Protein AF-A0A359EZJ2-F1 (afdb_monomer_lite)

Secondary structure (DSSP, 8-state):
----TT--TT-GGGS-TT--HHHHHHHHHHHHIIIIIS---SPEEEETTEEEEEETTBPPTTS-TTTTS-TT-HHHHHHHHH--SS-S---HHHHHHBTT-HHHHHIIIIIHHTT-HHHHHHHHHHTT---SEEEEEEEEE---GGGTTS----EEEEEEEE-TTSTT-EEEEEEEE-SS--GGGPPPPPHHHHHHHHHHHHHSTTB-TTHHHHH-SHHHHHHHHHHHHHHHHHHHT-EEEETTEEEEEEEEEEEEE--TT-HHHHHHHHHHHHTBSSHHHHEEE--HHHHHHHHTT-GGGHHHHHHHIIIII--GGGGGGS-TT-GGG-S-HHHHHHHHHHHHHHHHHHHHHHHHHHHTT--SSS--HHHHHHSS------

Foldseek 3Di:
DPPPFQDDLLDPVQDDPPADQQLRLQLSLLLCCCCPVVVQRGFPAPFPVHGPHGHSQWGHPPRDQCSLADPPLVVVLVVLVPDPQFAFDDDSRCCRTGNQDLQSVLSLQQSVCQVVFVLVVLLCVVLVDQFDTWQGKDARGAADLVLALVDRATARMKIWTDHPLFDQAIAIEREHEDERDDQQPADFDDPSSLVSLLVLLCPDPFWDPCLSVQQRHSNQRNVSVSLRRQVSQQVVQPWDAHVVGTGTHNAYEYEYEYALLPVSSVVSQVSNLVGTPCSSRRYYYAYPLSSLLSSCVPPVCVVSSVVSCSRGLQSVVVLVVRDPPRSSVDHDSPPCSVVVVVVVVVVVVVVVVVVVCVVVPPDDDDDDPVVVVVPPPDDDDD

pLDDT: mean 84.65, std 18.09, range [31.52, 98.75]

Sequence (382 aa):
MTTEQGLPWEDDRLIEPLDNEWTVGCRALQTWWRQIVLGLDDYGPHRAKVPDRLVGSMLPLNAPRGSNFYPGVIDEVDFRLDQKGWGGIASRDRLFRNLLSSQPMAFNIFGYLKWQPQALLTWVRSLGIGADEIVDVRIEWAPPKKAHFDGGSAFDAAIFYRSDRCDEGVGLIGVECKYQEDLAQQSLPASGQLNKYLEWTRKSDYWRPGAGDRLCNKSLVQLCLNTLLAQSCVAKGEEADFEGGALRICEATVVMMPLAADRKALEATAAVRSQLVEPEQWLRWSPYEAVIDAVADHREVAEWAAWIRTRYTDFRPVADGLRPDDPRHSRDPVGDAMVRARSEFAGALYDARAMAGRVLGLSDGSGSVLQQIAEGETVGCS

Radius of gyration: 23.93 Å; chains: 1; bounding box: 54×63×90 Å

Structure (mmCIF, N/CA/C/O backbone):
data_AF-A0A359EZJ2-F1
#
_entry.id   AF-A0A359EZJ2-F1
#
loop_
_atom_site.group_PDB
_atom_site.id
_atom_site.type_symbol
_atom_site.label_atom_id
_atom_site.label_alt_id
_atom_site.label_comp_id
_atom_site.label_asym_id
_atom_site.label_entity_id
_atom_site.label_seq_id
_atom_site.pdbx_PDB_ins_code
_atom_site.Cartn_x
_atom_site.Cartn_y
_atom_site.Cartn_z
_atom_site.occupancy
_atom_site.B_iso_or_equiv
_atom_site.auth_seq_id
_atom_site.auth_comp_id
_atom_site.auth_asym_id
_atom_site.auth_atom_id
_atom_site.pdbx_PDB_model_num
ATOM 1 N N . MET A 1 1 ? -22.630 22.690 22.790 1.00 41.16 1 MET A N 1
ATOM 2 C CA . MET A 1 1 ? -21.538 21.773 22.416 1.00 41.16 1 MET A CA 1
ATOM 3 C C . MET A 1 1 ? -21.571 20.623 23.402 1.00 41.16 1 MET A C 1
ATOM 5 O O . MET A 1 1 ? -20.969 20.710 24.461 1.00 41.16 1 MET A O 1
ATOM 9 N N . THR A 1 2 ? -22.397 19.616 23.132 1.00 43.94 2 THR A N 1
ATOM 10 C CA . THR A 1 2 ? -22.339 18.342 23.856 1.00 43.94 2 THR A CA 1
ATOM 11 C C . THR A 1 2 ? -21.010 17.699 23.494 1.00 43.94 2 THR A C 1
ATOM 13 O O . THR A 1 2 ? -20.764 17.432 22.324 1.00 43.94 2 THR A O 1
ATOM 16 N N . THR A 1 3 ? -20.134 17.571 24.480 1.00 53.41 3 THR A N 1
ATOM 17 C CA . THR A 1 3 ? -18.785 17.024 24.355 1.00 53.41 3 THR A CA 1
ATOM 18 C C . THR A 1 3 ? -18.855 15.616 23.774 1.00 53.41 3 THR A C 1
ATOM 20 O O . THR A 1 3 ? -19.332 14.706 24.441 1.00 53.41 3 THR A O 1
ATOM 23 N N . GLU A 1 4 ? -18.373 15.435 22.545 1.00 61.69 4 GLU A N 1
ATOM 24 C CA . GLU A 1 4 ? -18.207 14.143 21.853 1.00 61.69 4 GLU A CA 1
ATOM 25 C C . GLU A 1 4 ? -17.189 13.211 22.553 1.00 61.69 4 GLU A C 1
ATOM 27 O O . GLU A 1 4 ? -16.778 12.206 21.995 1.00 61.69 4 GLU A O 1
ATOM 32 N N . GLN A 1 5 ? -16.753 13.524 23.777 1.00 66.69 5 GLN A N 1
ATOM 33 C CA . GLN A 1 5 ? -15.837 12.699 24.562 1.00 66.69 5 GLN A CA 1
ATOM 34 C C . GLN A 1 5 ? -16.568 11.492 25.154 1.00 66.69 5 GLN A C 1
ATOM 36 O O . GLN A 1 5 ? -17.660 11.632 25.704 1.00 66.69 5 GLN A O 1
ATOM 41 N N . GLY A 1 6 ? -15.951 10.313 25.051 1.00 73.81 6 GLY A N 1
ATOM 42 C CA . GLY A 1 6 ? -16.460 9.085 25.663 1.00 73.81 6 GLY A CA 1
ATOM 43 C C . GLY A 1 6 ? -17.728 8.509 25.028 1.00 73.81 6 GLY A C 1
ATOM 44 O O . GLY A 1 6 ? -18.417 7.724 25.676 1.00 73.81 6 GLY A O 1
ATOM 45 N N . LEU A 1 7 ? -18.066 8.882 23.786 1.00 82.31 7 LEU A N 1
ATOM 46 C CA . LEU A 1 7 ? -19.113 8.174 23.045 1.00 82.31 7 LEU A CA 1
ATOM 47 C C . LEU A 1 7 ? -18.722 6.693 22.857 1.00 82.31 7 LEU A C 1
ATOM 49 O O . LEU A 1 7 ? -17.529 6.402 22.753 1.00 82.31 7 LEU A O 1
ATOM 53 N N . PRO A 1 8 ? -19.679 5.757 22.823 1.00 88.44 8 PRO A N 1
ATOM 54 C CA . PRO A 1 8 ? -19.435 4.405 22.325 1.00 88.44 8 PRO A CA 1
ATOM 55 C C . PRO A 1 8 ? -19.033 4.429 20.844 1.00 88.44 8 PRO A C 1
ATOM 57 O O . PRO A 1 8 ? -19.440 5.328 20.107 1.00 88.44 8 PRO A O 1
ATOM 60 N N . TRP A 1 9 ? -18.243 3.455 20.394 1.00 89.00 9 TRP A N 1
ATOM 61 C CA . TRP A 1 9 ? -17.751 3.380 19.014 1.00 89.00 9 TRP A CA 1
ATOM 62 C C . TRP A 1 9 ? -18.879 3.240 17.982 1.00 89.00 9 TRP A C 1
ATOM 64 O O . TRP A 1 9 ? -18.690 3.616 16.827 1.00 89.00 9 TRP A O 1
ATOM 74 N N . GLU A 1 10 ? -20.029 2.714 18.400 1.00 88.69 10 GLU A N 1
ATOM 75 C CA . GLU A 1 10 ? -21.242 2.523 17.608 1.00 88.69 10 GLU A CA 1
ATOM 76 C C . GLU A 1 10 ? -22.151 3.765 17.538 1.00 88.69 10 GLU A C 1
ATOM 78 O O . GLU A 1 10 ? -23.223 3.706 16.944 1.00 88.69 10 GLU A O 1
ATOM 83 N N . ASP A 1 11 ? -21.770 4.886 18.159 1.00 87.44 11 ASP A N 1
ATOM 84 C CA . ASP A 1 11 ? -22.603 6.090 18.180 1.00 87.44 11 ASP A CA 1
ATOM 85 C C . ASP A 1 11 ? -22.677 6.759 16.795 1.00 87.44 11 ASP A C 1
ATOM 87 O O . ASP A 1 11 ? -21.660 7.173 16.232 1.00 87.44 11 ASP A O 1
ATOM 91 N N . ASP A 1 12 ? -23.896 6.940 16.275 1.00 84.38 12 ASP A N 1
ATOM 92 C CA . ASP A 1 12 ? -24.164 7.529 14.953 1.00 84.38 12 ASP A CA 1
ATOM 93 C C . ASP A 1 12 ? -23.548 8.924 14.755 1.00 84.38 12 ASP A C 1
ATOM 95 O O . ASP A 1 12 ? -23.310 9.352 13.624 1.00 84.38 12 ASP A O 1
ATOM 99 N N . ARG A 1 13 ? -23.253 9.660 15.836 1.00 82.81 13 ARG A N 1
ATOM 100 C CA . ARG A 1 13 ? -22.576 10.967 15.748 1.00 82.81 13 ARG A CA 1
ATOM 101 C C . ARG A 1 13 ? -21.138 10.868 15.239 1.00 82.81 13 ARG A C 1
ATOM 103 O O . ARG A 1 13 ? -20.575 11.887 14.856 1.00 82.81 13 ARG A O 1
ATOM 110 N N . LEU A 1 14 ? -20.549 9.672 15.232 1.00 80.88 14 LEU A N 1
ATOM 111 C CA . LEU A 1 14 ? -19.203 9.408 14.719 1.00 80.88 14 LEU A CA 1
ATOM 112 C C . LEU A 1 14 ? -19.174 9.173 13.200 1.00 80.88 14 LEU A C 1
ATOM 114 O O . LEU A 1 14 ? -18.092 9.017 12.625 1.00 80.88 14 LEU A O 1
ATOM 118 N N . ILE A 1 15 ? -20.343 9.146 12.551 1.00 82.19 15 ILE A N 1
ATOM 119 C CA . ILE A 1 15 ? -20.472 9.038 11.098 1.00 82.19 15 ILE A CA 1
ATOM 120 C C . ILE A 1 15 ? -20.098 10.378 10.460 1.00 82.19 15 ILE A C 1
ATOM 122 O O . ILE A 1 15 ? -20.665 11.429 10.767 1.00 82.19 15 ILE A O 1
ATOM 126 N N . GLU A 1 16 ? -19.155 10.348 9.521 1.00 86.06 16 GLU A N 1
ATOM 127 C CA . GLU A 1 16 ? -18.701 11.559 8.845 1.00 86.06 16 GLU A CA 1
ATOM 128 C C . GLU A 1 16 ? -19.604 11.898 7.643 1.00 86.06 16 GLU A C 1
ATOM 130 O O . GLU A 1 16 ? -19.875 11.027 6.818 1.00 86.06 16 GLU A O 1
ATOM 135 N N . PRO A 1 17 ? -20.014 13.170 7.446 1.00 81.94 17 PRO A N 1
ATOM 136 C CA . PRO A 1 17 ? -20.982 13.542 6.403 1.00 81.94 17 PRO A CA 1
ATOM 137 C C . PRO A 1 17 ? -20.587 13.227 4.953 1.00 81.94 17 PRO A C 1
ATOM 139 O O . PRO A 1 17 ? -21.439 13.260 4.070 1.00 81.94 17 PRO A O 1
ATOM 142 N N . LEU A 1 18 ? -19.294 13.016 4.684 1.00 81.94 18 LEU A N 1
ATOM 143 C CA . LEU A 1 18 ? -18.772 12.707 3.348 1.00 81.94 18 LEU A CA 1
ATOM 144 C C . LEU A 1 18 ? -18.467 11.220 3.159 1.00 81.94 18 LEU A C 1
ATOM 146 O O . LEU A 1 18 ? -18.032 10.836 2.071 1.00 81.94 18 LEU A O 1
ATOM 150 N N . ASP A 1 19 ? -18.664 10.401 4.191 1.00 86.69 19 ASP A N 1
ATOM 151 C CA . ASP A 1 19 ? -18.461 8.970 4.069 1.00 86.69 19 ASP A CA 1
ATOM 152 C C . ASP A 1 19 ? -19.526 8.382 3.149 1.00 86.69 19 ASP A C 1
ATOM 154 O O . ASP A 1 19 ? -20.728 8.606 3.307 1.00 86.69 19 ASP A O 1
ATOM 158 N N . ASN A 1 20 ? -19.072 7.589 2.185 1.00 88.62 20 ASN A N 1
ATOM 159 C CA . ASN A 1 20 ? -19.951 6.632 1.539 1.00 88.62 20 ASN A CA 1
ATOM 160 C C . ASN A 1 20 ? -20.051 5.372 2.418 1.00 88.62 20 ASN A C 1
ATOM 162 O O . ASN A 1 20 ? -19.314 5.197 3.386 1.00 88.62 20 ASN A O 1
ATOM 166 N N . GLU A 1 21 ? -20.946 4.462 2.059 1.00 87.44 21 GLU A N 1
ATOM 167 C CA . 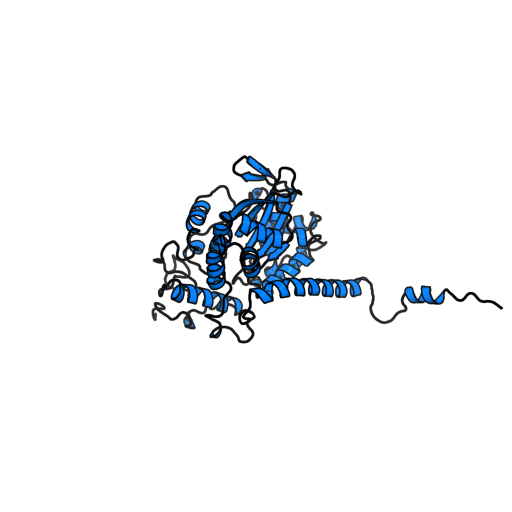GLU A 1 21 ? -21.226 3.243 2.831 1.00 87.44 21 GLU A CA 1
ATOM 168 C C . GLU A 1 21 ? -19.983 2.366 3.050 1.00 87.44 21 GLU A C 1
ATOM 170 O O . GLU A 1 21 ? -19.790 1.784 4.120 1.00 87.44 21 GLU A O 1
ATOM 175 N N . TRP A 1 22 ? -19.089 2.322 2.058 1.00 91.00 22 TRP A N 1
ATOM 176 C CA . TRP A 1 22 ? -17.816 1.625 2.180 1.00 91.00 22 TRP A CA 1
ATOM 177 C C . TRP A 1 22 ? -16.953 2.253 3.281 1.00 91.00 22 TRP A C 1
ATOM 179 O O . TRP A 1 22 ? -16.500 1.554 4.196 1.00 91.00 22 TRP A O 1
ATOM 189 N N . THR A 1 23 ? -16.793 3.578 3.237 1.00 91.94 23 THR A N 1
ATOM 190 C CA . THR A 1 23 ? -16.028 4.351 4.218 1.00 91.94 23 THR A CA 1
ATOM 191 C C . THR A 1 23 ? -16.620 4.244 5.624 1.00 91.94 23 THR A C 1
ATOM 193 O O . THR A 1 23 ? -15.846 4.059 6.563 1.00 91.94 23 THR A O 1
ATOM 196 N N . VAL A 1 24 ? -17.952 4.269 5.775 1.00 91.31 24 VAL A N 1
ATOM 197 C CA . VAL A 1 24 ? -18.629 4.116 7.079 1.00 91.31 24 VAL A CA 1
ATOM 198 C C . VAL A 1 24 ? -18.202 2.818 7.764 1.00 91.31 24 VAL A C 1
ATOM 200 O O . VAL A 1 24 ? -17.744 2.853 8.904 1.00 91.31 24 VAL A O 1
ATOM 203 N N . GLY A 1 25 ? -18.262 1.680 7.064 1.00 92.88 25 GLY A N 1
ATOM 204 C CA . GLY A 1 25 ? -17.863 0.393 7.647 1.00 92.88 25 GLY A CA 1
ATOM 205 C C . GLY A 1 25 ? -16.376 0.325 8.011 1.00 92.88 25 GLY A C 1
ATOM 206 O O . GLY A 1 25 ? -16.019 -0.156 9.088 1.00 92.88 25 GLY A O 1
ATOM 207 N N . CYS A 1 26 ? -15.493 0.866 7.160 1.00 94.88 26 CYS A N 1
ATOM 208 C CA . CYS A 1 26 ? -14.058 0.939 7.461 1.00 94.88 26 CYS A CA 1
ATOM 209 C C . CYS A 1 26 ? -13.797 1.823 8.687 1.00 94.88 26 CYS A C 1
ATOM 211 O O . CYS A 1 26 ? -12.980 1.472 9.541 1.00 94.88 26 CYS A O 1
ATOM 213 N N . ARG A 1 27 ? -14.495 2.961 8.796 1.00 94.38 27 ARG A N 1
ATOM 214 C CA . ARG A 1 27 ? -14.396 3.866 9.943 1.00 94.38 27 ARG A CA 1
ATOM 215 C C . ARG A 1 27 ? -14.873 3.189 11.214 1.00 94.38 27 ARG A C 1
ATOM 217 O O . ARG A 1 27 ? -14.128 3.225 12.187 1.00 94.38 27 ARG A O 1
ATOM 224 N N . ALA A 1 28 ? -16.031 2.533 11.180 1.00 94.25 28 ALA A N 1
ATOM 225 C CA . ALA A 1 28 ? -16.574 1.803 12.318 1.00 94.25 28 ALA A CA 1
ATOM 226 C C . ALA A 1 28 ? -15.554 0.794 12.864 1.00 94.25 28 ALA A C 1
ATOM 228 O O . ALA A 1 28 ? -15.270 0.811 14.060 1.00 94.25 28 ALA A O 1
ATOM 229 N N . LEU A 1 29 ? -14.913 -0.004 11.996 1.00 96.06 29 LEU A N 1
ATOM 230 C CA . LEU A 1 29 ? -13.889 -0.961 12.431 1.00 96.06 29 LEU A CA 1
ATOM 231 C C . LEU A 1 29 ? -12.685 -0.272 13.093 1.00 96.06 29 LEU A C 1
ATOM 233 O O . LEU A 1 29 ? -12.216 -0.717 14.139 1.00 96.06 29 LEU A O 1
ATOM 237 N N . GLN A 1 30 ? -12.197 0.843 12.538 1.00 96.25 30 GLN A N 1
ATOM 238 C CA . GLN A 1 30 ? -11.083 1.579 13.150 1.00 96.25 30 GLN A CA 1
ATOM 239 C C . GLN A 1 30 ? -11.482 2.301 14.450 1.00 96.25 30 GLN A C 1
ATOM 241 O O . GLN A 1 30 ? -10.659 2.443 15.356 1.00 96.25 30 GLN A O 1
ATOM 246 N N . THR A 1 31 ? -12.733 2.743 14.579 1.00 95.00 31 THR A N 1
ATOM 247 C CA . THR A 1 31 ? -13.269 3.332 15.814 1.00 95.00 31 THR A CA 1
ATOM 248 C C . THR A 1 31 ? -13.433 2.279 16.906 1.00 95.00 31 THR A C 1
ATOM 250 O O . THR A 1 31 ? -13.007 2.523 18.037 1.00 95.00 31 THR A O 1
ATOM 253 N N . TRP A 1 32 ? -13.948 1.097 16.554 1.00 95.44 32 TRP A N 1
ATOM 254 C CA . TRP A 1 32 ? -13.981 -0.076 17.425 1.00 95.44 32 TRP A CA 1
ATOM 255 C C . TRP A 1 32 ? -12.571 -0.469 17.871 1.00 95.44 32 TRP A C 1
ATOM 257 O O . TRP A 1 32 ? -12.326 -0.628 19.064 1.00 95.44 32 TRP A O 1
ATOM 267 N N . TRP A 1 33 ? -11.612 -0.541 16.943 1.00 96.62 33 TRP A N 1
ATOM 268 C CA . TRP A 1 33 ? -10.219 -0.869 17.251 1.00 96.62 33 TRP A CA 1
ATOM 269 C C . TRP A 1 33 ? -9.623 0.088 18.290 1.00 96.62 33 TRP A C 1
ATOM 271 O O . TRP A 1 33 ? -9.040 -0.345 19.285 1.00 96.62 33 TRP A O 1
ATOM 281 N N . ARG A 1 34 ? -9.804 1.399 18.096 1.00 95.56 34 ARG A N 1
ATOM 282 C CA . ARG A 1 34 ? -9.349 2.425 19.045 1.00 95.56 34 ARG A CA 1
ATOM 283 C C . ARG A 1 34 ? -9.912 2.195 20.446 1.00 95.56 34 ARG A C 1
ATOM 285 O O . ARG A 1 34 ? -9.152 2.205 21.410 1.00 95.56 34 ARG A O 1
ATOM 292 N N . GLN A 1 35 ? -11.223 2.018 20.564 1.00 93.94 35 GLN A N 1
ATOM 293 C CA . GLN A 1 35 ? -11.853 1.957 21.877 1.00 93.94 35 GLN A CA 1
ATOM 294 C C . GLN A 1 35 ? -11.654 0.596 22.546 1.00 93.94 35 GLN A C 1
ATOM 296 O O . GLN A 1 35 ? -11.231 0.529 23.693 1.00 93.94 35 GLN A O 1
ATOM 301 N N . ILE A 1 36 ? -11.921 -0.490 21.823 1.00 95.12 36 ILE A N 1
ATOM 302 C CA . ILE A 1 36 ? -11.990 -1.838 22.389 1.00 95.12 36 ILE A CA 1
ATOM 303 C C . ILE A 1 36 ? -10.620 -2.510 22.430 1.00 95.12 36 ILE A C 1
ATOM 305 O O . ILE A 1 36 ? -10.275 -3.125 23.436 1.00 95.12 36 ILE A O 1
ATOM 309 N N . VAL A 1 37 ? -9.824 -2.395 21.362 1.00 95.19 37 VAL A N 1
ATOM 310 C CA . VAL A 1 37 ? -8.520 -3.074 21.290 1.00 95.19 37 VAL A CA 1
ATOM 311 C C . VAL A 1 37 ? -7.420 -2.245 21.945 1.00 95.19 37 VAL A C 1
ATOM 313 O O . VAL A 1 37 ? -6.592 -2.795 22.667 1.00 95.19 37 VAL A O 1
ATOM 316 N N . LEU A 1 38 ? -7.406 -0.926 21.725 1.00 94.50 38 LEU A N 1
ATOM 317 C CA . LEU A 1 38 ? -6.393 -0.045 22.321 1.00 94.50 38 LEU A CA 1
ATOM 318 C C . LEU A 1 38 ? -6.794 0.516 23.694 1.00 94.50 38 LEU A C 1
ATOM 320 O O . LEU A 1 38 ? -5.933 1.065 24.380 1.00 94.50 38 LEU A O 1
ATOM 324 N N . GLY A 1 39 ? -8.064 0.402 24.101 1.00 93.62 39 GLY A N 1
ATOM 325 C CA . GLY A 1 39 ? -8.548 0.958 25.370 1.00 93.62 39 GLY A CA 1
ATOM 326 C C . GLY A 1 39 ? -8.556 2.490 25.402 1.00 93.62 39 GLY A C 1
ATOM 327 O O . GLY A 1 39 ? -8.349 3.083 26.460 1.00 93.62 39 GLY A O 1
ATOM 328 N N . LEU A 1 40 ? -8.709 3.143 24.244 1.00 92.06 40 LEU A N 1
ATOM 329 C CA . LEU A 1 40 ? -8.678 4.601 24.113 1.00 92.06 40 LEU A CA 1
ATOM 330 C C . LEU A 1 40 ? -10.095 5.150 23.904 1.00 92.06 40 LEU A C 1
ATOM 332 O O . LEU A 1 40 ? -10.577 5.233 22.773 1.00 92.06 40 LEU A O 1
ATOM 336 N N . ASP A 1 41 ? -10.746 5.564 24.991 1.00 88.38 41 ASP A N 1
ATOM 337 C CA . ASP A 1 41 ? -12.108 6.119 24.948 1.00 88.38 41 ASP A CA 1
ATOM 338 C C . ASP A 1 41 ? -12.174 7.488 24.244 1.00 88.38 41 ASP A C 1
ATOM 340 O O . ASP A 1 41 ? -13.136 7.795 23.534 1.00 88.38 41 ASP A O 1
ATOM 344 N N . ASP A 1 42 ? -11.119 8.300 24.368 1.00 87.69 42 ASP A N 1
ATOM 345 C CA . ASP A 1 42 ? -11.054 9.656 23.812 1.00 87.69 42 ASP A CA 1
ATOM 346 C C . ASP A 1 42 ? -10.727 9.698 22.319 1.00 87.69 42 ASP A C 1
ATOM 348 O O . ASP A 1 42 ? -9.894 8.944 21.805 1.00 87.69 42 ASP A O 1
ATOM 352 N N . TYR A 1 43 ? -11.374 10.621 21.609 1.00 85.81 43 TYR A N 1
ATOM 353 C CA . TYR A 1 43 ? -11.227 10.812 20.168 1.00 85.81 43 TYR A CA 1
ATOM 354 C C . TYR A 1 43 ? -10.137 11.818 19.825 1.00 85.81 43 TYR A C 1
ATOM 356 O O . TYR A 1 43 ? -9.876 12.784 20.545 1.00 85.81 43 TYR A O 1
ATOM 364 N N . GLY A 1 44 ? -9.540 11.631 18.656 1.00 86.56 44 GLY A N 1
ATOM 365 C CA . GLY A 1 44 ? -8.657 12.609 18.050 1.00 86.56 44 GLY A CA 1
ATOM 366 C C . GLY A 1 44 ? -9.409 13.673 17.262 1.00 86.56 44 GLY A C 1
ATOM 367 O O . GLY A 1 44 ? -10.420 13.377 16.625 1.00 86.56 44 GLY A O 1
ATOM 368 N N . PRO A 1 45 ? -8.879 14.903 17.202 1.00 87.06 45 PRO A N 1
ATOM 369 C CA . PRO A 1 45 ? -9.413 15.900 16.295 1.00 87.06 45 PRO A CA 1
ATOM 370 C C . PRO A 1 45 ? -9.087 15.554 14.839 1.00 87.06 45 PRO A C 1
ATOM 372 O O . PRO A 1 45 ? -8.002 15.032 14.544 1.00 87.06 45 PRO A O 1
ATOM 375 N N . HIS A 1 46 ? -9.970 15.926 13.907 1.00 80.69 46 HIS A N 1
ATOM 376 C CA . HIS A 1 46 ? -9.768 15.749 12.463 1.00 80.69 46 HIS A CA 1
ATOM 377 C C . HIS A 1 46 ? -8.409 16.310 12.010 1.00 80.69 46 HIS A C 1
ATOM 379 O O . HIS A 1 46 ? -7.703 15.714 11.198 1.00 80.69 46 HIS A O 1
ATOM 385 N N . ARG A 1 47 ? -7.989 17.447 12.580 1.00 76.75 47 ARG A N 1
ATOM 386 C CA . ARG A 1 47 ? -6.638 18.005 12.424 1.00 76.75 47 ARG A CA 1
ATOM 387 C C . ARG A 1 47 ? -6.100 18.402 13.786 1.00 76.75 47 ARG A C 1
ATOM 389 O O . ARG A 1 47 ? -6.807 19.052 14.542 1.00 76.75 47 ARG A O 1
ATOM 396 N N . ALA A 1 48 ? -4.819 18.149 14.046 1.00 73.44 48 ALA A N 1
ATOM 397 C CA . ALA A 1 48 ? -4.185 18.549 15.305 1.00 73.44 48 ALA A CA 1
ATOM 398 C C . ALA A 1 48 ? -4.329 20.056 15.601 1.00 73.44 48 ALA A C 1
ATOM 400 O O . ALA A 1 48 ? -4.410 20.459 16.753 1.00 73.44 48 ALA A O 1
ATOM 401 N N . LYS A 1 49 ? -4.392 20.889 14.551 1.00 67.38 49 LYS A N 1
ATOM 402 C CA . LYS A 1 49 ? -4.554 22.349 14.649 1.00 67.38 49 LYS A CA 1
ATOM 403 C C . LYS A 1 49 ? -6.011 22.830 14.724 1.00 67.38 49 LYS A C 1
ATOM 405 O O . LYS A 1 49 ? -6.223 24.029 14.852 1.00 67.38 49 LYS A O 1
ATOM 410 N N . VAL A 1 50 ? -6.995 21.940 14.578 1.00 65.19 50 VAL A N 1
ATOM 411 C CA . VAL A 1 50 ? -8.433 22.265 14.609 1.00 65.19 50 VAL A CA 1
ATOM 412 C C . VAL A 1 50 ? -9.109 21.283 15.574 1.00 65.19 50 VAL A C 1
ATOM 414 O O . VAL A 1 50 ? -9.638 20.265 15.124 1.00 65.19 50 VAL A O 1
ATOM 417 N N . PRO A 1 51 ? -9.014 21.531 16.894 1.00 63.25 51 PRO A N 1
ATOM 418 C CA . PRO A 1 51 ? -9.378 20.553 17.917 1.00 63.25 51 PRO A CA 1
ATOM 419 C C . PRO A 1 51 ? -10.890 20.321 18.052 1.00 63.25 51 PRO A C 1
ATOM 421 O O . PRO A 1 51 ? -11.294 19.303 18.599 1.00 63.25 51 PRO A O 1
ATOM 424 N N . ASP A 1 52 ? -11.715 21.231 17.529 1.00 70.00 52 ASP A N 1
ATOM 425 C CA . ASP A 1 52 ? -13.153 21.287 17.832 1.00 70.00 52 ASP A CA 1
ATOM 426 C C . ASP A 1 52 ? -14.010 20.246 17.095 1.00 70.00 52 ASP A C 1
ATOM 428 O O . ASP A 1 52 ? -15.198 20.127 17.380 1.00 70.00 52 ASP A O 1
ATOM 432 N N . ARG A 1 53 ? -13.435 19.511 16.135 1.00 77.88 53 ARG A N 1
ATOM 433 C CA . ARG A 1 53 ? -14.118 18.419 15.425 1.00 77.88 53 ARG A CA 1
ATOM 434 C C . ARG A 1 53 ? -13.391 17.116 15.689 1.00 77.88 53 ARG A C 1
ATOM 436 O O . ARG A 1 53 ? -12.293 16.923 15.153 1.00 77.88 53 ARG A O 1
ATOM 443 N N . LEU A 1 54 ? -13.996 16.243 16.484 1.00 84.31 54 LEU A N 1
ATOM 444 C CA . LEU A 1 54 ? -13.475 14.912 16.755 1.00 84.31 54 LEU A CA 1
ATOM 445 C C . LEU A 1 54 ? -13.922 13.939 15.663 1.00 84.31 54 LEU A C 1
ATOM 447 O O . LEU A 1 54 ? -14.912 14.175 14.981 1.00 84.31 54 LEU A O 1
ATOM 451 N N . VAL A 1 55 ? -13.138 12.885 15.441 1.00 88.12 55 VAL A N 1
ATOM 452 C CA . VAL A 1 55 ? -13.413 11.882 14.403 1.00 88.12 55 VAL A CA 1
ATOM 453 C C . VAL A 1 55 ? -13.096 10.502 14.956 1.00 88.12 55 VAL A C 1
ATOM 455 O O . VAL A 1 55 ? -11.999 10.279 15.472 1.00 88.12 55 VAL A O 1
ATOM 458 N N . GLY A 1 56 ? -14.019 9.552 14.787 1.00 88.12 56 GLY A N 1
ATOM 459 C CA . GLY A 1 56 ? -13.918 8.193 15.334 1.00 88.12 56 GLY A CA 1
ATOM 460 C C . GLY A 1 56 ? -12.632 7.438 14.971 1.00 88.12 56 GLY A C 1
ATOM 461 O O . GLY A 1 56 ? -12.137 6.625 15.750 1.00 88.12 56 GLY A O 1
ATOM 462 N N . SER A 1 57 ? -12.073 7.694 13.787 1.00 91.44 57 SER A N 1
ATOM 463 C CA . SER A 1 57 ? -10.848 7.049 13.292 1.00 91.44 57 SER A CA 1
ATOM 464 C C . SER A 1 57 ? -9.562 7.805 13.629 1.00 91.44 57 SER A C 1
ATOM 466 O O . SER A 1 57 ? -8.499 7.463 13.105 1.00 91.44 57 SER A O 1
ATOM 468 N N . MET A 1 58 ? -9.645 8.881 14.409 1.00 93.94 58 MET A N 1
ATOM 469 C CA . MET A 1 58 ? -8.482 9.654 14.820 1.00 93.94 58 MET A CA 1
ATOM 470 C C . MET A 1 58 ? -8.117 9.296 16.258 1.00 93.94 58 MET A C 1
ATOM 472 O O . MET A 1 58 ? -8.963 9.323 17.149 1.00 93.94 58 MET A O 1
ATOM 476 N N . LEU A 1 59 ? -6.844 8.991 16.496 1.00 94.88 59 LEU A N 1
ATOM 477 C CA . LEU A 1 59 ? -6.312 8.796 17.839 1.00 94.88 59 LEU A CA 1
ATOM 478 C C . LEU A 1 59 ? -6.243 10.135 18.590 1.00 94.88 59 LEU A C 1
ATOM 480 O O . LEU A 1 59 ? -5.906 11.165 17.981 1.00 94.88 59 LEU A O 1
ATOM 484 N N . PRO A 1 60 ? -6.521 10.131 19.905 1.00 92.25 60 PRO A N 1
ATOM 485 C CA . PRO A 1 60 ? -6.439 11.327 20.727 1.00 92.25 60 PRO A CA 1
ATOM 486 C C . PRO A 1 60 ? -4.998 11.850 20.776 1.00 92.25 60 PRO A C 1
ATOM 488 O O . PRO A 1 60 ? -4.034 11.107 20.593 1.00 92.25 60 PRO A O 1
ATOM 491 N N . LEU A 1 61 ? -4.826 13.158 20.994 1.00 90.62 61 LEU A N 1
ATOM 492 C CA . LEU A 1 61 ? -3.501 13.800 20.927 1.00 90.62 61 LEU A CA 1
ATOM 493 C C . LEU A 1 61 ? -2.514 13.279 21.986 1.00 90.62 61 LEU A C 1
ATOM 495 O O . LEU A 1 61 ? -1.307 13.411 21.809 1.00 90.62 61 LEU A O 1
ATOM 499 N N . ASN A 1 62 ? -3.029 12.704 23.072 1.00 91.06 62 ASN A N 1
ATOM 500 C CA . ASN A 1 62 ? -2.274 12.081 24.157 1.00 91.06 62 ASN A CA 1
ATOM 501 C C . ASN A 1 62 ? -2.126 10.554 24.000 1.00 91.06 62 ASN A C 1
ATOM 503 O O . ASN A 1 62 ? -1.619 9.915 24.921 1.00 91.06 62 ASN A O 1
ATOM 507 N N . ALA A 1 63 ? -2.560 9.961 22.880 1.00 94.31 63 ALA A N 1
ATOM 508 C CA . ALA A 1 63 ? -2.376 8.533 22.638 1.00 94.31 63 ALA A CA 1
ATOM 509 C C . ALA A 1 63 ? -0.882 8.160 22.698 1.00 94.31 63 ALA A C 1
ATOM 511 O O . ALA A 1 63 ? -0.040 8.906 22.180 1.00 94.31 63 ALA A O 1
ATOM 512 N N . PRO A 1 64 ? -0.522 6.997 23.273 1.00 95.19 64 PRO A N 1
ATOM 513 C CA . PRO A 1 64 ? 0.850 6.503 23.230 1.00 95.19 64 PRO A CA 1
ATOM 514 C C . PRO A 1 64 ? 1.396 6.469 21.795 1.00 95.19 64 PRO A C 1
ATOM 516 O O . PRO A 1 64 ? 0.694 6.068 20.865 1.00 95.19 64 PRO A O 1
ATOM 519 N N . ARG A 1 65 ? 2.667 6.846 21.607 1.00 90.81 65 ARG A N 1
ATOM 520 C CA . ARG A 1 65 ? 3.310 7.043 20.288 1.00 90.81 65 ARG A CA 1
ATOM 521 C C . ARG A 1 65 ? 3.215 5.831 19.342 1.00 90.81 65 ARG A C 1
ATOM 523 O O . ARG A 1 65 ? 3.213 6.012 18.131 1.00 90.81 65 ARG A O 1
ATOM 530 N N . GLY A 1 66 ? 3.104 4.617 19.879 1.00 95.06 66 GLY A N 1
ATOM 531 C CA . GLY A 1 66 ? 2.979 3.372 19.112 1.00 95.06 66 GLY A CA 1
ATOM 532 C C . GLY A 1 66 ? 1.545 2.913 18.825 1.00 95.06 66 GLY A C 1
ATOM 533 O O . GLY A 1 66 ? 1.374 1.886 18.187 1.00 95.06 66 GLY A O 1
ATOM 534 N N . SER A 1 67 ? 0.512 3.638 19.267 1.00 96.62 67 SER A N 1
ATOM 535 C CA . SER A 1 67 ? -0.883 3.150 19.241 1.00 96.62 67 SER A CA 1
ATOM 536 C C . SER A 1 67 ? -1.408 2.833 17.836 1.00 96.62 67 SER A C 1
ATOM 538 O O . SER A 1 67 ? -2.296 2.002 17.673 1.00 96.62 67 SER A O 1
ATOM 540 N N . ASN A 1 68 ? -0.861 3.488 16.806 1.00 97.50 68 ASN A N 1
ATOM 541 C CA . ASN A 1 68 ? -1.237 3.246 15.414 1.00 97.50 68 ASN A CA 1
ATOM 542 C C . ASN A 1 68 ? -0.452 2.089 14.767 1.00 97.50 68 ASN A C 1
ATOM 544 O O . ASN A 1 68 ? -0.687 1.785 13.595 1.00 97.50 68 ASN A O 1
ATOM 548 N N . PHE A 1 69 ? 0.461 1.436 15.490 1.00 98.25 69 PHE A N 1
ATOM 549 C CA . PHE A 1 69 ? 1.433 0.521 14.903 1.00 98.25 69 PHE A CA 1
ATOM 550 C C . PHE A 1 69 ? 1.453 -0.863 15.552 1.00 98.25 69 PHE A C 1
ATOM 552 O O . PHE A 1 69 ? 1.198 -1.005 16.746 1.00 98.25 69 PHE A O 1
ATOM 559 N N . TYR A 1 70 ? 1.777 -1.884 14.758 1.00 97.75 70 TYR A N 1
ATOM 560 C CA . TYR A 1 70 ? 2.135 -3.196 15.289 1.00 97.75 70 TYR A CA 1
ATOM 561 C C . TYR A 1 70 ? 3.429 -3.076 16.122 1.00 97.75 70 TYR A C 1
ATOM 563 O O . TYR A 1 70 ? 4.321 -2.304 15.741 1.00 97.75 70 TYR A O 1
ATOM 571 N N . PRO A 1 71 ? 3.569 -3.797 17.252 1.00 94.44 71 PRO A N 1
ATOM 572 C CA . PRO A 1 71 ? 4.791 -3.758 18.051 1.00 94.44 71 PRO A CA 1
ATOM 573 C C . PRO A 1 71 ? 6.057 -4.010 17.214 1.00 94.44 71 PRO A C 1
ATOM 575 O O . PRO A 1 71 ? 6.126 -4.957 16.438 1.00 94.44 71 PRO A O 1
ATOM 578 N N . GLY A 1 72 ? 7.062 -3.142 17.364 1.00 89.94 72 GLY A N 1
ATOM 579 C CA . GLY A 1 72 ? 8.331 -3.215 16.624 1.00 89.94 72 GLY A CA 1
ATOM 580 C C . GLY A 1 72 ? 8.374 -2.450 15.293 1.00 89.94 72 GLY A C 1
ATOM 581 O O . GLY A 1 72 ? 9.453 -2.260 14.751 1.00 89.94 72 GLY A O 1
ATOM 582 N N . VAL A 1 73 ? 7.248 -1.934 14.784 1.00 96.81 73 VAL A N 1
ATOM 583 C CA . VAL A 1 73 ? 7.222 -1.153 13.524 1.00 96.81 73 VAL A CA 1
ATOM 584 C C . VAL A 1 73 ? 7.687 0.299 13.708 1.00 96.81 73 VAL A C 1
ATOM 586 O O . VAL A 1 73 ? 8.063 0.963 12.743 1.00 96.81 73 VAL A O 1
ATOM 589 N N . ILE A 1 74 ? 7.680 0.814 14.941 1.00 96.19 74 ILE A N 1
ATOM 590 C CA . ILE A 1 74 ? 7.943 2.233 15.222 1.00 96.19 74 ILE A CA 1
ATOM 591 C C . ILE A 1 74 ? 9.341 2.691 14.781 1.00 96.19 74 ILE A C 1
ATOM 593 O O . ILE A 1 74 ? 9.490 3.825 14.330 1.00 96.19 74 ILE A O 1
ATOM 597 N N . ASP A 1 75 ? 10.333 1.803 14.839 1.00 95.62 75 ASP A N 1
ATOM 598 C CA . ASP A 1 75 ? 11.706 2.118 14.443 1.00 95.62 75 ASP A CA 1
ATOM 599 C C . ASP A 1 75 ? 11.802 2.357 12.929 1.00 95.62 75 ASP A C 1
ATOM 601 O O . ASP A 1 75 ? 12.484 3.281 12.488 1.00 95.62 75 ASP A O 1
ATOM 605 N N . GLU A 1 76 ? 11.036 1.609 12.125 1.00 96.81 76 GLU A N 1
ATOM 606 C CA . GLU A 1 76 ? 10.940 1.832 10.676 1.00 96.81 76 GLU A CA 1
ATOM 607 C C . GLU A 1 76 ? 10.227 3.158 10.364 1.00 96.81 76 GLU A C 1
ATOM 609 O O . GLU A 1 76 ? 10.601 3.875 9.433 1.00 96.81 76 GLU A O 1
ATOM 614 N N . VAL A 1 77 ? 9.222 3.531 11.167 1.00 97.50 77 VAL A N 1
ATOM 615 C CA . VAL A 1 77 ? 8.535 4.830 11.048 1.00 97.50 77 VAL A CA 1
ATOM 616 C C . VAL A 1 77 ? 9.507 5.979 11.302 1.00 97.50 77 VAL A C 1
ATOM 618 O O . VAL A 1 77 ? 9.550 6.934 10.521 1.00 97.50 77 VAL A O 1
ATOM 621 N N . ASP A 1 78 ? 10.291 5.896 12.376 1.00 96.19 78 ASP A N 1
ATOM 622 C CA . ASP A 1 78 ? 11.264 6.927 12.731 1.00 96.19 78 ASP A CA 1
ATOM 623 C C . ASP A 1 78 ? 12.394 7.003 11.696 1.00 96.19 78 ASP A C 1
ATOM 625 O O . ASP A 1 78 ? 12.680 8.094 11.191 1.00 96.19 78 ASP A O 1
ATOM 629 N N . PHE A 1 79 ? 12.925 5.855 11.262 1.00 95.75 79 PHE A N 1
ATOM 630 C CA . PHE A 1 79 ? 13.882 5.782 10.160 1.00 95.75 79 PHE A CA 1
ATOM 631 C C . PHE A 1 79 ? 13.351 6.479 8.900 1.00 95.75 79 PHE A C 1
ATOM 633 O O . PHE A 1 79 ? 14.023 7.346 8.328 1.00 95.75 79 PHE A O 1
ATOM 640 N N . ARG A 1 80 ? 12.117 6.173 8.476 1.00 95.25 80 ARG A N 1
ATOM 641 C CA . ARG A 1 80 ? 11.549 6.780 7.268 1.00 95.25 80 ARG A CA 1
ATOM 642 C C . ARG A 1 80 ? 11.306 8.283 7.416 1.00 95.25 80 ARG A C 1
ATOM 644 O O . ARG A 1 80 ? 11.472 9.013 6.436 1.00 95.25 80 ARG A O 1
ATOM 651 N N . LEU A 1 81 ? 10.913 8.769 8.594 1.00 95.62 81 LEU A N 1
ATOM 652 C CA . LEU A 1 81 ? 10.720 10.205 8.848 1.00 95.62 81 LEU A CA 1
ATOM 653 C C . LEU A 1 81 ? 12.034 10.997 8.757 1.00 95.62 81 LEU A C 1
ATOM 655 O O . LEU A 1 81 ? 12.033 12.161 8.323 1.00 95.62 81 LEU A O 1
ATOM 659 N N . ASP A 1 82 ? 13.145 10.364 9.120 1.00 94.62 82 ASP A N 1
ATOM 660 C CA . ASP A 1 82 ? 14.477 10.959 9.058 1.00 94.62 82 ASP A CA 1
ATOM 661 C C . ASP A 1 82 ? 15.119 10.814 7.673 1.00 94.62 82 ASP A C 1
ATOM 663 O O . ASP A 1 82 ? 15.863 11.704 7.253 1.00 94.62 82 ASP A O 1
ATOM 667 N N . GLN A 1 83 ? 14.737 9.794 6.902 1.00 91.31 83 GLN A N 1
ATOM 668 C CA . GLN A 1 83 ? 15.216 9.571 5.541 1.00 91.31 83 GLN A CA 1
ATOM 669 C C . GLN A 1 83 ? 14.823 10.710 4.578 1.00 91.31 83 GLN A C 1
ATOM 671 O O . GLN A 1 83 ? 13.642 10.978 4.329 1.00 91.31 83 GLN A O 1
ATOM 676 N N . LYS A 1 84 ? 15.832 11.379 4.002 1.00 83.62 84 LYS A N 1
ATOM 677 C CA . LYS A 1 84 ? 15.679 12.497 3.044 1.00 83.62 84 LYS A CA 1
ATOM 678 C C . LYS A 1 84 ? 16.025 12.132 1.602 1.00 83.62 84 LYS A C 1
ATOM 680 O O . LYS A 1 84 ? 15.685 12.899 0.706 1.00 83.62 84 LYS A O 1
ATOM 685 N N . GLY A 1 85 ? 16.689 10.996 1.379 1.00 79.94 85 GLY A N 1
ATOM 686 C CA . GLY A 1 85 ? 17.109 10.553 0.045 1.00 79.94 85 GLY A CA 1
ATOM 687 C C . GLY A 1 85 ? 15.995 9.915 -0.786 1.00 79.94 85 GLY A C 1
ATOM 688 O O . GLY A 1 85 ? 16.140 9.764 -1.994 1.00 79.94 85 GLY A O 1
ATOM 689 N N . TRP A 1 86 ? 14.876 9.543 -0.163 1.00 86.19 86 TRP A N 1
ATOM 690 C CA . TRP A 1 86 ? 13.754 8.904 -0.849 1.00 86.19 86 TRP A CA 1
ATOM 691 C C . TRP A 1 86 ? 12.683 9.927 -1.222 1.00 86.19 86 TRP A C 1
ATOM 693 O O . TRP A 1 86 ? 12.360 10.817 -0.430 1.00 86.19 86 TRP A O 1
ATOM 703 N N . GLY A 1 87 ? 12.092 9.770 -2.410 1.00 85.50 87 GLY A N 1
ATOM 704 C CA . GLY A 1 87 ? 10.827 10.427 -2.734 1.00 85.50 87 GLY A CA 1
ATOM 705 C C . GLY A 1 87 ? 9.676 9.911 -1.857 1.00 85.50 87 GLY A C 1
ATOM 706 O O . GLY A 1 87 ? 9.885 9.066 -0.994 1.00 85.50 87 GLY A O 1
ATOM 707 N N . GLY A 1 88 ? 8.457 10.415 -2.065 1.00 85.25 88 GLY A N 1
ATOM 708 C CA . GLY A 1 88 ? 7.302 10.114 -1.201 1.00 85.25 88 GLY A CA 1
ATOM 709 C C . GLY A 1 88 ? 7.253 10.971 0.072 1.00 85.25 88 GLY A C 1
ATOM 710 O O . GLY A 1 88 ? 8.255 11.563 0.481 1.00 85.25 88 GLY A O 1
ATOM 711 N N . ILE A 1 89 ? 6.066 11.104 0.676 1.00 89.06 89 ILE A N 1
ATOM 712 C CA . ILE A 1 89 ? 5.836 12.016 1.810 1.00 89.06 89 ILE A CA 1
ATOM 713 C C . ILE A 1 89 ? 5.193 11.260 2.972 1.00 89.06 89 ILE A C 1
ATOM 715 O O . ILE A 1 89 ? 3.977 11.089 3.035 1.00 89.06 89 ILE A O 1
ATOM 719 N N . ALA A 1 90 ? 6.007 10.953 3.979 1.00 91.94 90 ALA A N 1
ATOM 720 C CA . ALA A 1 90 ? 5.541 10.501 5.282 1.00 91.94 90 ALA A CA 1
ATOM 721 C C . ALA A 1 90 ? 4.986 11.684 6.103 1.00 91.94 90 ALA A C 1
ATOM 723 O O . ALA A 1 90 ? 5.715 12.589 6.518 1.00 91.94 90 ALA A O 1
ATOM 724 N N . SER A 1 91 ? 3.677 11.695 6.351 1.00 93.56 91 SER A N 1
ATOM 725 C CA . SER A 1 91 ? 3.005 12.706 7.168 1.00 93.56 91 SER A CA 1
ATOM 726 C C . SER A 1 91 ? 2.896 12.227 8.609 1.00 93.56 91 SER A C 1
ATOM 728 O O . SER A 1 91 ? 2.128 11.314 8.906 1.00 93.56 91 SER A O 1
ATOM 730 N N . ARG A 1 92 ? 3.600 12.898 9.531 1.00 94.25 92 ARG A N 1
ATOM 731 C CA . ARG A 1 92 ? 3.522 12.604 10.976 1.00 94.25 92 ARG A CA 1
ATOM 732 C C . ARG A 1 92 ? 2.081 12.569 11.485 1.00 94.25 92 ARG A C 1
ATOM 734 O O . ARG A 1 92 ? 1.716 11.686 12.248 1.00 94.25 92 ARG A O 1
ATOM 741 N N . ASP A 1 93 ? 1.253 13.504 11.037 1.00 92.44 93 ASP A N 1
ATOM 742 C CA . ASP A 1 93 ? -0.137 13.578 11.483 1.00 92.44 93 ASP A CA 1
ATOM 743 C C . ASP A 1 93 ? -0.945 12.342 11.061 1.00 92.44 93 ASP A C 1
ATOM 745 O O . ASP A 1 93 ? -1.666 11.761 11.871 1.00 92.44 93 ASP A O 1
ATOM 749 N N . ARG A 1 94 ? -0.766 11.894 9.810 1.00 94.12 94 ARG A N 1
ATOM 750 C CA . ARG A 1 94 ? -1.409 10.677 9.297 1.00 94.12 94 ARG A CA 1
ATOM 751 C C . ARG A 1 94 ? -0.882 9.437 10.012 1.00 94.12 94 ARG A C 1
ATOM 753 O O . ARG A 1 94 ? -1.676 8.625 10.469 1.00 94.12 94 ARG A O 1
ATOM 760 N N . LEU A 1 95 ? 0.440 9.330 10.136 1.00 96.56 95 LEU A N 1
ATOM 761 C CA . LEU A 1 95 ? 1.132 8.195 10.742 1.00 96.56 95 LEU A CA 1
ATOM 762 C C . LEU A 1 95 ? 0.728 7.967 12.193 1.00 96.56 95 LEU A C 1
ATOM 764 O O . LEU A 1 95 ? 0.395 6.850 12.560 1.00 96.56 95 LEU A O 1
ATOM 768 N N . PHE A 1 96 ? 0.720 9.009 13.018 1.00 96.44 96 PHE A N 1
ATOM 769 C CA . PHE A 1 96 ? 0.510 8.837 14.455 1.00 96.44 96 PHE A CA 1
ATOM 770 C C . PHE A 1 96 ? -0.947 8.954 14.885 1.00 96.44 96 PHE A C 1
ATOM 772 O O . PHE A 1 96 ? -1.259 8.555 16.003 1.00 96.44 96 PHE A O 1
ATOM 779 N N . ARG A 1 97 ? -1.838 9.503 14.045 1.00 95.25 97 ARG A N 1
ATOM 780 C CA . ARG A 1 97 ? -3.216 9.779 14.472 1.00 95.25 97 ARG A CA 1
ATOM 781 C C . ARG A 1 97 ? -4.308 9.203 13.594 1.00 95.25 97 ARG A C 1
ATOM 783 O O . ARG A 1 97 ? -5.376 8.948 14.124 1.00 95.25 97 ARG A O 1
ATOM 790 N N . ASN A 1 98 ? -4.102 9.015 12.294 1.00 95.56 98 ASN A N 1
ATOM 791 C CA . ASN A 1 98 ? -5.188 8.593 11.410 1.00 95.56 98 ASN A CA 1
ATOM 792 C C . ASN A 1 98 ? -5.183 7.072 11.212 1.00 95.56 98 ASN A C 1
ATOM 794 O O . ASN A 1 98 ? -4.367 6.549 10.455 1.00 95.56 98 ASN A O 1
ATOM 798 N N . LEU A 1 99 ? -6.117 6.371 11.856 1.00 96.56 99 LEU A N 1
ATOM 799 C CA . LEU A 1 99 ? -6.245 4.910 11.782 1.00 96.56 99 LEU A CA 1
ATOM 800 C C . LEU A 1 99 ? -6.695 4.410 10.400 1.00 96.56 99 LEU A C 1
ATOM 802 O O . LEU A 1 99 ? -6.422 3.268 10.047 1.00 96.56 99 LEU A O 1
ATOM 806 N N . LEU A 1 100 ? -7.350 5.267 9.609 1.00 95.12 100 LEU A N 1
ATOM 807 C CA . LEU A 1 100 ? -7.824 4.962 8.254 1.00 95.12 100 LEU A CA 1
ATOM 8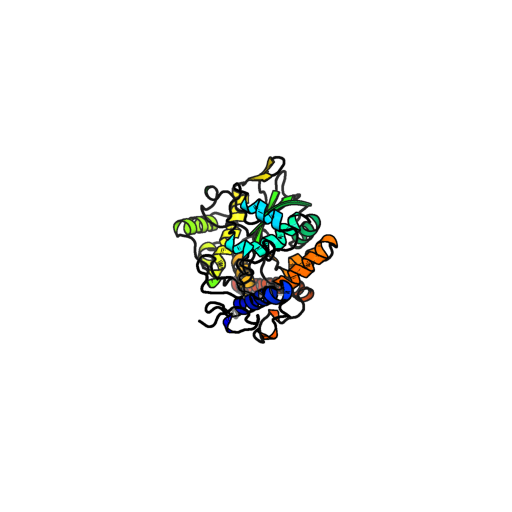08 C C . LEU A 1 100 ? -6.799 5.267 7.157 1.00 95.12 100 LEU A C 1
ATOM 810 O O . LEU A 1 100 ? -7.066 5.049 5.978 1.00 95.12 100 LEU A O 1
ATOM 814 N N . SER A 1 101 ? -5.651 5.839 7.509 1.00 94.88 101 SER A N 1
ATOM 815 C CA . SER A 1 101 ? -4.667 6.265 6.522 1.00 94.88 101 SER A CA 1
ATOM 816 C C . SER A 1 101 ? -3.884 5.080 5.945 1.00 94.88 101 SER A C 1
ATOM 818 O O . SER A 1 101 ? -3.377 4.254 6.701 1.00 94.88 101 SER A O 1
ATOM 820 N N . SER A 1 102 ? -3.651 5.087 4.626 1.00 93.31 102 SER A N 1
ATOM 821 C CA . SER A 1 102 ? -2.755 4.127 3.957 1.00 93.31 102 SER A CA 1
ATOM 822 C C . SER A 1 102 ? -1.342 4.085 4.559 1.00 93.31 102 SER A C 1
ATOM 824 O O . SER A 1 102 ? -0.795 3.002 4.709 1.00 93.31 102 SER A O 1
ATOM 826 N N . GLN A 1 103 ? -0.767 5.225 4.981 1.00 95.62 103 GLN A N 1
ATOM 827 C CA . GLN A 1 103 ? 0.614 5.252 5.508 1.00 95.62 103 GLN A CA 1
ATOM 828 C C . GLN A 1 103 ? 0.829 4.307 6.701 1.00 95.62 103 GLN A C 1
ATOM 830 O O . GLN A 1 103 ? 1.609 3.371 6.561 1.00 95.62 103 GLN A O 1
ATOM 835 N N . PRO A 1 104 ? 0.154 4.469 7.863 1.00 97.12 104 PRO A N 1
ATOM 836 C CA . PRO A 1 104 ? 0.354 3.553 8.983 1.00 97.12 104 PRO A CA 1
ATOM 837 C C . PRO A 1 104 ? 0.023 2.102 8.623 1.00 97.12 104 PRO A C 1
ATOM 839 O O . PRO A 1 104 ? 0.664 1.199 9.144 1.00 97.12 104 PRO A O 1
ATOM 842 N N . MET A 1 105 ? -0.911 1.862 7.700 1.00 97.31 105 MET A N 1
ATOM 843 C CA . MET A 1 105 ? -1.194 0.518 7.195 1.00 97.31 105 MET A CA 1
ATOM 844 C C . MET A 1 105 ? -0.012 -0.081 6.424 1.00 97.31 105 MET A C 1
ATOM 846 O O . MET A 1 105 ? 0.389 -1.207 6.705 1.00 97.31 105 MET A O 1
ATOM 850 N N . ALA A 1 106 ? 0.592 0.685 5.514 1.00 98.00 106 ALA A N 1
ATOM 851 C CA . ALA A 1 106 ? 1.783 0.280 4.776 1.00 98.00 106 ALA A CA 1
ATOM 852 C C . ALA A 1 106 ? 2.961 0.003 5.721 1.00 98.00 106 ALA A C 1
ATOM 854 O O . ALA A 1 106 ? 3.640 -1.005 5.558 1.00 98.00 106 ALA A O 1
ATOM 855 N N . PHE A 1 107 ? 3.147 0.823 6.762 1.00 98.31 107 PHE A N 1
ATOM 856 C CA . PHE A 1 107 ? 4.118 0.551 7.829 1.00 98.31 107 PHE A CA 1
ATOM 857 C C . PHE A 1 107 ? 3.804 -0.730 8.599 1.00 98.31 107 PHE A C 1
ATOM 859 O O . PHE A 1 107 ? 4.694 -1.549 8.810 1.00 98.31 107 PHE A O 1
ATOM 866 N N . ASN A 1 108 ? 2.548 -0.944 8.983 1.00 98.44 108 ASN A N 1
ATOM 867 C CA . ASN A 1 108 ? 2.156 -2.139 9.724 1.00 98.44 108 ASN A CA 1
ATOM 868 C C . ASN A 1 108 ? 2.345 -3.424 8.927 1.00 98.44 108 ASN A C 1
ATOM 870 O O . ASN A 1 108 ? 2.661 -4.451 9.521 1.00 98.44 108 ASN A O 1
ATOM 874 N N . ILE A 1 109 ? 2.178 -3.372 7.606 1.00 98.19 109 ILE A N 1
ATOM 875 C CA . ILE A 1 109 ? 2.391 -4.530 6.742 1.00 98.19 109 ILE A CA 1
ATOM 876 C C . ILE A 1 109 ? 3.871 -4.657 6.385 1.00 98.19 109 ILE A C 1
ATOM 878 O O . ILE A 1 109 ? 4.552 -5.584 6.816 1.00 98.19 109 ILE A O 1
ATOM 882 N N . PHE A 1 110 ? 4.393 -3.701 5.626 1.00 98.56 110 PHE A N 1
ATOM 883 C CA . PHE A 1 110 ? 5.708 -3.807 5.006 1.00 98.56 110 PHE A CA 1
ATOM 884 C C . PHE A 1 110 ? 6.852 -3.421 5.936 1.00 98.56 110 PHE A C 1
ATOM 886 O O . PHE A 1 110 ? 7.955 -3.923 5.757 1.00 98.56 110 PHE A O 1
ATOM 893 N N . GLY A 1 111 ? 6.604 -2.601 6.960 1.00 97.69 111 GLY A N 1
ATOM 894 C CA . GLY A 1 111 ? 7.621 -2.269 7.963 1.00 97.69 111 GLY A CA 1
ATOM 895 C C . GLY A 1 111 ? 7.931 -3.447 8.872 1.00 97.69 111 GLY A C 1
ATOM 896 O O . GLY A 1 111 ? 9.081 -3.648 9.244 1.00 97.69 111 GLY A O 1
ATOM 897 N N . TYR A 1 112 ? 6.928 -4.280 9.155 1.00 97.62 112 TYR A N 1
ATOM 898 C CA . TYR A 1 112 ? 7.147 -5.553 9.831 1.00 97.62 112 TYR A CA 1
ATOM 899 C C . TYR A 1 112 ? 7.752 -6.601 8.886 1.00 97.62 112 TYR A C 1
ATOM 901 O O . TYR A 1 112 ? 8.783 -7.193 9.204 1.00 97.62 112 TYR A O 1
ATOM 909 N N . LEU A 1 113 ? 7.161 -6.800 7.698 1.00 97.75 113 LEU A N 1
ATOM 910 C CA . LEU A 1 113 ? 7.617 -7.820 6.744 1.00 97.75 113 LEU A CA 1
ATOM 911 C C . LEU A 1 113 ? 9.022 -7.562 6.180 1.00 97.75 113 LEU A C 1
ATOM 913 O O . LEU A 1 113 ? 9.681 -8.515 5.768 1.00 97.75 113 LEU A O 1
ATOM 917 N N . LYS A 1 114 ? 9.523 -6.320 6.217 1.00 97.38 114 LYS A N 1
ATOM 918 C CA . LYS A 1 114 ? 10.930 -5.993 5.930 1.00 97.38 114 LYS A CA 1
ATOM 919 C C . LYS A 1 114 ? 11.901 -6.859 6.740 1.00 97.38 114 LYS A C 1
ATOM 921 O O . LYS A 1 114 ? 12.916 -7.299 6.213 1.00 97.38 114 LYS A O 1
ATOM 926 N N . TRP A 1 115 ? 11.565 -7.140 7.997 1.00 96.88 115 TRP A N 1
ATOM 927 C CA . TRP A 1 115 ? 12.370 -7.963 8.904 1.00 96.88 115 TRP A CA 1
ATOM 928 C C . TRP A 1 115 ? 12.043 -9.458 8.818 1.00 96.88 115 TRP A C 1
ATOM 930 O O . TRP A 1 115 ? 12.635 -10.257 9.537 1.00 96.88 115 TRP A O 1
ATOM 940 N N . GLN A 1 116 ? 11.122 -9.839 7.928 1.00 97.69 116 GLN A N 1
ATOM 941 C CA . GLN A 1 116 ? 10.688 -11.213 7.674 1.00 97.69 116 GLN A CA 1
ATOM 942 C C . GLN A 1 116 ? 10.833 -11.545 6.176 1.00 97.69 116 GLN A C 1
ATOM 944 O O . GLN A 1 116 ? 9.852 -11.909 5.519 1.00 97.69 116 GLN A O 1
ATOM 949 N N . PRO A 1 117 ? 12.040 -11.412 5.586 1.00 97.50 117 PRO A N 1
ATOM 950 C CA . PRO A 1 117 ? 12.222 -11.448 4.134 1.00 97.50 117 PRO A CA 1
ATOM 951 C C . PRO A 1 117 ? 11.800 -12.776 3.499 1.00 97.50 117 PRO A C 1
ATOM 953 O O . PRO A 1 117 ? 11.344 -12.777 2.363 1.00 97.50 117 PRO A O 1
ATOM 956 N N . GLN A 1 118 ? 11.891 -13.899 4.221 1.00 98.00 118 GLN A N 1
ATOM 957 C CA . GLN A 1 118 ? 11.437 -15.202 3.718 1.00 98.00 118 GLN A CA 1
ATOM 958 C C . GLN A 1 118 ? 9.910 -15.283 3.622 1.00 98.00 118 GLN A C 1
ATOM 960 O O . GLN A 1 118 ? 9.386 -15.752 2.616 1.00 98.00 118 GLN A O 1
ATOM 965 N N . ALA A 1 119 ? 9.196 -14.764 4.624 1.00 98.00 119 ALA A N 1
ATOM 966 C CA . ALA A 1 119 ? 7.743 -14.648 4.579 1.00 98.00 119 ALA A CA 1
ATOM 967 C C . ALA A 1 119 ? 7.311 -13.710 3.442 1.00 98.00 119 ALA A C 1
ATOM 969 O O . ALA A 1 119 ? 6.473 -14.066 2.614 1.00 98.00 119 ALA A O 1
ATOM 970 N N . LEU A 1 120 ? 7.949 -12.539 3.331 1.00 98.50 120 LEU A N 1
ATOM 971 C CA . LEU A 1 120 ? 7.665 -11.596 2.252 1.00 98.50 120 LEU A CA 1
ATOM 972 C C . LEU A 1 120 ? 7.936 -12.202 0.866 1.00 98.50 120 LEU A C 1
ATOM 974 O O . LEU A 1 120 ? 7.136 -12.013 -0.050 1.00 98.50 120 LEU A O 1
ATOM 978 N N . LEU A 1 121 ? 9.020 -12.969 0.718 1.00 98.38 121 LEU A N 1
ATOM 979 C CA . LEU A 1 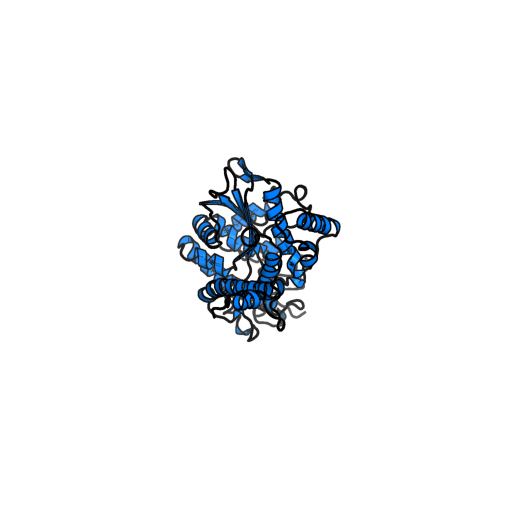121 ? 9.355 -13.684 -0.512 1.00 98.38 121 LEU A CA 1
ATOM 980 C C . LEU A 1 121 ? 8.269 -14.694 -0.909 1.00 98.38 121 LEU A C 1
ATOM 982 O O . LEU A 1 121 ? 7.954 -14.801 -2.095 1.00 98.38 121 LEU A O 1
ATOM 986 N N . THR A 1 122 ? 7.661 -15.397 0.053 1.00 98.12 122 THR A N 1
ATOM 987 C CA . THR A 1 122 ? 6.527 -16.304 -0.200 1.00 98.12 122 THR A CA 1
ATOM 988 C C . THR A 1 122 ? 5.343 -15.554 -0.807 1.00 98.12 122 THR A C 1
ATOM 990 O O . THR A 1 122 ? 4.801 -15.986 -1.828 1.00 98.12 122 THR A O 1
ATOM 993 N N . TRP A 1 123 ? 4.985 -14.387 -0.260 1.00 98.00 123 TRP A N 1
ATOM 994 C CA . TRP A 1 123 ? 3.948 -13.548 -0.865 1.00 98.00 123 TRP A CA 1
ATOM 995 C C . TRP A 1 123 ? 4.346 -13.047 -2.256 1.00 98.00 123 TRP A C 1
ATOM 997 O O . TRP A 1 123 ? 3.560 -13.187 -3.192 1.00 98.00 123 TRP A O 1
ATOM 1007 N N . VAL A 1 124 ? 5.571 -12.546 -2.442 1.00 98.25 124 VAL A N 1
ATOM 1008 C CA . VAL A 1 124 ? 6.050 -12.101 -3.761 1.00 98.25 124 VAL A CA 1
ATOM 1009 C C . VAL A 1 124 ? 5.942 -13.221 -4.801 1.00 98.25 124 VAL A C 1
ATOM 1011 O O . VAL A 1 124 ? 5.422 -13.004 -5.895 1.00 98.25 124 VAL A O 1
ATOM 1014 N N . ARG A 1 125 ? 6.342 -14.448 -4.454 1.00 96.88 125 ARG A N 1
ATOM 1015 C CA . ARG A 1 125 ? 6.216 -15.618 -5.337 1.00 96.88 125 ARG A CA 1
ATOM 1016 C C . ARG A 1 125 ? 4.764 -16.005 -5.600 1.00 96.88 125 ARG A C 1
ATOM 1018 O O . ARG A 1 125 ? 4.445 -16.406 -6.718 1.00 96.88 125 ARG A O 1
ATOM 1025 N N . SER A 1 126 ? 3.867 -15.825 -4.626 1.00 96.25 126 SER A N 1
ATOM 1026 C CA . SER A 1 126 ? 2.425 -16.053 -4.817 1.00 96.25 126 SER A CA 1
ATOM 1027 C C . SER A 1 126 ? 1.814 -15.152 -5.900 1.00 96.25 126 SER A C 1
ATOM 1029 O O . SER A 1 126 ? 0.837 -15.535 -6.542 1.00 96.25 126 SER A O 1
ATOM 1031 N N . LEU A 1 127 ? 2.438 -13.999 -6.180 1.00 95.19 127 LEU A N 1
ATOM 1032 C CA . LEU A 1 127 ? 2.056 -13.102 -7.272 1.00 95.19 127 LEU A CA 1
ATOM 1033 C C . LEU A 1 127 ? 2.497 -13.605 -8.655 1.00 95.19 127 LEU A C 1
ATOM 1035 O O . LEU A 1 127 ? 2.237 -12.922 -9.640 1.00 95.19 127 LEU A O 1
ATOM 1039 N N . GLY A 1 128 ? 3.177 -14.753 -8.756 1.00 94.50 128 GLY A N 1
ATOM 1040 C CA . GLY A 1 128 ? 3.768 -15.257 -10.001 1.00 94.50 128 GLY A CA 1
ATOM 1041 C C . GLY A 1 128 ? 5.090 -14.575 -10.373 1.00 94.50 128 GLY A C 1
ATOM 1042 O O . GLY A 1 128 ? 5.497 -14.600 -11.536 1.00 94.50 128 GLY A O 1
ATOM 1043 N N . ILE A 1 129 ? 5.750 -13.935 -9.406 1.00 94.56 129 ILE A N 1
ATOM 1044 C CA . ILE A 1 129 ? 7.036 -13.262 -9.593 1.00 94.56 129 ILE A CA 1
ATOM 1045 C C . ILE A 1 129 ? 8.156 -14.242 -9.235 1.00 94.56 129 ILE A C 1
ATOM 1047 O O . ILE A 1 129 ? 8.192 -14.778 -8.128 1.00 94.56 129 ILE A O 1
ATOM 1051 N N . GLY A 1 130 ? 9.078 -14.466 -10.174 1.00 94.00 130 GLY A N 1
ATOM 1052 C CA . GLY A 1 130 ? 10.254 -15.323 -9.997 1.00 94.00 130 GLY A CA 1
ATOM 1053 C C . GLY A 1 130 ? 11.344 -14.645 -9.170 1.00 94.00 130 GLY A C 1
ATOM 1054 O O . GLY A 1 130 ? 12.441 -14.440 -9.664 1.00 94.00 130 GLY A O 1
ATOM 1055 N N . ALA A 1 131 ? 11.018 -14.223 -7.949 1.00 96.62 131 ALA A N 1
ATOM 1056 C CA . ALA A 1 131 ? 11.983 -13.624 -7.039 1.00 96.62 131 ALA A CA 1
ATOM 1057 C C . ALA A 1 131 ? 12.785 -14.709 -6.306 1.00 96.62 131 ALA A C 1
ATOM 1059 O O . ALA A 1 131 ? 12.216 -15.686 -5.802 1.00 96.62 131 ALA A O 1
ATOM 1060 N N . ASP A 1 132 ? 14.090 -14.502 -6.187 1.00 96.19 132 ASP A N 1
ATOM 1061 C CA . ASP A 1 132 ? 15.017 -15.377 -5.468 1.00 96.19 132 ASP A CA 1
ATOM 1062 C C . ASP A 1 132 ? 15.282 -14.882 -4.047 1.00 96.19 132 ASP A C 1
ATOM 1064 O O . ASP A 1 132 ? 15.387 -15.681 -3.117 1.00 96.19 132 ASP A O 1
ATOM 1068 N N . GLU A 1 133 ? 15.334 -13.562 -3.876 1.00 96.75 133 GLU A N 1
ATOM 1069 C CA . GLU A 1 133 ? 15.696 -12.898 -2.627 1.00 96.75 133 GLU A CA 1
ATOM 1070 C C . GLU A 1 133 ? 15.051 -11.511 -2.550 1.00 96.75 133 GLU A C 1
ATOM 1072 O O . GLU A 1 133 ? 14.980 -10.798 -3.551 1.00 96.75 133 GLU A O 1
ATOM 1077 N N . ILE A 1 134 ? 14.623 -11.107 -1.351 1.00 98.06 134 ILE A N 1
ATOM 1078 C CA . ILE A 1 134 ? 14.255 -9.718 -1.060 1.00 98.06 134 ILE A CA 1
ATOM 1079 C C . ILE A 1 134 ? 15.520 -8.939 -0.696 1.00 98.06 134 ILE A C 1
ATOM 1081 O O . ILE A 1 134 ? 16.199 -9.285 0.265 1.00 98.06 134 ILE A O 1
ATOM 1085 N N . VAL A 1 135 ? 15.797 -7.869 -1.437 1.00 97.31 135 VAL A N 1
ATOM 1086 C CA . VAL A 1 135 ? 16.956 -6.990 -1.230 1.00 97.31 135 VAL A CA 1
ATOM 1087 C C . VAL A 1 135 ? 16.646 -5.901 -0.209 1.00 97.31 135 VAL A C 1
ATOM 1089 O O . VAL A 1 135 ? 17.441 -5.644 0.688 1.00 97.31 135 VAL A O 1
ATOM 1092 N N . ASP A 1 136 ? 15.501 -5.232 -0.352 1.00 97.38 136 ASP A N 1
ATOM 1093 C CA . ASP A 1 136 ? 15.100 -4.135 0.531 1.00 97.38 136 ASP A CA 1
ATOM 1094 C C . ASP A 1 136 ? 13.594 -3.881 0.422 1.00 97.38 136 ASP A C 1
ATOM 1096 O O . ASP A 1 136 ? 12.944 -4.218 -0.571 1.00 97.38 136 ASP A O 1
ATOM 1100 N N . VAL A 1 137 ? 13.053 -3.216 1.435 1.00 98.19 137 VAL A N 1
ATOM 1101 C CA . VAL A 1 137 ? 11.679 -2.717 1.470 1.00 98.19 137 VAL A CA 1
ATOM 1102 C C . VAL A 1 137 ? 11.714 -1.260 1.905 1.00 98.19 137 VAL A C 1
ATOM 1104 O O . VAL A 1 137 ? 12.263 -0.936 2.958 1.00 98.19 137 VAL A O 1
ATOM 1107 N N . ARG A 1 138 ? 11.122 -0.371 1.110 1.00 97.81 138 ARG A N 1
ATOM 1108 C CA . ARG A 1 138 ? 11.088 1.075 1.360 1.00 97.81 138 ARG A CA 1
ATOM 1109 C C . ARG A 1 138 ? 9.657 1.557 1.403 1.00 97.81 138 ARG A C 1
ATOM 1111 O O . ARG A 1 138 ? 8.920 1.384 0.442 1.00 97.81 138 ARG A O 1
ATOM 1118 N N . ILE A 1 139 ? 9.265 2.182 2.498 1.00 97.56 139 ILE A N 1
ATOM 1119 C CA . ILE A 1 139 ? 7.887 2.634 2.711 1.00 97.56 139 ILE A CA 1
ATOM 1120 C C . ILE A 1 139 ? 7.807 4.112 2.363 1.00 97.56 139 ILE A C 1
ATOM 1122 O O . ILE A 1 139 ? 8.732 4.864 2.677 1.00 97.56 139 ILE A O 1
ATOM 1126 N N . GLU A 1 140 ? 6.728 4.531 1.701 1.00 96.38 140 GLU A N 1
ATOM 1127 C CA . GLU A 1 140 ? 6.593 5.881 1.144 1.00 96.38 140 GLU A CA 1
ATOM 1128 C C . GLU A 1 140 ? 7.788 6.214 0.237 1.00 96.38 140 GLU A C 1
ATOM 1130 O O . GLU A 1 140 ? 8.561 7.122 0.546 1.00 96.38 140 GLU A O 1
ATOM 1135 N N . TRP A 1 141 ? 7.992 5.451 -0.841 1.00 96.44 141 TRP A N 1
ATOM 1136 C CA . TRP A 1 141 ? 9.146 5.607 -1.737 1.00 96.44 141 TRP A CA 1
ATOM 1137 C C . TRP A 1 141 ? 8.728 6.048 -3.140 1.00 96.44 141 TRP A C 1
ATOM 1139 O O . TRP A 1 141 ? 7.746 5.571 -3.706 1.00 96.44 141 TRP A O 1
ATOM 1149 N N . ALA A 1 142 ? 9.519 6.939 -3.731 1.00 95.25 142 ALA A N 1
ATOM 1150 C CA . ALA A 1 142 ? 9.453 7.273 -5.147 1.00 95.25 142 ALA A CA 1
ATOM 1151 C C . ALA A 1 142 ? 10.869 7.531 -5.682 1.00 95.25 142 ALA A C 1
ATOM 1153 O O . ALA A 1 142 ? 11.713 8.026 -4.922 1.00 95.25 142 ALA A O 1
ATOM 1154 N N . PRO A 1 143 ? 11.121 7.275 -6.976 1.00 94.19 143 PRO A N 1
ATOM 1155 C CA . PRO A 1 143 ? 12.364 7.680 -7.618 1.00 94.19 143 PRO A CA 1
ATOM 1156 C C . PRO A 1 143 ? 12.422 9.218 -7.790 1.00 94.19 143 PRO A C 1
ATOM 1158 O O . PRO A 1 143 ? 11.419 9.916 -7.568 1.00 94.19 143 PRO A O 1
ATOM 1161 N N . PRO A 1 144 ? 13.568 9.800 -8.189 1.00 91.62 144 PRO A N 1
ATOM 1162 C CA . PRO A 1 144 ? 13.751 11.243 -8.307 1.00 91.62 144 PRO A CA 1
ATOM 1163 C C . PRO A 1 144 ? 12.728 11.908 -9.238 1.00 91.62 144 PRO A C 1
ATOM 1165 O O . PRO A 1 144 ? 12.775 11.808 -10.463 1.00 91.62 144 PRO A O 1
ATOM 1168 N N . LYS A 1 145 ? 11.821 12.697 -8.657 1.00 89.62 145 LYS A N 1
ATOM 1169 C CA . LYS A 1 145 ? 10.680 13.328 -9.346 1.00 89.62 145 LYS A CA 1
ATOM 1170 C C . LYS A 1 145 ? 11.016 13.972 -10.704 1.00 89.62 145 LYS A C 1
ATOM 1172 O O . LYS A 1 145 ? 10.288 13.767 -11.678 1.00 89.62 145 LYS A O 1
ATOM 1177 N N . LYS A 1 146 ? 12.109 14.743 -10.777 1.00 88.12 146 LYS A N 1
ATOM 1178 C CA . LYS A 1 146 ? 12.531 15.468 -11.993 1.00 88.12 146 LYS A CA 1
ATOM 1179 C C . LYS A 1 146 ? 13.035 14.550 -13.108 1.00 88.12 146 LYS A C 1
ATOM 1181 O O . LYS A 1 146 ? 12.912 14.922 -14.270 1.00 88.12 146 LYS A O 1
ATOM 1186 N N . ALA A 1 147 ? 13.580 13.383 -12.764 1.00 88.06 147 ALA A N 1
ATOM 1187 C CA . ALA A 1 147 ? 14.024 12.389 -13.735 1.00 88.06 147 ALA A CA 1
ATOM 1188 C C . ALA A 1 147 ? 12.837 11.664 -14.386 1.00 88.06 147 ALA A C 1
ATOM 1190 O O . ALA A 1 147 ? 12.968 11.154 -15.495 1.00 88.06 147 ALA A O 1
ATOM 1191 N N . HIS A 1 148 ? 11.659 11.678 -13.752 1.00 90.25 148 HIS A N 1
ATOM 1192 C CA . HIS A 1 148 ? 10.437 11.044 -14.247 1.00 90.25 148 HIS A CA 1
ATOM 1193 C C . HIS A 1 148 ? 9.436 12.066 -14.800 1.00 90.25 148 HIS A C 1
ATOM 1195 O O . HIS A 1 148 ? 9.742 12.804 -15.735 1.00 90.25 148 HIS A O 1
ATOM 1201 N N . PHE A 1 149 ? 8.213 12.087 -14.277 1.00 88.19 149 PHE A N 1
ATOM 1202 C CA . PHE A 1 149 ? 7.116 12.891 -14.818 1.00 88.19 149 PHE A CA 1
ATOM 1203 C C . PHE A 1 149 ? 6.951 14.239 -14.118 1.00 88.19 149 PHE A C 1
ATOM 1205 O O . PHE A 1 149 ? 5.999 14.969 -14.392 1.00 88.19 149 PHE A O 1
ATOM 1212 N N . ASP A 1 150 ? 7.870 14.585 -13.211 1.00 85.94 150 ASP A N 1
ATOM 1213 C CA . ASP A 1 150 ? 7.739 15.739 -12.323 1.00 85.94 150 ASP A CA 1
ATOM 1214 C C . ASP A 1 150 ? 6.409 15.716 -11.537 1.00 85.94 150 ASP A C 1
ATOM 1216 O O . ASP A 1 150 ? 5.817 16.752 -11.224 1.00 85.94 150 ASP A O 1
ATOM 1220 N N . GLY A 1 151 ? 5.923 14.506 -11.234 1.00 82.12 151 GLY A N 1
ATOM 1221 C CA . GLY A 1 151 ? 4.694 14.220 -10.494 1.00 82.12 151 GLY A CA 1
ATOM 1222 C C . GLY A 1 151 ? 4.933 13.942 -9.011 1.00 82.12 151 GLY A C 1
ATOM 1223 O O . GLY A 1 151 ? 6.064 13.760 -8.576 1.00 82.12 151 GLY A O 1
ATOM 1224 N N . GLY A 1 152 ? 3.865 13.963 -8.215 1.00 84.00 152 GLY A N 1
ATOM 1225 C CA . GLY A 1 152 ? 3.922 13.672 -6.776 1.00 84.00 152 GLY A CA 1
ATOM 1226 C C . GLY A 1 152 ? 3.689 12.205 -6.408 1.00 84.00 152 GLY A C 1
ATOM 1227 O O . GLY A 1 152 ? 3.598 11.914 -5.221 1.00 84.00 152 GLY A O 1
ATOM 1228 N N . SER A 1 153 ? 3.538 11.314 -7.392 1.00 89.12 153 SER A N 1
ATOM 1229 C CA . SER A 1 153 ? 3.243 9.900 -7.152 1.00 89.12 153 SER A CA 1
ATOM 1230 C C . SER A 1 153 ? 4.402 9.197 -6.455 1.00 89.12 153 SER A C 1
ATOM 1232 O O . SER A 1 153 ? 5.568 9.432 -6.773 1.00 89.12 153 SER A O 1
ATOM 1234 N N . ALA A 1 154 ? 4.048 8.326 -5.522 1.00 93.88 154 ALA A N 1
ATOM 1235 C CA . ALA A 1 154 ? 4.937 7.463 -4.768 1.00 93.88 154 ALA A CA 1
ATOM 1236 C C . ALA A 1 154 ? 4.225 6.128 -4.554 1.00 93.88 154 ALA A C 1
ATOM 1238 O O . ALA A 1 154 ? 3.001 6.068 -4.661 1.00 93.88 154 ALA A O 1
ATOM 1239 N N . PHE A 1 155 ? 4.986 5.084 -4.252 1.00 97.50 155 PHE A N 1
ATOM 1240 C CA . PHE A 1 155 ? 4.427 3.827 -3.780 1.00 97.50 155 PHE A CA 1
ATOM 1241 C C . PHE A 1 155 ? 4.304 3.881 -2.257 1.00 97.50 155 PHE A C 1
ATOM 1243 O O . PHE A 1 155 ? 5.233 4.333 -1.576 1.00 97.50 155 PHE A O 1
ATOM 1250 N N . ASP A 1 156 ? 3.183 3.393 -1.721 1.00 97.44 156 ASP A N 1
ATOM 1251 C CA . ASP A 1 156 ? 3.014 3.226 -0.275 1.00 97.44 156 ASP A CA 1
ATOM 1252 C C . ASP A 1 156 ? 4.106 2.285 0.272 1.00 97.44 156 ASP A C 1
ATOM 1254 O O . ASP A 1 156 ? 4.659 2.538 1.342 1.00 97.44 156 ASP A O 1
ATOM 1258 N N . ALA A 1 157 ? 4.495 1.263 -0.501 1.00 98.38 157 ALA A N 1
ATOM 1259 C CA . ALA A 1 157 ? 5.712 0.482 -0.285 1.00 98.38 157 ALA A CA 1
ATOM 1260 C C . ALA A 1 157 ? 6.396 0.112 -1.609 1.00 98.38 157 ALA A C 1
ATOM 1262 O O . ALA A 1 157 ? 5.738 -0.131 -2.614 1.00 98.38 157 ALA A O 1
ATOM 1263 N N . ALA A 1 158 ? 7.720 0.040 -1.611 1.00 98.56 158 ALA A N 1
ATOM 1264 C CA . ALA A 1 158 ? 8.547 -0.414 -2.718 1.00 98.56 158 ALA A CA 1
ATOM 1265 C C . ALA A 1 158 ? 9.403 -1.589 -2.246 1.00 98.56 158 ALA A C 1
ATOM 1267 O O . ALA A 1 158 ? 10.167 -1.451 -1.292 1.00 98.56 158 ALA A O 1
ATOM 1268 N N . ILE A 1 159 ? 9.267 -2.739 -2.897 1.00 98.75 159 ILE A N 1
ATOM 1269 C CA . ILE A 1 159 ? 10.010 -3.956 -2.565 1.00 98.75 159 ILE A CA 1
ATOM 1270 C C . ILE A 1 159 ? 10.978 -4.234 -3.696 1.00 98.75 159 ILE A C 1
ATOM 1272 O O . ILE A 1 159 ? 10.574 -4.342 -4.854 1.00 98.75 159 ILE A O 1
ATOM 1276 N N . PHE A 1 160 ? 12.248 -4.354 -3.344 1.00 98.38 160 PHE A N 1
ATOM 1277 C CA . PHE A 1 160 ? 13.320 -4.658 -4.271 1.00 98.38 160 PHE A CA 1
ATOM 1278 C C . PHE A 1 160 ? 13.716 -6.114 -4.102 1.00 98.38 160 PHE A C 1
ATOM 1280 O O . PHE A 1 160 ? 13.857 -6.590 -2.975 1.00 98.38 160 PHE A O 1
ATOM 1287 N N . TYR A 1 161 ? 13.879 -6.827 -5.209 1.00 98.00 161 TYR A N 1
ATOM 1288 C CA . TYR A 1 161 ? 14.184 -8.254 -5.194 1.00 98.00 161 TYR A CA 1
ATOM 1289 C C . TYR A 1 161 ? 15.201 -8.623 -6.268 1.00 98.00 161 TYR A C 1
ATOM 1291 O O . TYR A 1 161 ? 15.326 -7.931 -7.278 1.00 98.00 161 TYR A O 1
ATOM 1299 N N . ARG A 1 162 ? 15.922 -9.724 -6.056 1.00 96.62 162 ARG A N 1
ATOM 1300 C CA . ARG A 1 162 ? 16.724 -10.364 -7.104 1.00 96.62 162 ARG A CA 1
ATOM 1301 C C . ARG A 1 162 ? 15.883 -11.396 -7.839 1.00 96.62 162 ARG A C 1
ATOM 1303 O O . ARG A 1 162 ? 15.062 -12.073 -7.218 1.00 96.62 162 ARG A O 1
ATOM 1310 N N . SER A 1 163 ? 16.107 -11.512 -9.138 1.00 94.19 163 SER A N 1
ATOM 1311 C CA . SER A 1 163 ? 15.552 -12.563 -9.986 1.00 94.19 163 SER A CA 1
ATOM 1312 C C . SER A 1 163 ? 16.584 -12.976 -11.027 1.00 94.19 163 SER A C 1
ATOM 1314 O O . SER A 1 163 ? 17.419 -12.171 -11.445 1.00 94.19 163 SER A O 1
ATOM 1316 N N . ASP A 1 164 ? 16.493 -14.216 -11.491 1.00 89.25 164 ASP A N 1
ATOM 1317 C CA . ASP A 1 164 ? 17.277 -14.745 -12.611 1.00 89.25 164 ASP A CA 1
ATOM 1318 C C . ASP A 1 164 ? 17.086 -13.968 -13.930 1.00 89.25 164 ASP A C 1
ATOM 1320 O O . ASP A 1 164 ? 17.948 -13.995 -14.809 1.00 89.25 164 ASP A O 1
ATOM 1324 N N . ARG A 1 165 ? 15.976 -13.234 -14.064 1.00 85.44 165 ARG A N 1
ATOM 1325 C CA . ARG A 1 165 ? 15.678 -12.356 -15.207 1.00 85.44 165 ARG A CA 1
ATOM 1326 C C . ARG A 1 165 ? 16.474 -11.054 -15.203 1.00 85.44 165 ARG A C 1
ATOM 1328 O O . ARG A 1 165 ? 16.462 -10.328 -16.198 1.00 85.44 165 ARG A O 1
ATOM 1335 N N . CYS A 1 166 ? 17.133 -10.748 -14.095 1.00 82.81 166 CYS A N 1
ATOM 1336 C CA . CYS A 1 166 ? 17.798 -9.487 -13.844 1.00 82.81 166 CYS A CA 1
ATOM 1337 C C . CYS A 1 166 ? 19.295 -9.698 -13.644 1.00 82.81 166 CYS A C 1
ATOM 1339 O O . CYS A 1 166 ? 19.768 -9.854 -12.521 1.00 82.81 166 CYS A O 1
ATOM 1341 N N . ASP A 1 167 ? 20.047 -9.665 -14.744 1.00 82.06 167 ASP A N 1
ATOM 1342 C CA . ASP A 1 167 ? 21.507 -9.722 -14.682 1.00 82.06 167 ASP A CA 1
ATOM 1343 C C . ASP A 1 167 ? 22.054 -8.464 -13.988 1.00 82.06 167 ASP A C 1
ATOM 1345 O O . ASP A 1 167 ? 21.816 -7.343 -14.443 1.00 82.06 167 ASP A O 1
ATOM 1349 N N . GLU A 1 168 ? 22.710 -8.656 -12.839 1.00 82.38 168 GLU A N 1
ATOM 1350 C CA . GLU A 1 168 ? 23.302 -7.619 -11.971 1.00 82.38 168 GLU A CA 1
ATOM 1351 C C . GLU A 1 168 ? 22.349 -6.488 -11.498 1.00 82.38 168 GLU A C 1
ATOM 1353 O O . GLU A 1 168 ? 22.787 -5.515 -10.882 1.00 82.38 168 GLU A O 1
ATOM 1358 N N . GLY A 1 169 ? 21.038 -6.615 -11.736 1.00 94.00 169 GLY A N 1
ATOM 1359 C CA . GLY A 1 169 ? 20.007 -5.634 -11.380 1.00 94.00 169 GLY A CA 1
ATOM 1360 C C . GLY A 1 169 ? 19.049 -6.097 -10.278 1.00 94.00 169 GLY A C 1
ATOM 1361 O O . GLY A 1 169 ? 19.226 -7.145 -9.658 1.00 94.00 169 GLY A O 1
ATOM 1362 N N . VAL A 1 170 ? 18.000 -5.304 -10.045 1.00 97.12 170 VAL A N 1
ATOM 1363 C CA . VAL A 1 170 ? 16.901 -5.634 -9.124 1.00 97.12 170 VAL A CA 1
ATOM 1364 C C . VAL A 1 170 ? 15.533 -5.433 -9.766 1.00 97.12 170 VAL A C 1
ATOM 1366 O O . VAL A 1 170 ? 15.299 -4.480 -10.514 1.00 97.12 170 VAL A O 1
ATOM 1369 N N . GLY A 1 171 ? 14.599 -6.316 -9.439 1.00 97.81 171 GLY A N 1
ATOM 1370 C CA . GLY A 1 171 ? 13.185 -6.103 -9.693 1.00 97.81 171 GLY A CA 1
ATOM 1371 C C . GLY A 1 171 ? 12.574 -5.145 -8.670 1.00 97.81 171 GLY A C 1
ATOM 1372 O O . GLY A 1 171 ? 13.021 -5.072 -7.525 1.00 97.81 171 GLY A O 1
ATOM 1373 N N . LEU A 1 172 ? 11.533 -4.419 -9.078 1.00 98.38 172 LEU A N 1
ATOM 1374 C CA . LEU A 1 172 ? 10.758 -3.508 -8.231 1.00 98.38 172 LEU A CA 1
ATOM 1375 C C . LEU A 1 172 ? 9.288 -3.942 -8.158 1.00 98.38 172 LEU A C 1
ATOM 1377 O O . LEU A 1 172 ? 8.625 -4.122 -9.176 1.00 98.38 172 LEU A O 1
ATOM 1381 N N . ILE A 1 173 ? 8.736 -4.021 -6.953 1.00 98.75 173 ILE A N 1
ATOM 1382 C CA . ILE A 1 173 ? 7.290 -4.087 -6.720 1.00 98.75 173 ILE A CA 1
ATOM 1383 C C . ILE A 1 173 ? 6.866 -2.787 -6.052 1.00 98.75 173 ILE A C 1
ATOM 1385 O O . ILE A 1 173 ? 7.225 -2.539 -4.903 1.00 98.75 173 ILE A O 1
ATOM 1389 N N . GLY A 1 174 ? 6.108 -1.958 -6.763 1.00 98.56 174 GLY A N 1
ATOM 1390 C CA . GLY A 1 174 ? 5.456 -0.785 -6.191 1.00 98.56 174 GLY A CA 1
ATOM 1391 C C . GLY A 1 174 ? 4.067 -1.146 -5.675 1.00 98.56 174 GLY A C 1
ATOM 1392 O O . GLY A 1 174 ? 3.209 -1.542 -6.454 1.00 98.56 174 GLY A O 1
ATOM 1393 N N . VAL A 1 175 ? 3.816 -1.013 -4.380 1.00 98.56 175 VAL A N 1
ATOM 1394 C CA . VAL A 1 175 ? 2.521 -1.314 -3.760 1.00 98.56 175 VAL A CA 1
ATOM 1395 C C . VAL A 1 175 ? 1.729 -0.027 -3.554 1.00 98.56 175 VAL A C 1
ATOM 1397 O O . VAL A 1 175 ? 2.258 0.957 -3.039 1.00 98.56 175 VAL A O 1
ATOM 1400 N N . GLU A 1 176 ? 0.456 -0.055 -3.936 1.00 97.38 176 GLU A N 1
ATOM 1401 C CA . GLU A 1 176 ? -0.536 0.975 -3.624 1.00 97.38 176 GLU A CA 1
ATOM 1402 C C . GLU A 1 176 ? -1.606 0.368 -2.713 1.00 97.38 176 GLU A C 1
ATOM 1404 O O . GLU A 1 176 ? -2.372 -0.505 -3.126 1.00 97.38 176 GLU A O 1
ATOM 1409 N N . CYS A 1 177 ? -1.663 0.845 -1.477 1.00 95.75 177 CYS A N 1
ATOM 1410 C CA . CYS A 1 177 ? -2.645 0.451 -0.481 1.00 95.75 177 CYS A CA 1
ATOM 1411 C C . CYS A 1 177 ? -3.934 1.270 -0.655 1.00 95.75 177 CYS A C 1
ATOM 1413 O O . CYS A 1 177 ? -3.900 2.498 -0.790 1.00 95.75 177 CYS A O 1
ATOM 1415 N N . LYS A 1 178 ? -5.093 0.608 -0.581 1.00 93.06 178 LYS A N 1
ATOM 1416 C CA . LYS A 1 178 ? -6.405 1.267 -0.483 1.00 93.06 178 LYS A CA 1
ATOM 1417 C C . LYS A 1 178 ? -7.263 0.630 0.583 1.00 93.06 178 LYS A C 1
ATOM 1419 O O . LYS A 1 178 ? -7.355 -0.583 0.663 1.00 93.06 178 LYS A O 1
ATOM 1424 N N . TYR A 1 179 ? -7.958 1.444 1.361 1.00 93.00 179 TYR A N 1
ATOM 1425 C CA . TYR A 1 179 ? -8.776 0.910 2.441 1.00 93.00 179 TYR A CA 1
ATOM 1426 C C . TYR A 1 179 ? -10.173 1.503 2.481 1.00 93.00 179 TYR A C 1
ATOM 1428 O O . TYR A 1 179 ? -11.160 0.774 2.501 1.00 93.00 179 TYR A O 1
ATOM 1436 N N . GLN A 1 180 ? -10.272 2.827 2.474 1.00 91.00 180 GLN A N 1
ATOM 1437 C CA . GLN A 1 180 ? -11.552 3.528 2.622 1.00 91.00 180 GLN A CA 1
ATOM 1438 C C . GLN A 1 180 ? -11.810 4.546 1.516 1.00 91.00 180 GLN A C 1
ATOM 1440 O O . GLN A 1 180 ? -12.925 5.048 1.396 1.00 91.00 180 GLN A O 1
ATOM 1445 N N . GLU A 1 181 ? -10.771 4.882 0.753 1.00 86.19 181 GLU A N 1
ATOM 1446 C CA . GLU A 1 181 ? -10.774 5.965 -0.213 1.00 86.19 181 GLU A CA 1
ATOM 1447 C C . GLU A 1 181 ? -11.813 5.744 -1.316 1.00 86.19 181 GLU A C 1
ATOM 1449 O O . GLU A 1 181 ? -11.820 4.715 -1.989 1.00 86.19 181 GLU A O 1
ATOM 1454 N N . ASP A 1 182 ? -12.625 6.765 -1.592 1.00 83.94 182 ASP A N 1
ATOM 1455 C CA . ASP A 1 182 ? -13.446 6.784 -2.798 1.00 83.94 182 ASP A CA 1
ATOM 1456 C C . ASP A 1 182 ? -12.582 7.150 -4.010 1.00 83.94 182 ASP A C 1
ATOM 1458 O O . ASP A 1 182 ? -12.164 8.302 -4.181 1.00 83.94 182 ASP A O 1
ATOM 1462 N N . LEU A 1 183 ? -12.326 6.170 -4.878 1.00 81.31 183 LEU A N 1
ATOM 1463 C CA . LEU A 1 183 ? -11.539 6.375 -6.093 1.00 81.31 183 LEU A CA 1
ATOM 1464 C C . LEU A 1 183 ? -12.125 7.494 -6.975 1.00 81.31 183 LEU A C 1
ATOM 1466 O O . LEU A 1 183 ? -11.369 8.240 -7.597 1.00 81.31 183 LEU A O 1
ATOM 1470 N N . ALA A 1 184 ? -13.446 7.705 -6.967 1.00 80.50 184 ALA A N 1
ATOM 1471 C CA . ALA A 1 184 ? -14.084 8.758 -7.760 1.00 80.50 184 ALA A CA 1
ATOM 1472 C C . ALA A 1 184 ? -13.754 10.186 -7.279 1.00 80.50 184 ALA A C 1
ATOM 1474 O O . ALA A 1 184 ? -13.924 11.152 -8.031 1.00 80.50 184 ALA A O 1
ATOM 1475 N N . GLN A 1 185 ? -13.261 10.339 -6.046 1.00 81.00 185 GLN A N 1
ATOM 1476 C CA . GLN A 1 185 ? -12.935 11.634 -5.443 1.00 81.00 185 GLN A CA 1
ATOM 1477 C C . GLN A 1 185 ? -11.467 12.047 -5.616 1.00 81.00 185 GLN A C 1
ATOM 1479 O O . GLN A 1 185 ? -11.049 13.094 -5.116 1.00 81.00 185 GLN A O 1
ATOM 1484 N N . GLN A 1 186 ? -10.675 11.274 -6.360 1.00 81.50 186 GLN A N 1
ATOM 1485 C CA . GLN A 1 186 ? -9.288 11.629 -6.644 1.00 81.50 186 GLN A CA 1
ATOM 1486 C C . GLN A 1 186 ? -9.174 12.916 -7.475 1.00 81.50 186 GLN A C 1
ATOM 1488 O O . GLN A 1 186 ? -10.085 13.334 -8.198 1.00 81.50 186 GLN A O 1
ATOM 1493 N N . SER A 1 187 ? -8.013 13.559 -7.383 1.00 82.94 187 SER A N 1
ATOM 1494 C CA . SER A 1 187 ? -7.687 14.734 -8.190 1.00 82.94 187 SER A CA 1
ATOM 1495 C C . SER A 1 187 ? -6.852 14.335 -9.396 1.00 82.94 187 SER A C 1
ATOM 1497 O O . SER A 1 187 ? -5.911 13.553 -9.282 1.00 82.94 187 SER A O 1
ATOM 1499 N N . LEU A 1 188 ? -7.172 14.912 -10.553 1.00 84.31 188 LEU A N 1
ATOM 1500 C CA . LEU A 1 188 ? -6.302 14.802 -11.717 1.00 84.31 188 LEU A CA 1
ATOM 1501 C C . LEU A 1 188 ? -5.023 15.627 -11.483 1.00 84.31 188 LEU A C 1
ATOM 1503 O O . LEU A 1 188 ? -5.090 16.687 -10.852 1.00 84.31 188 LEU A O 1
ATOM 1507 N N . PRO A 1 189 ? -3.871 15.187 -12.017 1.00 82.81 189 PRO A N 1
ATOM 1508 C CA . PRO A 1 189 ? -2.660 15.997 -12.043 1.00 82.81 189 PRO A CA 1
ATOM 1509 C C . PRO A 1 189 ? -2.885 17.351 -12.716 1.00 82.81 189 PRO A C 1
ATOM 1511 O O . PRO A 1 189 ? -3.770 17.509 -13.561 1.00 82.81 189 PRO A O 1
ATOM 1514 N N . ALA A 1 190 ? -2.016 18.315 -12.406 1.00 84.69 190 ALA A N 1
ATOM 1515 C CA . ALA A 1 190 ? -1.968 19.568 -13.151 1.00 84.69 190 ALA A CA 1
ATOM 1516 C C . ALA A 1 190 ? -1.786 19.288 -14.655 1.00 84.69 190 ALA A C 1
ATOM 1518 O O . ALA A 1 190 ? -1.065 18.363 -15.031 1.00 84.69 190 ALA A O 1
ATOM 1519 N N . SER A 1 191 ? -2.399 20.104 -15.517 1.00 82.19 191 SER A N 1
ATOM 1520 C CA . SER A 1 191 ? -2.465 19.870 -16.971 1.00 82.19 191 SER A CA 1
ATOM 1521 C C . SER A 1 191 ? -1.104 19.573 -17.613 1.00 82.19 191 SER A C 1
ATOM 1523 O O . SER A 1 191 ? -0.984 18.645 -18.408 1.00 82.19 191 SER A O 1
ATOM 1525 N N . GLY A 1 192 ? -0.051 20.293 -17.216 1.00 82.00 192 GLY A N 1
ATOM 1526 C CA . GLY A 1 192 ? 1.310 20.049 -17.703 1.00 82.00 192 GLY A CA 1
ATOM 1527 C C . GLY A 1 192 ? 1.864 18.666 -17.334 1.00 82.00 192 GLY A C 1
ATOM 1528 O O . GLY A 1 192 ? 2.542 18.048 -18.148 1.00 82.00 192 GLY A O 1
ATOM 1529 N N . GLN A 1 193 ? 1.555 18.152 -16.140 1.00 82.62 193 GLN A N 1
ATOM 1530 C CA . GLN A 1 193 ? 1.927 16.791 -15.737 1.00 82.62 193 GLN A CA 1
ATOM 1531 C C . GLN A 1 193 ? 1.074 15.756 -16.470 1.00 82.62 193 GLN A C 1
ATOM 1533 O O . GLN A 1 193 ? 1.615 14.793 -17.003 1.00 82.62 193 GLN A O 1
ATOM 1538 N N . LEU A 1 194 ? -0.240 15.984 -16.557 1.00 84.50 194 LEU A N 1
ATOM 1539 C CA . LEU A 1 194 ? -1.159 15.107 -17.283 1.00 84.50 194 LEU A CA 1
ATOM 1540 C C . LEU A 1 194 ? -0.718 14.900 -18.738 1.00 84.50 194 LEU A C 1
ATOM 1542 O O . LEU A 1 194 ? -0.702 13.772 -19.218 1.00 84.50 194 LEU A O 1
ATOM 1546 N N . ASN A 1 195 ? -0.267 15.965 -19.404 1.00 86.62 195 ASN A N 1
ATOM 1547 C CA . ASN A 1 195 ? 0.257 15.890 -20.765 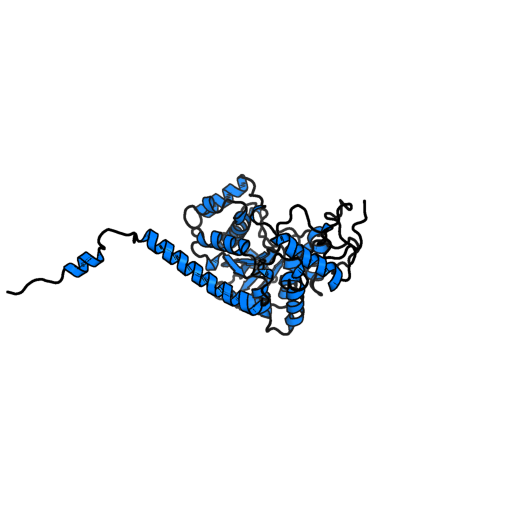1.00 86.62 195 ASN A CA 1
ATOM 1548 C C . ASN A 1 195 ? 1.504 15.002 -20.876 1.00 86.62 195 ASN A C 1
ATOM 1550 O O . ASN A 1 195 ? 1.590 14.226 -21.823 1.00 86.62 195 ASN A O 1
ATOM 1554 N N . LYS A 1 196 ? 2.431 15.057 -19.908 1.00 87.12 196 LYS A N 1
ATOM 1555 C CA . LYS A 1 196 ? 3.615 14.175 -19.887 1.00 87.12 196 LYS A CA 1
ATOM 1556 C C . LYS A 1 196 ? 3.217 12.703 -19.764 1.00 87.12 196 LYS A C 1
ATOM 1558 O O . LYS A 1 196 ? 3.791 11.856 -20.442 1.00 87.12 196 LYS A O 1
ATOM 1563 N N . TYR A 1 197 ? 2.225 12.400 -18.926 1.00 86.44 197 TYR A N 1
ATOM 1564 C CA . TYR A 1 197 ? 1.704 11.039 -18.781 1.00 86.44 197 TYR A CA 1
ATOM 1565 C C . TYR A 1 197 ? 1.011 10.562 -20.059 1.00 86.44 197 TYR A C 1
ATOM 1567 O O . TYR A 1 197 ? 1.311 9.477 -20.551 1.00 86.44 197 TYR A O 1
ATOM 1575 N N . LEU A 1 198 ? 0.142 11.393 -20.641 1.00 88.12 198 LEU A N 1
ATOM 1576 C CA . LEU A 1 198 ? -0.528 11.104 -21.909 1.00 88.12 198 LEU A CA 1
ATOM 1577 C C . LEU A 1 198 ? 0.474 10.858 -23.039 1.00 88.12 198 LEU A C 1
ATOM 1579 O O . LEU A 1 198 ? 0.345 9.893 -23.787 1.00 88.12 198 LEU A O 1
ATOM 1583 N N . GLU A 1 199 ? 1.493 11.704 -23.153 1.00 90.00 199 GLU A N 1
ATOM 1584 C CA . GLU A 1 199 ? 2.557 11.540 -24.136 1.00 90.00 199 GLU A CA 1
ATOM 1585 C C . GLU A 1 199 ? 3.312 10.221 -23.937 1.00 90.00 199 GLU A C 1
ATOM 1587 O O . GLU A 1 199 ? 3.532 9.500 -24.908 1.00 90.00 199 GLU A O 1
ATOM 1592 N N . TRP A 1 200 ? 3.635 9.859 -22.693 1.00 90.25 200 TRP A N 1
ATOM 1593 C CA . TRP A 1 200 ? 4.284 8.584 -22.392 1.00 90.25 200 TRP A CA 1
ATOM 1594 C C . TRP A 1 200 ? 3.414 7.386 -22.769 1.00 90.25 200 TRP A C 1
ATOM 1596 O O . TRP A 1 200 ? 3.902 6.491 -23.449 1.00 90.25 200 TRP A O 1
ATOM 1606 N N . THR A 1 201 ? 2.121 7.390 -22.418 1.00 91.50 201 THR A N 1
ATOM 1607 C CA . THR A 1 201 ? 1.200 6.296 -22.793 1.00 91.50 201 THR A CA 1
ATOM 1608 C C . THR A 1 201 ? 1.084 6.097 -24.305 1.00 91.50 201 THR A C 1
ATOM 1610 O O . THR A 1 201 ? 0.765 5.001 -24.744 1.00 91.50 201 THR A O 1
ATOM 1613 N N . ARG A 1 202 ? 1.329 7.142 -25.111 1.00 90.12 202 ARG A N 1
ATOM 1614 C CA . ARG A 1 202 ? 1.330 7.053 -26.581 1.00 90.12 202 ARG A CA 1
ATOM 1615 C C . ARG A 1 202 ? 2.671 6.594 -27.151 1.00 90.12 202 ARG A C 1
ATOM 1617 O O . ARG A 1 202 ? 2.691 6.063 -28.254 1.00 90.12 202 ARG A O 1
ATOM 1624 N N . LYS A 1 203 ? 3.773 6.878 -26.453 1.00 89.69 203 LYS A N 1
ATOM 1625 C CA . LYS A 1 203 ? 5.141 6.596 -26.909 1.00 89.69 203 LYS A CA 1
ATOM 1626 C C . LYS A 1 203 ? 5.675 5.246 -26.449 1.00 89.69 203 LYS A C 1
ATOM 1628 O O . LYS A 1 203 ? 6.604 4.755 -27.078 1.00 89.69 203 LYS A O 1
ATOM 1633 N N . SER A 1 204 ? 5.173 4.695 -25.345 1.00 87.75 204 SER A N 1
ATOM 1634 C CA . SER A 1 204 ? 5.617 3.388 -24.867 1.00 87.75 204 SER A CA 1
ATOM 1635 C C . SER A 1 204 ? 4.798 2.258 -25.483 1.00 87.75 204 SER A C 1
ATOM 1637 O O . SER A 1 204 ? 3.586 2.371 -25.651 1.00 87.75 204 SER A O 1
ATOM 1639 N N . ASP A 1 205 ? 5.454 1.125 -25.721 1.00 92.44 205 ASP A N 1
ATOM 1640 C CA . ASP A 1 205 ? 4.812 -0.094 -26.229 1.00 92.44 205 ASP A CA 1
ATOM 1641 C C . ASP A 1 205 ? 4.074 -0.883 -25.128 1.00 92.44 205 ASP A C 1
ATOM 1643 O O . ASP A 1 205 ? 3.591 -1.991 -25.345 1.00 92.44 205 ASP A O 1
ATOM 1647 N N . TYR A 1 206 ? 3.967 -0.316 -23.921 1.00 94.88 206 TYR A N 1
ATOM 1648 C CA . TYR A 1 206 ? 3.331 -0.963 -22.770 1.00 94.88 206 TYR A CA 1
ATOM 1649 C C . TYR A 1 206 ? 1.809 -0.782 -22.736 1.00 94.88 206 TYR A C 1
ATOM 1651 O O . TYR A 1 206 ? 1.115 -1.525 -22.035 1.00 94.88 206 TYR A O 1
ATOM 1659 N N . TRP A 1 207 ? 1.280 0.198 -23.472 1.00 95.56 207 TRP A N 1
ATOM 1660 C CA . TRP A 1 207 ? -0.137 0.555 -23.469 1.00 95.56 207 TRP A CA 1
ATOM 1661 C C . TRP A 1 207 ? -0.776 0.344 -24.837 1.00 95.56 207 TRP A C 1
ATOM 1663 O O . TRP A 1 207 ? -0.164 0.532 -25.884 1.00 95.56 207 TRP A O 1
ATOM 1673 N N . ARG A 1 208 ? -2.061 -0.007 -24.834 1.00 95.12 208 ARG A N 1
ATOM 1674 C CA . ARG A 1 208 ? -2.857 -0.121 -26.057 1.00 95.12 208 ARG A CA 1
ATOM 1675 C C . ARG A 1 208 ? -3.114 1.261 -26.671 1.00 95.12 208 ARG A C 1
ATOM 1677 O O . ARG A 1 208 ? -3.283 2.237 -25.932 1.00 95.12 208 ARG A O 1
ATOM 1684 N N . PRO A 1 209 ? -3.272 1.360 -28.003 1.00 92.56 209 PRO A N 1
ATOM 1685 C CA . PRO A 1 209 ? -3.626 2.616 -28.658 1.00 92.56 209 PRO A CA 1
ATOM 1686 C C . PRO A 1 209 ? -4.856 3.292 -28.026 1.00 92.56 209 PRO A C 1
ATOM 1688 O O . PRO A 1 209 ? -5.900 2.664 -27.812 1.00 92.56 209 PRO A O 1
ATOM 1691 N N . GLY A 1 210 ? -4.730 4.579 -27.692 1.00 89.94 210 GLY A N 1
ATOM 1692 C CA . GLY A 1 210 ? -5.783 5.372 -27.042 1.00 89.94 210 GLY A CA 1
ATOM 1693 C C . GLY A 1 210 ? -5.982 5.103 -25.542 1.00 89.94 210 GLY A C 1
ATOM 1694 O O . GLY A 1 210 ? -6.977 5.560 -24.982 1.00 89.94 210 GLY A O 1
ATOM 1695 N N . ALA A 1 211 ? -5.078 4.369 -24.878 1.00 91.69 211 ALA A N 1
ATOM 1696 C CA . ALA A 1 211 ? -5.161 4.111 -23.437 1.00 91.69 211 ALA A CA 1
ATOM 1697 C C . ALA A 1 211 ? -5.238 5.405 -22.616 1.00 91.69 211 ALA A C 1
ATOM 1699 O O . ALA A 1 211 ? -6.112 5.526 -21.762 1.00 91.69 211 ALA A O 1
ATOM 1700 N N . GLY A 1 212 ? -4.384 6.392 -22.913 1.00 86.69 212 GLY A N 1
ATOM 1701 C CA . GLY A 1 212 ? -4.369 7.675 -22.206 1.00 86.69 212 GLY A CA 1
ATOM 1702 C C . GLY A 1 212 ? -5.747 8.343 -22.143 1.00 86.69 212 GLY A C 1
ATOM 1703 O O . GLY A 1 212 ? -6.187 8.735 -21.067 1.00 86.69 212 GLY A O 1
ATOM 1704 N N . ASP A 1 213 ? -6.482 8.373 -23.257 1.00 86.00 213 ASP A N 1
ATOM 1705 C CA . ASP A 1 213 ? -7.797 9.024 -23.322 1.00 86.00 213 ASP A CA 1
ATOM 1706 C C . ASP A 1 213 ? -8.852 8.291 -22.471 1.00 86.00 213 ASP A C 1
ATOM 1708 O O . ASP A 1 213 ? -9.717 8.923 -21.867 1.00 86.00 213 ASP A O 1
ATOM 1712 N N . ARG A 1 214 ? -8.760 6.957 -22.367 1.00 87.69 214 ARG A N 1
ATOM 1713 C CA . ARG A 1 214 ? -9.669 6.133 -21.545 1.00 87.69 214 ARG A CA 1
ATOM 1714 C C . ARG A 1 214 ? -9.326 6.175 -20.053 1.00 87.69 214 ARG A C 1
ATOM 1716 O O . ARG A 1 214 ? -10.210 6.030 -19.210 1.00 87.69 214 ARG A O 1
ATOM 1723 N N . LEU A 1 215 ? -8.053 6.381 -19.724 1.00 83.62 215 LEU A N 1
ATOM 1724 C CA . LEU A 1 215 ? -7.526 6.339 -18.359 1.00 83.62 215 LEU A CA 1
ATOM 1725 C C . LEU A 1 215 ? -7.487 7.705 -17.663 1.00 83.62 215 LEU A C 1
ATOM 1727 O O . LEU A 1 215 ? -7.339 7.762 -16.442 1.00 83.62 215 LEU A O 1
ATOM 1731 N N . CYS A 1 216 ? -7.651 8.805 -18.402 1.00 78.00 216 CYS A N 1
ATOM 1732 C CA . CYS A 1 216 ? -7.699 10.165 -17.863 1.00 78.00 216 CYS A CA 1
ATOM 1733 C C . CYS A 1 216 ? -9.025 10.500 -17.164 1.00 78.00 216 CYS A C 1
ATOM 1735 O O . CYS A 1 216 ? -9.708 11.464 -17.503 1.00 78.00 216 CYS A O 1
ATOM 1737 N N . ASN A 1 217 ? -9.375 9.730 -16.138 1.00 84.94 217 ASN A N 1
ATOM 1738 C CA . ASN A 1 217 ? -10.475 10.044 -15.237 1.00 84.94 217 ASN A CA 1
ATOM 1739 C C . ASN A 1 217 ? -10.052 9.844 -13.777 1.00 84.94 217 ASN A C 1
ATOM 1741 O O . ASN A 1 217 ? -9.095 9.128 -13.485 1.00 84.94 217 ASN A O 1
ATOM 1745 N N . LYS A 1 218 ? -10.773 10.495 -12.860 1.00 83.62 218 LYS A N 1
ATOM 1746 C CA . LYS A 1 218 ? -10.435 10.520 -11.431 1.00 83.62 218 LYS A CA 1
ATOM 1747 C C . LYS A 1 218 ? -10.318 9.116 -10.834 1.00 83.62 218 LYS A C 1
ATOM 1749 O O . LYS A 1 218 ? -9.343 8.852 -10.152 1.00 83.62 218 LYS A O 1
ATOM 1754 N N . SER A 1 219 ? -11.229 8.204 -11.162 1.00 84.38 219 SER A N 1
ATOM 1755 C CA . SER A 1 219 ? -11.269 6.861 -10.571 1.00 84.38 219 SER A CA 1
ATOM 1756 C C . SER A 1 219 ? -10.074 5.978 -10.912 1.00 84.38 219 SER A C 1
ATOM 1758 O O . SER A 1 219 ? -9.769 5.055 -10.164 1.00 84.38 219 SER A O 1
ATOM 1760 N N . LEU A 1 220 ? -9.405 6.241 -12.035 1.00 87.38 220 LEU A N 1
ATOM 1761 C CA . LEU A 1 220 ? -8.313 5.399 -12.527 1.00 87.38 220 LEU A CA 1
ATOM 1762 C C . LEU A 1 220 ? -6.944 6.068 -12.405 1.00 87.38 220 LEU A C 1
ATOM 1764 O O . LEU A 1 220 ? -5.925 5.377 -12.427 1.00 87.38 220 LEU A O 1
ATOM 1768 N N . VAL A 1 221 ? -6.904 7.402 -12.289 1.00 86.25 221 VAL A N 1
ATOM 1769 C CA . VAL A 1 221 ? -5.675 8.162 -12.520 1.00 86.25 221 VAL A CA 1
ATOM 1770 C C . VAL A 1 221 ? -4.548 7.727 -11.594 1.00 86.25 221 VAL A C 1
ATOM 1772 O O . VAL A 1 221 ? -3.479 7.423 -12.105 1.00 86.25 221 VAL A O 1
ATOM 1775 N N . GLN A 1 222 ? -4.756 7.601 -10.278 1.00 88.44 222 GLN A N 1
ATOM 1776 C CA . GLN A 1 222 ? -3.660 7.269 -9.360 1.00 88.44 222 GLN A CA 1
ATOM 1777 C C . GLN A 1 222 ? -2.994 5.931 -9.707 1.00 88.44 222 GLN A C 1
ATOM 1779 O O . GLN A 1 222 ? -1.766 5.841 -9.736 1.00 88.44 222 GLN A O 1
ATOM 1784 N N . LEU A 1 223 ? -3.790 4.914 -10.047 1.00 91.00 223 LEU A N 1
ATOM 1785 C CA . LEU A 1 223 ? -3.263 3.601 -10.402 1.00 91.00 223 LEU A CA 1
ATOM 1786 C C . LEU A 1 223 ? -2.510 3.635 -11.740 1.00 91.00 223 LEU A C 1
ATOM 1788 O O . LEU A 1 223 ? -1.436 3.041 -11.869 1.00 91.00 223 LEU A O 1
ATOM 1792 N N . CYS A 1 224 ? -3.009 4.406 -12.709 1.00 92.12 224 CYS A N 1
ATOM 1793 C CA . CYS A 1 224 ? -2.296 4.677 -13.957 1.00 92.12 224 CYS A CA 1
ATOM 1794 C C . CYS A 1 224 ? -0.960 5.385 -13.708 1.00 92.12 224 CYS A C 1
ATOM 1796 O O . CYS A 1 224 ? 0.047 5.009 -14.303 1.00 92.12 224 CYS A O 1
ATOM 1798 N N . LEU A 1 225 ? -0.930 6.385 -12.822 1.00 92.38 225 LEU A N 1
ATOM 1799 C CA . LEU A 1 225 ? 0.285 7.133 -12.498 1.00 92.38 225 LEU A CA 1
ATOM 1800 C C . LEU A 1 225 ? 1.346 6.241 -11.855 1.00 92.38 225 LEU A C 1
ATOM 1802 O O . LEU A 1 225 ? 2.509 6.314 -12.243 1.00 92.38 225 LEU A O 1
ATOM 1806 N N . ASN A 1 226 ? 0.951 5.377 -10.922 1.00 94.75 226 ASN A N 1
ATOM 1807 C CA . ASN A 1 226 ? 1.864 4.430 -10.285 1.00 94.75 226 ASN A CA 1
ATOM 1808 C C . ASN A 1 226 ? 2.406 3.412 -11.298 1.00 94.75 226 ASN A C 1
ATOM 1810 O O . ASN A 1 226 ? 3.604 3.134 -11.317 1.00 94.75 226 ASN A O 1
ATOM 1814 N N . THR A 1 227 ? 1.548 2.918 -12.196 1.00 96.19 227 THR A N 1
ATOM 1815 C CA . THR A 1 227 ? 1.953 1.999 -13.273 1.00 96.19 227 THR A CA 1
ATOM 1816 C C . THR A 1 227 ? 2.950 2.665 -14.226 1.00 96.19 227 THR A C 1
ATOM 1818 O O . THR A 1 227 ? 3.988 2.092 -14.551 1.00 96.19 227 THR A O 1
ATOM 1821 N N . LEU A 1 228 ? 2.685 3.912 -14.629 1.00 94.94 228 LEU A N 1
ATOM 1822 C CA . LEU A 1 228 ? 3.595 4.709 -15.455 1.00 94.94 228 LEU A CA 1
ATOM 1823 C C . LEU A 1 228 ? 4.922 4.987 -14.745 1.00 94.94 228 LEU A C 1
ATOM 1825 O O . LEU A 1 228 ? 5.971 4.952 -15.386 1.00 94.94 228 LEU A O 1
ATOM 1829 N N . LEU A 1 229 ? 4.893 5.256 -13.437 1.00 95.38 229 LEU A N 1
ATOM 1830 C CA . LEU A 1 229 ? 6.094 5.469 -12.632 1.00 95.38 229 LEU A CA 1
ATOM 1831 C C . LEU A 1 229 ? 6.986 4.221 -12.639 1.00 95.38 229 LEU A C 1
ATOM 1833 O O . LEU A 1 229 ? 8.161 4.339 -12.975 1.00 95.38 229 LEU A O 1
ATOM 1837 N N . ALA A 1 230 ? 6.418 3.037 -12.386 1.00 97.19 230 ALA A N 1
ATOM 1838 C CA . ALA A 1 230 ? 7.137 1.761 -12.443 1.00 97.19 230 ALA A CA 1
ATOM 1839 C C . ALA A 1 230 ? 7.735 1.487 -13.837 1.00 97.19 230 ALA A C 1
ATOM 1841 O O . ALA A 1 230 ? 8.919 1.176 -13.962 1.00 97.19 230 ALA A O 1
ATOM 1842 N N . GLN A 1 231 ? 6.947 1.688 -14.899 1.00 96.44 231 GLN A N 1
ATOM 1843 C CA . GLN A 1 231 ? 7.423 1.581 -16.285 1.00 96.44 231 GLN A CA 1
ATOM 1844 C C . GLN A 1 231 ? 8.561 2.558 -16.588 1.00 96.44 231 GLN A C 1
ATOM 1846 O O . GLN A 1 231 ? 9.489 2.231 -17.326 1.00 96.44 231 GLN A O 1
ATOM 1851 N N . SER A 1 232 ? 8.491 3.771 -16.036 1.00 95.50 232 SER A N 1
ATOM 1852 C CA . SER A 1 232 ? 9.522 4.784 -16.220 1.00 95.50 232 SER A CA 1
ATOM 1853 C C . SER A 1 232 ? 10.828 4.401 -15.532 1.00 95.50 232 SER A C 1
ATOM 1855 O O . SER A 1 232 ? 11.875 4.654 -16.122 1.00 95.50 232 SER A O 1
ATOM 1857 N N . CYS A 1 233 ? 10.783 3.763 -14.354 1.00 96.25 233 CYS A N 1
ATOM 1858 C CA . CYS A 1 233 ? 11.977 3.223 -13.696 1.00 96.25 233 CYS A CA 1
ATOM 1859 C C . CYS A 1 233 ? 12.717 2.242 -14.612 1.00 96.25 233 CYS A C 1
ATOM 1861 O O . CYS A 1 233 ? 13.903 2.417 -14.871 1.00 96.25 233 CYS A O 1
ATOM 1863 N N . VAL A 1 234 ? 11.996 1.273 -15.184 1.00 95.69 234 VAL A N 1
ATOM 1864 C CA . VAL A 1 234 ? 12.582 0.273 -16.093 1.00 95.69 234 VAL A CA 1
ATOM 1865 C C . VAL A 1 234 ? 13.110 0.925 -17.373 1.00 95.69 234 VAL A C 1
ATOM 1867 O O . VAL A 1 234 ? 14.268 0.741 -17.747 1.00 95.69 234 VAL A O 1
ATOM 1870 N N . ALA A 1 235 ? 12.278 1.733 -18.038 1.00 94.94 235 ALA A N 1
ATOM 1871 C CA . ALA A 1 235 ? 12.609 2.331 -19.332 1.00 94.94 235 ALA A CA 1
ATOM 1872 C C . ALA A 1 235 ? 13.805 3.292 -19.269 1.00 94.94 235 ALA A C 1
ATOM 1874 O O . ALA A 1 235 ? 14.513 3.454 -20.260 1.00 94.94 235 ALA A O 1
ATOM 1875 N N . LYS A 1 236 ? 14.021 3.946 -18.122 1.00 93.88 236 LYS A N 1
ATOM 1876 C CA . LYS A 1 236 ? 15.140 4.874 -17.914 1.00 93.88 236 LYS A CA 1
ATOM 1877 C C . LYS A 1 236 ? 16.362 4.216 -17.284 1.00 93.88 236 LYS A C 1
ATOM 1879 O O . LYS A 1 236 ? 17.383 4.882 -17.172 1.00 93.88 236 LYS A O 1
ATOM 1884 N N . GLY A 1 237 ? 16.268 2.937 -16.910 1.00 92.94 237 GLY A N 1
ATOM 1885 C CA . GLY A 1 237 ? 17.317 2.255 -16.158 1.00 92.94 237 GLY A CA 1
ATOM 1886 C C . GLY A 1 237 ? 17.595 2.945 -14.828 1.00 92.94 237 GLY A C 1
ATOM 1887 O O . GLY A 1 237 ? 18.753 3.133 -14.484 1.00 92.94 237 GLY A O 1
ATOM 1888 N N . GLU A 1 238 ? 16.535 3.357 -14.132 1.00 95.56 238 GLU A N 1
ATOM 1889 C CA . GLU A 1 238 ? 16.633 4.007 -12.828 1.00 95.56 238 GLU A CA 1
ATOM 1890 C C . GLU A 1 238 ? 17.413 3.120 -11.857 1.00 95.56 238 GLU A C 1
ATOM 1892 O O . GLU A 1 238 ? 17.201 1.906 -11.813 1.00 95.56 238 GLU A O 1
ATOM 1897 N N . GLU A 1 239 ? 18.298 3.724 -11.074 1.00 94.69 239 GLU A N 1
ATOM 1898 C CA . GLU A 1 239 ? 19.094 3.022 -10.077 1.00 94.69 239 GLU A CA 1
ATOM 1899 C C . GLU A 1 239 ? 18.552 3.302 -8.676 1.00 94.69 239 GLU A C 1
ATOM 1901 O O . GLU A 1 239 ? 18.112 4.407 -8.357 1.00 94.69 239 GLU A O 1
ATOM 1906 N N . ALA A 1 240 ? 18.581 2.285 -7.823 1.00 92.56 240 ALA A N 1
ATOM 1907 C CA . ALA A 1 240 ? 18.297 2.428 -6.408 1.00 92.56 240 ALA A CA 1
ATOM 1908 C C . ALA A 1 240 ? 19.577 2.164 -5.610 1.00 92.56 240 ALA A C 1
ATOM 1910 O O . ALA A 1 240 ? 20.245 1.155 -5.816 1.00 92.56 240 ALA A O 1
ATOM 1911 N N . ASP A 1 241 ? 19.906 3.069 -4.687 1.00 92.38 241 ASP A N 1
ATOM 1912 C CA . ASP A 1 241 ? 21.084 2.937 -3.823 1.00 92.38 241 ASP A CA 1
ATOM 1913 C C . ASP A 1 241 ? 20.841 1.910 -2.718 1.00 92.38 241 ASP A C 1
ATOM 1915 O O . ASP A 1 241 ? 19.925 2.102 -1.918 1.00 92.38 241 ASP A O 1
ATOM 1919 N N . PHE A 1 242 ? 21.658 0.864 -2.624 1.00 90.88 242 PHE A N 1
ATOM 1920 C CA . PHE A 1 242 ? 21.626 -0.123 -1.539 1.00 90.88 242 PHE A CA 1
ATOM 1921 C C . PHE A 1 242 ? 22.954 -0.152 -0.777 1.00 90.88 242 PHE A C 1
ATOM 1923 O O . PHE A 1 242 ? 23.959 0.430 -1.196 1.00 90.88 242 PHE A O 1
ATOM 1930 N N . GLU A 1 243 ? 22.975 -0.867 0.347 1.00 84.00 243 GLU A N 1
ATOM 1931 C CA . GLU A 1 243 ? 24.237 -1.243 0.977 1.00 84.00 243 GLU A CA 1
ATOM 1932 C C . GLU A 1 243 ? 25.033 -2.129 0.001 1.00 84.00 243 GLU A C 1
ATOM 1934 O O . GLU A 1 243 ? 24.563 -3.180 -0.426 1.00 84.00 243 GLU A O 1
ATOM 1939 N N . GLY A 1 244 ? 26.218 -1.664 -0.406 1.00 84.19 244 GLY A N 1
ATOM 1940 C CA . GLY A 1 244 ? 27.051 -2.333 -1.413 1.00 84.19 244 GLY A CA 1
ATOM 1941 C C . GLY A 1 244 ? 27.009 -1.717 -2.816 1.00 84.19 244 GLY A C 1
ATOM 1942 O O . GLY A 1 244 ? 27.835 -2.094 -3.644 1.00 84.19 244 GLY A O 1
ATOM 1943 N N . GLY A 1 245 ? 26.137 -0.736 -3.073 1.00 91.56 245 GLY A N 1
ATOM 1944 C CA . GLY A 1 245 ? 26.136 0.040 -4.317 1.00 91.56 245 GLY A CA 1
ATOM 1945 C C . GLY A 1 245 ? 24.747 0.288 -4.899 1.00 91.56 245 GLY A C 1
ATOM 1946 O O . GLY A 1 245 ? 23.739 -0.230 -4.417 1.00 91.56 245 GLY A O 1
ATOM 1947 N N . ALA A 1 246 ? 24.707 1.105 -5.948 1.00 94.00 246 ALA A N 1
ATOM 1948 C CA . ALA A 1 246 ? 23.501 1.340 -6.724 1.00 94.00 246 ALA A CA 1
ATOM 1949 C C . ALA A 1 246 ? 23.228 0.143 -7.645 1.00 94.00 246 ALA A C 1
ATOM 1951 O O . ALA A 1 246 ? 24.144 -0.358 -8.297 1.00 94.00 246 ALA A O 1
ATOM 1952 N N . LEU A 1 247 ? 21.977 -0.319 -7.689 1.00 95.50 247 LEU A N 1
ATOM 1953 C CA . LEU A 1 247 ? 21.542 -1.381 -8.598 1.00 95.50 247 LEU A CA 1
ATOM 1954 C C . LEU A 1 247 ? 20.442 -0.853 -9.511 1.00 95.50 247 LEU A C 1
ATOM 1956 O O . LEU A 1 247 ? 19.504 -0.186 -9.065 1.00 95.50 247 LEU A O 1
ATOM 1960 N N . ARG A 1 248 ? 20.546 -1.184 -10.797 1.00 96.38 248 ARG A N 1
ATOM 1961 C CA . ARG A 1 248 ? 19.564 -0.804 -11.811 1.00 96.38 248 ARG A CA 1
ATOM 1962 C C . ARG A 1 248 ? 18.260 -1.578 -11.632 1.00 96.38 248 ARG A C 1
ATOM 1964 O O . ARG A 1 248 ? 18.264 -2.797 -11.471 1.00 96.38 248 ARG A O 1
ATOM 1971 N N . ILE A 1 249 ? 17.139 -0.878 -11.781 1.00 97.12 249 ILE A N 1
ATOM 1972 C CA . ILE A 1 249 ? 15.806 -1.468 -11.874 1.00 97.12 249 ILE A CA 1
ATOM 1973 C C . ILE A 1 249 ? 15.615 -2.036 -13.289 1.00 97.12 249 ILE A C 1
ATOM 1975 O O . ILE A 1 249 ? 15.503 -1.297 -14.271 1.00 97.12 249 ILE A O 1
ATOM 1979 N N . CYS A 1 250 ? 15.607 -3.362 -13.392 1.00 95.12 250 CYS A N 1
ATOM 1980 C CA . CYS A 1 250 ? 15.528 -4.128 -14.648 1.00 95.12 250 CYS A CA 1
ATOM 1981 C C . CYS A 1 250 ? 14.100 -4.579 -14.979 1.00 95.12 250 CYS A C 1
ATOM 1983 O O . CYS A 1 250 ? 13.722 -4.625 -16.147 1.00 95.12 250 CYS A O 1
ATOM 1985 N N . GLU A 1 251 ? 13.289 -4.866 -13.963 1.00 95.94 251 GLU A N 1
ATOM 1986 C CA . GLU A 1 251 ? 11.872 -5.187 -14.107 1.00 95.94 251 GLU A CA 1
ATOM 1987 C C . GLU A 1 251 ? 11.060 -4.487 -13.016 1.00 95.94 251 GLU A C 1
ATOM 1989 O O . GLU A 1 251 ? 11.575 -4.172 -11.942 1.00 95.94 251 GLU A O 1
ATOM 1994 N N . ALA A 1 252 ? 9.784 -4.213 -13.286 1.00 97.38 252 ALA A N 1
ATOM 1995 C CA . ALA A 1 252 ? 8.906 -3.622 -12.291 1.00 97.38 252 ALA A CA 1
ATOM 1996 C C . ALA A 1 252 ? 7.457 -4.075 -12.460 1.00 97.38 252 ALA A C 1
ATOM 1998 O O . ALA A 1 252 ? 6.993 -4.305 -13.575 1.00 97.38 252 ALA A O 1
ATOM 1999 N N . THR A 1 253 ? 6.732 -4.137 -11.349 1.00 98.00 253 THR A N 1
ATOM 2000 C CA . THR A 1 253 ? 5.288 -4.368 -11.319 1.00 98.00 253 THR A CA 1
ATOM 2001 C C . THR A 1 253 ? 4.645 -3.487 -10.256 1.00 98.00 253 THR A C 1
ATOM 2003 O O . THR A 1 253 ? 5.275 -3.155 -9.251 1.00 98.00 253 THR A O 1
ATOM 2006 N N . VAL A 1 254 ? 3.392 -3.096 -10.468 1.00 98.62 254 VAL A N 1
ATOM 2007 C CA . VAL A 1 254 ? 2.579 -2.441 -9.443 1.00 98.62 254 VAL A CA 1
ATOM 2008 C C . VAL A 1 254 ? 1.614 -3.450 -8.848 1.00 98.62 254 VAL A C 1
ATOM 2010 O O . VAL A 1 254 ? 1.005 -4.225 -9.576 1.00 98.62 254 VAL A O 1
ATOM 2013 N N . VAL A 1 255 ? 1.434 -3.427 -7.534 1.00 98.50 255 VAL A N 1
ATOM 2014 C CA . VAL A 1 255 ? 0.423 -4.222 -6.838 1.00 98.50 255 VAL A CA 1
ATOM 2015 C C . VAL A 1 255 ? -0.617 -3.283 -6.251 1.00 98.50 255 VAL A C 1
ATOM 2017 O O . VAL A 1 255 ? -0.309 -2.465 -5.386 1.00 98.50 255 VAL A O 1
ATOM 2020 N N . MET A 1 256 ? -1.856 -3.417 -6.716 1.00 96.94 256 MET A N 1
ATOM 2021 C CA . MET A 1 256 ? -3.008 -2.812 -6.063 1.00 96.94 256 MET A CA 1
ATOM 2022 C C . MET A 1 256 ? -3.416 -3.693 -4.885 1.00 96.94 256 MET A C 1
ATOM 2024 O O . MET A 1 256 ? -3.774 -4.860 -5.081 1.00 96.94 256 MET A O 1
ATOM 2028 N N . MET A 1 257 ? -3.367 -3.126 -3.681 1.00 97.00 257 MET A N 1
ATOM 2029 C CA . MET A 1 257 ? -3.643 -3.828 -2.433 1.00 97.00 257 MET A CA 1
ATOM 2030 C C . MET A 1 257 ? -4.804 -3.180 -1.673 1.00 97.00 257 MET A C 1
ATOM 2032 O O . MET A 1 257 ? -4.582 -2.276 -0.867 1.00 97.00 257 MET A O 1
ATOM 2036 N N . PRO A 1 258 ? -6.046 -3.621 -1.928 1.00 95.31 258 PRO A N 1
ATOM 2037 C CA . PRO A 1 258 ? -7.209 -3.230 -1.148 1.00 95.31 258 PRO A CA 1
ATOM 2038 C C . PRO A 1 258 ? -7.732 -4.369 -0.267 1.00 95.31 258 PRO A C 1
ATOM 2040 O O . PRO A 1 258 ? -7.116 -5.426 -0.165 1.00 95.31 258 PRO A O 1
ATOM 2043 N N . LEU A 1 259 ? -8.900 -4.186 0.346 1.00 94.12 259 LEU A N 1
ATOM 2044 C CA . LEU A 1 259 ? -9.675 -5.316 0.864 1.00 94.12 259 LEU A CA 1
ATOM 2045 C C . LEU A 1 259 ? -10.186 -6.183 -0.289 1.00 94.12 259 LEU A C 1
ATOM 2047 O O . LEU A 1 259 ? -10.631 -5.654 -1.309 1.00 94.12 259 LEU A O 1
ATOM 2051 N N . ALA A 1 260 ? -10.212 -7.504 -0.108 1.00 92.44 260 ALA A N 1
ATOM 2052 C CA . ALA A 1 260 ? -10.735 -8.434 -1.114 1.00 92.44 260 ALA A CA 1
ATOM 2053 C C . ALA A 1 260 ? -12.198 -8.136 -1.500 1.00 92.44 260 ALA A C 1
ATOM 2055 O O . ALA A 1 260 ? -12.615 -8.386 -2.628 1.00 92.44 260 ALA A O 1
ATOM 2056 N N . ALA A 1 261 ? -12.969 -7.567 -0.572 1.00 91.56 261 ALA A N 1
ATOM 2057 C CA . ALA A 1 261 ? -14.357 -7.170 -0.778 1.00 91.56 261 ALA A CA 1
ATOM 2058 C C . ALA A 1 261 ? -14.537 -5.860 -1.584 1.00 91.56 261 ALA A C 1
ATOM 2060 O O . ALA A 1 261 ? -15.670 -5.531 -1.950 1.00 91.56 261 ALA A O 1
ATOM 2061 N N . ASP A 1 262 ? -13.466 -5.104 -1.867 1.00 91.81 262 ASP A N 1
ATOM 2062 C CA . ASP A 1 262 ? -13.541 -3.814 -2.565 1.00 91.81 262 ASP A CA 1
ATOM 2063 C C . ASP A 1 262 ? -13.717 -3.994 -4.080 1.00 91.81 262 ASP A C 1
ATOM 2065 O O . ASP A 1 262 ? -12.768 -3.990 -4.873 1.00 91.81 262 ASP A O 1
ATOM 2069 N N . ARG A 1 263 ? -14.979 -4.115 -4.500 1.00 89.56 263 ARG A N 1
ATOM 2070 C CA . ARG A 1 263 ? -15.340 -4.250 -5.918 1.00 89.56 263 ARG A CA 1
ATOM 2071 C C . ARG A 1 263 ? -14.930 -3.043 -6.756 1.00 89.56 263 ARG A C 1
ATOM 2073 O O . ARG A 1 263 ? -14.547 -3.220 -7.906 1.00 89.56 263 ARG A O 1
ATOM 2080 N N . LYS A 1 264 ? -14.971 -1.827 -6.202 1.00 89.94 264 LYS A N 1
ATOM 2081 C CA . LYS A 1 264 ? -14.604 -0.617 -6.955 1.00 89.94 264 LYS A CA 1
ATOM 2082 C C . LYS A 1 264 ? -13.110 -0.603 -7.256 1.00 89.94 264 LYS A C 1
ATOM 2084 O O . LYS A 1 264 ? -12.715 -0.260 -8.370 1.00 89.94 264 LYS A O 1
ATOM 2089 N N . ALA A 1 265 ? -12.278 -0.995 -6.292 1.00 91.12 265 ALA A N 1
ATOM 2090 C CA . ALA A 1 265 ? -10.846 -1.153 -6.518 1.00 91.12 265 ALA A CA 1
ATOM 2091 C C . ALA A 1 265 ? -10.548 -2.271 -7.524 1.00 91.12 265 ALA A C 1
ATOM 2093 O O . ALA A 1 265 ? -9.672 -2.101 -8.380 1.00 91.12 265 ALA A O 1
ATOM 2094 N N . LEU A 1 266 ? -11.285 -3.383 -7.465 1.00 90.88 266 LEU A N 1
ATOM 2095 C CA . LEU A 1 266 ? -11.147 -4.480 -8.421 1.00 90.88 266 LEU A CA 1
ATOM 2096 C C . LEU A 1 266 ? -11.496 -4.030 -9.846 1.00 90.88 266 LEU A C 1
ATOM 2098 O O . LEU A 1 266 ? -10.698 -4.217 -10.765 1.00 90.88 266 LEU A O 1
ATOM 2102 N N . GLU A 1 267 ? -12.646 -3.379 -10.025 1.00 91.25 267 GLU A N 1
ATOM 2103 C CA . GLU A 1 267 ? -13.100 -2.824 -11.305 1.00 91.25 267 GLU A CA 1
ATOM 2104 C C . GLU A 1 267 ? -12.108 -1.795 -11.856 1.00 91.25 267 GLU A C 1
ATOM 2106 O O . GLU A 1 267 ? -11.756 -1.844 -13.036 1.00 91.25 267 GLU A O 1
ATOM 2111 N N . ALA A 1 268 ? -11.597 -0.895 -11.009 1.00 91.25 268 ALA A N 1
ATOM 2112 C CA . ALA A 1 268 ? -10.578 0.071 -11.404 1.00 91.25 268 ALA A CA 1
ATOM 2113 C C . ALA A 1 268 ? -9.284 -0.623 -11.859 1.00 91.25 268 ALA A C 1
ATOM 2115 O O . ALA A 1 268 ? -8.713 -0.268 -12.892 1.00 91.25 268 ALA A O 1
ATOM 2116 N N . THR A 1 269 ? -8.849 -1.655 -11.134 1.00 93.88 269 THR A N 1
ATOM 2117 C CA . THR A 1 269 ? -7.666 -2.450 -11.490 1.00 93.88 269 THR A CA 1
ATOM 2118 C C . THR A 1 269 ? -7.864 -3.161 -12.824 1.00 93.88 269 THR A C 1
ATOM 2120 O O . THR A 1 269 ? -7.002 -3.076 -13.701 1.00 93.88 269 THR A O 1
ATOM 2123 N N . ALA A 1 270 ? -9.015 -3.806 -13.025 1.00 93.75 270 ALA A N 1
ATOM 2124 C CA . ALA A 1 270 ? -9.374 -4.459 -14.279 1.00 93.75 270 ALA A CA 1
ATOM 2125 C C . ALA A 1 270 ? -9.436 -3.459 -15.446 1.00 93.75 270 ALA A C 1
ATOM 2127 O O . ALA A 1 270 ? -8.912 -3.735 -16.529 1.00 93.75 270 ALA A O 1
ATOM 2128 N N . ALA A 1 271 ? -9.998 -2.269 -15.217 1.00 93.88 271 ALA A N 1
ATOM 2129 C CA . ALA A 1 271 ? -10.064 -1.206 -16.210 1.00 93.88 271 ALA A CA 1
ATOM 2130 C C . ALA A 1 271 ? -8.664 -0.763 -16.653 1.00 93.88 271 ALA A C 1
ATOM 2132 O O . ALA A 1 271 ? -8.405 -0.733 -17.856 1.00 93.88 271 ALA A O 1
ATOM 2133 N N . VAL A 1 272 ? -7.733 -0.504 -15.727 1.00 94.56 272 VAL A N 1
ATOM 2134 C CA . VAL A 1 272 ? -6.342 -0.156 -16.081 1.00 94.56 272 VAL A CA 1
ATOM 2135 C C . VAL A 1 272 ? -5.645 -1.318 -16.790 1.00 94.56 272 VAL A C 1
ATOM 2137 O O . VAL A 1 272 ? -5.043 -1.124 -17.847 1.00 94.56 272 VAL A O 1
ATOM 2140 N N . ARG A 1 273 ? -5.790 -2.545 -16.277 1.00 96.44 273 ARG A N 1
ATOM 2141 C CA . ARG A 1 273 ? -5.210 -3.755 -16.881 1.00 96.44 273 ARG A CA 1
ATOM 2142 C C . ARG A 1 273 ? -5.678 -3.996 -18.311 1.00 96.44 273 ARG A C 1
ATOM 2144 O O . ARG A 1 273 ? -4.866 -4.360 -19.155 1.00 96.44 273 ARG A O 1
ATOM 2151 N N . SER A 1 274 ? -6.945 -3.726 -18.621 1.00 95.69 274 SER A N 1
ATOM 2152 C CA . SER A 1 274 ? -7.476 -3.860 -19.986 1.00 95.69 274 SER A CA 1
ATOM 2153 C C . SER A 1 274 ? -6.762 -2.961 -21.007 1.00 95.69 274 SER A C 1
ATOM 2155 O O . SER A 1 274 ? -6.802 -3.229 -22.207 1.00 95.69 274 SER A O 1
ATOM 2157 N N . GLN A 1 275 ? -6.091 -1.905 -20.539 1.00 95.62 275 GLN A N 1
ATOM 2158 C CA . GLN A 1 275 ? -5.362 -0.947 -21.366 1.00 95.62 275 GLN A CA 1
ATOM 2159 C C . GLN A 1 275 ? -3.872 -1.263 -21.504 1.00 95.62 275 GLN A C 1
ATOM 2161 O O . GLN A 1 275 ? -3.206 -0.636 -22.327 1.00 95.62 275 GLN A O 1
ATOM 2166 N N . LEU A 1 276 ? -3.356 -2.231 -20.748 1.00 96.00 276 LEU A N 1
ATOM 2167 C CA . LEU A 1 276 ? -1.974 -2.690 -20.836 1.00 96.00 276 LEU A CA 1
ATOM 2168 C C . LEU A 1 276 ? -1.827 -3.758 -21.930 1.00 96.00 276 LEU A C 1
ATOM 2170 O O . LEU A 1 276 ? -2.744 -4.547 -22.195 1.00 96.00 276 LEU A O 1
ATOM 2174 N N . VAL A 1 277 ? -0.661 -3.772 -22.577 1.00 96.62 277 VAL A N 1
ATOM 2175 C CA . VAL A 1 277 ? -0.277 -4.830 -23.524 1.00 96.62 277 VAL A CA 1
ATOM 2176 C C . VAL A 1 277 ? 0.039 -6.115 -22.757 1.00 96.62 277 VAL A C 1
ATOM 2178 O O . VAL A 1 277 ? -0.546 -7.154 -23.054 1.00 96.62 277 VAL A O 1
ATOM 2181 N N . GLU A 1 278 ? 0.853 -6.009 -21.702 1.00 95.81 278 GLU A N 1
ATOM 2182 C CA . GLU A 1 278 ? 1.217 -7.108 -20.798 1.00 95.81 278 GLU A CA 1
ATOM 2183 C C . GLU A 1 278 ? 0.736 -6.822 -19.364 1.00 95.81 278 GLU A C 1
ATOM 2185 O O . GLU A 1 278 ? 1.509 -6.384 -18.509 1.00 95.81 278 GLU A O 1
ATOM 2190 N N . PRO A 1 279 ? -0.561 -7.012 -19.062 1.00 95.44 279 PRO A N 1
ATOM 2191 C CA . PRO A 1 279 ? -1.116 -6.616 -17.770 1.00 95.44 279 PRO A CA 1
ATOM 2192 C C . PRO A 1 279 ? -0.490 -7.356 -16.581 1.00 95.44 279 PRO A C 1
ATOM 2194 O O . PRO A 1 279 ? -0.307 -6.752 -15.529 1.00 95.44 279 PRO A O 1
ATOM 2197 N N . GLU A 1 280 ? -0.116 -8.629 -16.751 1.00 93.06 280 GLU A N 1
ATOM 2198 C CA . GLU 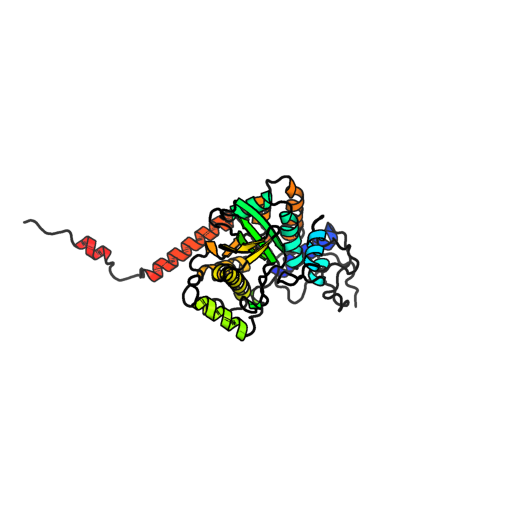A 1 280 ? 0.568 -9.416 -15.715 1.00 93.06 280 GLU A CA 1
ATOM 2199 C C . GLU A 1 280 ? 1.927 -8.837 -15.324 1.00 93.06 280 GLU A C 1
ATOM 2201 O O . GLU A 1 280 ? 2.313 -8.909 -14.162 1.00 93.06 280 GLU A O 1
ATOM 2206 N N . GLN A 1 281 ? 2.650 -8.235 -16.266 1.00 94.88 281 GLN A N 1
ATOM 2207 C CA . GLN A 1 281 ? 3.934 -7.615 -15.969 1.00 94.88 281 GLN A CA 1
ATOM 2208 C C . GLN A 1 281 ? 3.743 -6.359 -15.116 1.00 94.88 281 GLN A C 1
ATOM 2210 O O . GLN A 1 281 ? 4.418 -6.189 -14.105 1.00 94.88 281 GLN A O 1
ATOM 2215 N N . TRP A 1 282 ? 2.807 -5.487 -15.493 1.00 97.06 282 TRP A N 1
ATOM 2216 C CA . TRP A 1 282 ? 2.797 -4.110 -14.993 1.00 97.06 282 TRP A CA 1
ATOM 2217 C C . TRP A 1 282 ? 1.867 -3.842 -13.816 1.00 97.06 282 TRP A C 1
ATOM 2219 O O . TRP A 1 282 ? 2.137 -2.910 -13.060 1.00 97.06 282 TRP A O 1
ATOM 2229 N N . LEU A 1 283 ? 0.781 -4.599 -13.657 1.00 97.75 283 LEU A N 1
ATOM 2230 C CA . LEU A 1 283 ? -0.222 -4.298 -12.639 1.00 97.75 283 LEU A CA 1
ATOM 2231 C C . LEU A 1 283 ? -0.929 -5.558 -12.146 1.00 97.75 283 LEU A C 1
ATOM 2233 O O . LEU A 1 283 ? -1.709 -6.157 -12.879 1.00 97.75 283 LEU A O 1
ATOM 2237 N N . ARG A 1 284 ? -0.738 -5.916 -10.881 1.00 97.38 284 ARG A N 1
ATOM 2238 C CA . ARG A 1 284 ? -1.332 -7.083 -10.225 1.00 97.38 284 ARG A CA 1
ATOM 2239 C C . ARG A 1 284 ? -2.339 -6.671 -9.153 1.00 97.38 284 ARG A C 1
ATOM 2241 O O . ARG A 1 284 ? -2.237 -5.602 -8.556 1.00 97.38 284 ARG A O 1
ATOM 2248 N N . TRP A 1 285 ? -3.303 -7.552 -8.913 1.00 95.56 285 TRP A N 1
ATOM 2249 C CA . TRP A 1 285 ? -4.244 -7.470 -7.801 1.00 95.56 285 TRP A CA 1
ATOM 2250 C C . TRP A 1 285 ? -3.768 -8.392 -6.681 1.00 95.56 285 TRP A C 1
ATOM 2252 O O . TRP A 1 285 ? -3.540 -9.575 -6.926 1.00 95.56 285 TRP A O 1
ATOM 2262 N N . SER A 1 286 ? -3.624 -7.866 -5.469 1.00 96.69 286 SER A N 1
ATOM 2263 C CA . SER A 1 286 ? -3.340 -8.675 -4.284 1.00 96.69 286 SER A CA 1
ATOM 2264 C C . SER A 1 286 ? -3.933 -7.994 -3.063 1.00 96.69 286 SER A C 1
ATOM 2266 O O . SER A 1 286 ? -3.302 -7.080 -2.535 1.00 96.69 286 SER A O 1
ATOM 2268 N N . PRO A 1 287 ? -5.115 -8.417 -2.598 1.00 96.50 287 PRO A N 1
ATOM 2269 C CA . PRO A 1 287 ? -5.746 -7.788 -1.455 1.00 96.50 287 PRO A CA 1
ATOM 2270 C C . PRO A 1 287 ? -4.982 -8.077 -0.154 1.00 96.50 287 PRO A C 1
ATOM 2272 O O . PRO A 1 287 ? -4.107 -8.949 -0.120 1.00 96.50 287 PRO A O 1
ATOM 2275 N N . TYR A 1 288 ? -5.312 -7.359 0.922 1.00 96.00 288 TYR A N 1
ATOM 2276 C CA . TYR A 1 288 ? -4.695 -7.547 2.241 1.00 96.00 288 TYR A CA 1
ATOM 2277 C C . TYR A 1 288 ? -4.784 -9.000 2.714 1.00 96.00 288 TYR A C 1
ATOM 2279 O O . TYR A 1 288 ? -3.813 -9.560 3.210 1.00 96.00 288 TYR A O 1
ATOM 2287 N N . GLU A 1 289 ? -5.927 -9.639 2.495 1.00 94.81 289 GLU A N 1
ATOM 2288 C CA . GLU A 1 289 ? -6.163 -11.042 2.817 1.00 94.81 289 GLU A CA 1
ATOM 2289 C C . GLU A 1 289 ? -5.135 -11.953 2.129 1.00 94.81 289 GLU A C 1
ATOM 2291 O O . GLU A 1 289 ? -4.555 -12.821 2.773 1.00 94.81 289 GLU A O 1
ATOM 2296 N N . ALA A 1 290 ? -4.806 -11.688 0.860 1.00 94.44 290 ALA A N 1
ATOM 2297 C CA . ALA A 1 290 ? -3.860 -12.508 0.108 1.00 94.44 290 ALA A CA 1
ATOM 2298 C C . ALA A 1 290 ? -2.422 -12.413 0.639 1.00 94.44 290 ALA A C 1
ATOM 2300 O O . ALA A 1 290 ? -1.729 -13.427 0.661 1.00 94.44 290 ALA A O 1
ATOM 2301 N N . VAL A 1 291 ? -1.961 -11.235 1.089 1.00 94.88 291 VAL A N 1
ATOM 2302 C CA . VAL A 1 291 ? -0.624 -11.132 1.709 1.00 94.88 291 VAL A CA 1
ATOM 2303 C C . VAL A 1 291 ? -0.589 -11.839 3.056 1.00 94.88 291 VAL A C 1
ATOM 2305 O O . VAL A 1 291 ? 0.359 -12.566 3.326 1.00 94.88 291 VAL A O 1
ATOM 2308 N N . ILE A 1 292 ? -1.635 -11.690 3.870 1.00 94.31 292 ILE A N 1
ATOM 2309 C CA . ILE A 1 292 ? -1.726 -12.340 5.179 1.00 94.31 292 ILE A CA 1
ATOM 2310 C C . ILE A 1 292 ? -1.734 -13.863 5.020 1.00 94.31 292 ILE A C 1
ATOM 2312 O O . ILE A 1 292 ? -1.009 -14.558 5.728 1.00 94.31 292 ILE A O 1
ATOM 2316 N N . ASP A 1 293 ? -2.545 -14.381 4.099 1.00 90.94 293 ASP A N 1
ATOM 2317 C CA . ASP A 1 293 ? -2.694 -15.817 3.881 1.00 90.94 293 ASP A CA 1
ATOM 2318 C C . ASP A 1 293 ? -1.432 -16.427 3.275 1.00 90.94 293 ASP A C 1
ATOM 2320 O O . ASP A 1 293 ? -0.994 -17.484 3.725 1.00 90.94 293 ASP A O 1
ATOM 2324 N N . ALA A 1 294 ? -0.794 -15.739 2.322 1.00 93.75 294 ALA A N 1
ATOM 2325 C CA . ALA A 1 294 ? 0.443 -16.213 1.706 1.00 93.75 294 ALA A CA 1
ATOM 2326 C C . ALA A 1 294 ? 1.586 -16.373 2.717 1.00 93.75 294 ALA A C 1
ATOM 2328 O O . ALA A 1 294 ? 2.460 -17.214 2.520 1.00 93.75 294 ALA A O 1
ATOM 2329 N N . VAL A 1 295 ? 1.589 -15.584 3.793 1.00 93.00 295 VAL A N 1
ATOM 2330 C CA . VAL A 1 295 ? 2.628 -15.663 4.825 1.00 93.00 295 VAL A CA 1
ATOM 2331 C C . VAL A 1 295 ? 2.196 -16.435 6.072 1.00 93.00 295 VAL A C 1
ATOM 2333 O O . VAL A 1 295 ? 3.013 -16.630 6.964 1.00 93.00 295 VAL A O 1
ATOM 2336 N N . ALA A 1 296 ? 0.948 -16.902 6.155 1.00 85.44 296 ALA A N 1
ATOM 2337 C CA . ALA A 1 296 ? 0.376 -17.458 7.385 1.00 85.44 296 ALA A CA 1
ATOM 2338 C C . ALA A 1 296 ? 1.078 -18.732 7.897 1.00 85.44 296 ALA A C 1
ATOM 2340 O O . ALA A 1 296 ? 1.026 -19.009 9.096 1.00 85.44 296 ALA A O 1
ATOM 2341 N N . ASP A 1 297 ? 1.745 -19.484 7.017 1.00 88.50 297 ASP A N 1
ATOM 2342 C CA . ASP A 1 297 ? 2.483 -20.702 7.380 1.00 88.50 297 ASP A CA 1
ATOM 2343 C C . ASP A 1 297 ? 3.839 -20.413 8.054 1.00 88.50 297 ASP A C 1
ATOM 2345 O O . ASP A 1 297 ? 4.447 -21.302 8.661 1.00 88.50 297 ASP A O 1
ATOM 2349 N N . HIS A 1 298 ? 4.310 -19.164 7.995 1.00 94.25 298 HIS A N 1
ATOM 2350 C CA . HIS A 1 298 ? 5.500 -18.713 8.707 1.00 94.25 298 HIS A CA 1
ATOM 2351 C C . HIS A 1 298 ? 5.165 -18.478 10.184 1.00 94.25 298 HIS A C 1
ATOM 2353 O O . HIS A 1 298 ? 4.388 -17.592 10.546 1.00 94.25 298 HIS A O 1
ATOM 2359 N N . ARG A 1 299 ? 5.758 -19.272 11.081 1.00 94.56 299 ARG A N 1
ATOM 2360 C CA . ARG A 1 299 ? 5.450 -19.204 12.522 1.00 94.56 299 ARG A CA 1
ATOM 2361 C C . ARG A 1 299 ? 5.800 -17.846 13.120 1.00 94.56 299 ARG A C 1
ATOM 2363 O O . ARG A 1 299 ? 5.085 -17.359 13.989 1.00 94.56 299 ARG A O 1
ATOM 2370 N N . GLU A 1 300 ? 6.884 -17.251 12.644 1.00 94.38 300 GLU A N 1
ATOM 2371 C CA . GLU A 1 300 ? 7.406 -15.962 13.078 1.00 94.38 300 GLU A CA 1
ATOM 2372 C C . GLU A 1 300 ? 6.449 -14.796 12.802 1.00 94.38 300 GLU A C 1
ATOM 2374 O O . GLU A 1 300 ? 6.493 -13.813 13.535 1.00 94.38 300 GLU A O 1
ATOM 2379 N N . VAL A 1 301 ? 5.541 -14.921 11.824 1.00 95.62 301 VAL A N 1
ATOM 2380 C CA . VAL A 1 301 ? 4.573 -13.865 11.479 1.00 95.62 301 VAL A CA 1
ATOM 2381 C C . VAL A 1 301 ? 3.153 -14.153 11.968 1.00 95.62 301 VAL A C 1
ATOM 2383 O O . VAL A 1 301 ? 2.254 -13.358 11.709 1.00 95.62 301 VAL A O 1
ATOM 2386 N N . ALA A 1 302 ? 2.915 -15.256 12.685 1.00 93.25 302 ALA A N 1
ATOM 2387 C CA . ALA A 1 302 ? 1.565 -15.684 13.059 1.00 93.25 302 ALA A CA 1
ATOM 2388 C C . ALA A 1 302 ? 0.818 -14.653 13.931 1.00 93.25 302 ALA A C 1
ATOM 2390 O O . ALA A 1 302 ? -0.354 -14.358 13.681 1.00 93.25 302 ALA A O 1
ATOM 2391 N N . GLU A 1 303 ? 1.496 -14.068 14.926 1.00 95.50 303 GLU A N 1
ATOM 2392 C CA . GLU A 1 303 ? 0.918 -13.022 15.786 1.00 95.50 303 GLU A CA 1
ATOM 2393 C C . GLU A 1 303 ? 0.625 -11.741 14.997 1.00 95.50 303 GLU A C 1
ATOM 2395 O O . GLU A 1 303 ? -0.456 -11.160 15.123 1.00 95.50 303 GLU A O 1
ATOM 2400 N N . TRP A 1 304 ? 1.551 -11.347 14.121 1.00 97.25 304 TRP A N 1
ATOM 2401 C CA . TRP A 1 304 ? 1.367 -10.220 13.212 1.00 97.25 304 TRP A CA 1
ATOM 2402 C C . TRP A 1 304 ? 0.176 -10.445 12.277 1.00 97.25 304 TRP A C 1
ATOM 2404 O O . TRP A 1 304 ? -0.683 -9.574 12.156 1.00 97.25 304 TRP A O 1
ATOM 2414 N N . ALA A 1 305 ? 0.058 -11.630 11.678 1.00 95.69 305 ALA A N 1
ATOM 2415 C CA . ALA A 1 305 ? -1.023 -11.971 10.763 1.00 95.69 305 ALA A CA 1
ATOM 2416 C C . ALA A 1 305 ? -2.382 -11.899 11.473 1.00 95.69 305 ALA A C 1
ATOM 2418 O O . ALA A 1 305 ? -3.328 -11.313 10.946 1.00 95.69 305 ALA A O 1
ATOM 2419 N N . ALA A 1 306 ? -2.483 -12.433 12.694 1.00 93.88 306 ALA A N 1
ATOM 2420 C CA . ALA A 1 306 ? -3.691 -12.328 13.510 1.00 93.88 306 ALA A CA 1
ATOM 2421 C C . ALA A 1 306 ? -4.040 -10.867 13.847 1.00 93.88 306 ALA A C 1
ATOM 2423 O O . ALA A 1 306 ? -5.210 -10.473 13.774 1.00 93.88 306 ALA A O 1
ATOM 2424 N N . TRP A 1 307 ? -3.036 -10.049 14.168 1.00 96.38 307 TRP A N 1
ATOM 2425 C CA . TRP A 1 307 ? -3.224 -8.630 14.460 1.00 96.38 307 TRP A CA 1
ATOM 2426 C C . TRP A 1 307 ? -3.703 -7.847 13.233 1.00 96.38 307 TRP A C 1
ATOM 2428 O O . TRP A 1 307 ? -4.683 -7.110 13.329 1.00 96.38 307 TRP A O 1
ATOM 2438 N N . ILE A 1 308 ? -3.082 -8.049 12.064 1.00 96.75 308 ILE A N 1
ATOM 2439 C CA . ILE A 1 308 ? -3.483 -7.406 10.803 1.00 96.75 308 ILE A CA 1
ATOM 2440 C C . ILE A 1 308 ? -4.901 -7.830 10.416 1.00 96.75 308 ILE A C 1
ATOM 2442 O O . ILE A 1 308 ? -5.700 -6.965 10.052 1.00 96.75 308 ILE A O 1
ATOM 2446 N N . ARG A 1 309 ? -5.250 -9.121 10.556 1.00 95.00 309 ARG A N 1
ATOM 2447 C CA . ARG A 1 309 ? -6.617 -9.602 10.291 1.00 95.00 309 ARG A CA 1
ATOM 2448 C C . ARG A 1 309 ? -7.631 -8.882 11.161 1.00 95.00 309 ARG A C 1
ATOM 2450 O O . ARG A 1 309 ? -8.571 -8.291 10.643 1.00 95.00 309 ARG A O 1
ATOM 2457 N N . THR A 1 310 ? -7.405 -8.889 12.473 1.00 94.50 310 THR A N 1
ATOM 2458 C CA . THR A 1 310 ? -8.309 -8.254 13.443 1.00 94.50 310 THR A CA 1
ATOM 2459 C C . THR A 1 310 ? -8.460 -6.764 13.159 1.00 94.50 310 THR A C 1
ATOM 2461 O O . THR A 1 310 ? -9.545 -6.206 13.277 1.00 94.50 310 THR A O 1
ATOM 2464 N N . ARG A 1 311 ? -7.361 -6.111 12.775 1.00 95.81 311 ARG A N 1
ATOM 2465 C CA . ARG A 1 311 ? -7.337 -4.670 12.585 1.00 95.81 311 ARG A CA 1
ATOM 2466 C C . ARG A 1 311 ? -7.967 -4.201 11.282 1.00 95.81 311 ARG A C 1
ATOM 2468 O O . ARG A 1 311 ? -8.595 -3.144 11.270 1.00 95.81 311 ARG A O 1
ATOM 2475 N N . TYR A 1 312 ? -7.725 -4.910 10.185 1.00 95.81 312 TYR A N 1
ATOM 2476 C CA . TYR A 1 312 ? -8.016 -4.389 8.852 1.00 95.81 312 TYR A CA 1
ATOM 2477 C C . TYR A 1 312 ? -9.068 -5.195 8.098 1.00 95.81 312 TYR A C 1
ATOM 2479 O O . TYR A 1 312 ? -9.851 -4.582 7.377 1.00 95.81 312 TYR A O 1
ATOM 2487 N N . THR A 1 313 ? -9.133 -6.518 8.266 1.00 94.06 313 THR A N 1
ATOM 2488 C CA . THR A 1 313 ? -9.967 -7.388 7.413 1.00 94.06 313 THR A CA 1
ATOM 2489 C C . THR A 1 313 ? -11.151 -8.022 8.147 1.00 94.06 313 THR A C 1
ATOM 2491 O O . THR A 1 313 ? -12.086 -8.490 7.507 1.00 94.06 313 THR A O 1
ATOM 2494 N N . ASP A 1 314 ? -11.129 -8.080 9.479 1.00 93.56 314 ASP A N 1
ATOM 2495 C CA . ASP A 1 314 ? -12.186 -8.698 10.280 1.00 93.56 314 ASP A CA 1
ATOM 2496 C C . ASP A 1 314 ? -13.260 -7.686 10.689 1.00 93.56 314 ASP A C 1
ATOM 2498 O O . ASP A 1 314 ? -13.155 -7.005 11.706 1.00 93.56 314 ASP A O 1
ATOM 2502 N N . PHE A 1 315 ? -14.333 -7.628 9.905 1.00 94.62 315 PHE A N 1
ATOM 2503 C CA . PHE A 1 315 ? -15.467 -6.738 10.156 1.00 94.62 315 PHE A CA 1
ATOM 2504 C C . PHE A 1 315 ? -16.524 -7.328 11.100 1.00 94.62 315 PHE A C 1
ATOM 2506 O O . PHE A 1 315 ? -17.517 -6.660 11.385 1.00 94.62 315 PHE A O 1
ATOM 2513 N N . ARG A 1 316 ? -16.334 -8.548 11.631 1.00 92.25 316 ARG A N 1
ATOM 2514 C CA . ARG A 1 316 ? -17.300 -9.172 12.557 1.00 92.25 316 ARG A CA 1
ATOM 2515 C C . ARG A 1 316 ? -17.656 -8.295 13.762 1.00 92.25 316 ARG A C 1
ATOM 2517 O O . ARG A 1 316 ? -18.837 -8.280 14.101 1.00 92.25 316 ARG A O 1
ATOM 2524 N N . PRO A 1 317 ? -16.720 -7.556 14.393 1.00 93.00 317 PRO A N 1
ATOM 2525 C CA . PRO A 1 317 ? -17.058 -6.720 15.544 1.00 93.00 317 PRO A CA 1
ATOM 2526 C C . PRO A 1 317 ? -18.016 -5.571 15.224 1.00 93.00 317 PRO A C 1
ATOM 2528 O O . PRO A 1 317 ? -18.692 -5.083 16.121 1.00 93.00 317 PRO A O 1
ATOM 2531 N N . VAL A 1 318 ? -18.082 -5.151 13.958 1.00 93.38 318 VAL A N 1
ATOM 2532 C CA . VAL A 1 318 ? -18.900 -4.016 13.506 1.00 93.38 318 VAL A CA 1
ATOM 2533 C C . VAL A 1 318 ? -20.001 -4.434 12.537 1.00 93.38 318 VAL A C 1
ATOM 2535 O O . VAL A 1 318 ? -20.629 -3.583 11.914 1.00 93.38 318 VAL A O 1
ATOM 2538 N N . ALA A 1 319 ? -20.246 -5.743 12.410 1.00 91.75 319 ALA A N 1
ATOM 2539 C CA . ALA A 1 319 ? -21.161 -6.303 11.423 1.00 91.75 319 ALA A CA 1
ATOM 2540 C C . ALA A 1 319 ? -22.583 -5.742 11.560 1.00 91.75 319 ALA A C 1
ATOM 2542 O O . ALA A 1 319 ? -23.205 -5.452 10.548 1.00 91.75 319 ALA A O 1
ATOM 2543 N N . ASP A 1 320 ? -23.072 -5.521 12.780 1.00 88.88 320 ASP A N 1
ATOM 2544 C CA . ASP A 1 320 ? -24.426 -4.997 13.013 1.00 88.88 320 ASP A CA 1
ATOM 2545 C C . ASP A 1 320 ? -24.613 -3.556 12.499 1.00 88.88 320 ASP A C 1
ATOM 2547 O O . ASP A 1 320 ? -25.738 -3.140 12.231 1.00 88.88 320 ASP A O 1
ATOM 2551 N N . GLY A 1 321 ? -23.516 -2.805 12.332 1.00 86.06 321 GLY A N 1
ATOM 2552 C CA . GLY A 1 321 ? -23.513 -1.461 11.750 1.00 86.06 321 GLY A CA 1
ATOM 2553 C C . GLY A 1 321 ? -23.323 -1.436 10.229 1.00 86.06 321 GLY A C 1
ATOM 2554 O O . GLY A 1 321 ? -23.371 -0.363 9.625 1.00 86.06 321 GLY A O 1
ATOM 2555 N N . LEU A 1 322 ? -23.086 -2.588 9.593 1.00 89.81 322 LEU A N 1
ATOM 2556 C CA . LEU A 1 322 ? -22.970 -2.689 8.139 1.00 89.81 322 LEU A CA 1
ATOM 2557 C C . LEU A 1 322 ? -24.348 -2.853 7.486 1.00 89.81 322 LEU A C 1
ATOM 2559 O O . LEU A 1 322 ? -25.307 -3.336 8.091 1.00 89.81 322 LEU A O 1
ATOM 2563 N N . ARG A 1 323 ? -24.455 -2.455 6.213 1.00 87.69 323 ARG A N 1
ATOM 2564 C CA . ARG A 1 323 ? -25.673 -2.704 5.431 1.00 87.69 323 ARG A CA 1
ATOM 2565 C C . ARG A 1 323 ? -25.834 -4.211 5.208 1.00 87.69 323 ARG A C 1
ATOM 2567 O O . ARG A 1 323 ? -24.833 -4.858 4.932 1.00 87.69 323 ARG A O 1
ATOM 2574 N N . PRO A 1 324 ? -27.059 -4.767 5.192 1.00 87.38 324 PRO A N 1
ATOM 2575 C CA . PRO A 1 324 ? -27.267 -6.209 5.014 1.00 87.38 324 PRO A CA 1
ATOM 2576 C C . PRO A 1 324 ? -26.612 -6.830 3.766 1.00 87.38 324 PRO A C 1
ATOM 2578 O O . PRO A 1 324 ? -26.335 -8.027 3.747 1.00 87.38 324 PRO A O 1
ATOM 2581 N N . ASP A 1 325 ? -26.400 -6.038 2.714 1.00 87.81 325 ASP A N 1
ATOM 2582 C CA . ASP A 1 325 ? -25.761 -6.426 1.454 1.00 87.81 325 ASP A CA 1
ATOM 2583 C C . ASP A 1 325 ? -24.262 -6.080 1.380 1.00 87.81 325 ASP A C 1
ATOM 2585 O O . ASP A 1 325 ? -23.633 -6.288 0.339 1.00 87.81 325 ASP A O 1
ATOM 2589 N N . ASP A 1 326 ? -23.672 -5.578 2.470 1.00 89.62 326 ASP A N 1
ATOM 2590 C CA . ASP A 1 326 ? -22.257 -5.234 2.532 1.00 89.62 326 ASP A CA 1
ATOM 2591 C C . ASP A 1 326 ? -21.393 -6.489 2.316 1.00 89.62 326 ASP A C 1
ATOM 2593 O O . ASP A 1 326 ? -21.535 -7.488 3.035 1.00 89.62 326 ASP A O 1
ATOM 2597 N N . PRO A 1 327 ? -20.465 -6.473 1.341 1.00 87.19 327 PRO A N 1
ATOM 2598 C CA . PRO A 1 327 ? -19.655 -7.641 1.016 1.00 87.19 327 PRO A CA 1
ATOM 2599 C C . PRO A 1 327 ? -18.709 -8.057 2.153 1.00 87.19 327 PRO A C 1
ATOM 2601 O O . PRO A 1 327 ? -18.160 -9.152 2.098 1.00 87.19 327 PRO A O 1
ATOM 2604 N N . ARG A 1 328 ? -18.528 -7.233 3.191 1.00 90.00 328 ARG A N 1
ATOM 2605 C CA . ARG A 1 328 ? -17.698 -7.542 4.365 1.00 90.00 328 ARG A CA 1
ATOM 2606 C C . ARG A 1 328 ? -18.429 -8.376 5.423 1.00 90.00 328 ARG A C 1
ATOM 2608 O O . ARG A 1 328 ? -17.810 -8.800 6.394 1.00 90.00 328 ARG A O 1
ATOM 2615 N N . HIS A 1 329 ? -19.718 -8.676 5.230 1.00 82.06 329 HIS A N 1
ATOM 2616 C CA . HIS A 1 329 ? -20.431 -9.656 6.055 1.00 82.06 329 HIS A CA 1
ATOM 2617 C C . HIS A 1 329 ? -19.968 -11.104 5.823 1.00 82.06 329 HIS A C 1
ATOM 2619 O O . HIS A 1 329 ? -20.145 -11.947 6.711 1.00 82.06 329 HIS A O 1
ATOM 2625 N N . SER A 1 330 ? -19.419 -11.431 4.643 1.00 63.69 330 SER A N 1
ATOM 2626 C CA . SER A 1 330 ? -18.998 -12.803 4.335 1.00 63.69 330 SER A CA 1
ATOM 2627 C C . SER A 1 330 ? -17.803 -13.213 5.200 1.00 63.69 330 SER A C 1
ATOM 2629 O O . SER A 1 330 ? -16.766 -12.560 5.209 1.00 63.69 330 SER A O 1
ATOM 2631 N N . ARG A 1 331 ? -17.986 -14.308 5.947 1.00 52.94 331 ARG A N 1
ATOM 2632 C CA . ARG A 1 331 ? -17.197 -14.706 7.126 1.00 52.94 331 ARG A CA 1
ATOM 2633 C C . ARG A 1 331 ? -15.844 -15.377 6.852 1.00 52.94 331 ARG A C 1
ATOM 2635 O O . ARG A 1 331 ? -15.215 -15.792 7.823 1.00 52.94 331 ARG A O 1
ATOM 2642 N N . ASP A 1 332 ? -15.402 -15.525 5.605 1.00 48.59 332 ASP A N 1
ATOM 2643 C CA . ASP A 1 332 ? -14.204 -16.322 5.302 1.00 48.59 332 ASP A CA 1
ATOM 2644 C C . ASP A 1 332 ? -13.190 -15.586 4.406 1.00 48.59 332 ASP A C 1
ATOM 2646 O O . ASP A 1 332 ? -13.220 -15.735 3.184 1.00 48.59 332 ASP A O 1
ATOM 2650 N N . PRO A 1 333 ? -12.262 -14.813 5.005 1.00 46.81 333 PRO A N 1
ATOM 2651 C CA . PRO A 1 333 ? -11.154 -14.178 4.289 1.00 46.81 333 PRO A CA 1
ATOM 2652 C C . PRO A 1 333 ? -10.284 -15.177 3.508 1.00 46.81 333 PRO A C 1
ATOM 2654 O O . PRO A 1 333 ? -9.781 -14.838 2.440 1.00 46.81 333 PRO A O 1
ATOM 2657 N N . VAL A 1 334 ? -10.152 -16.410 4.019 1.00 44.47 334 VAL A N 1
ATOM 2658 C CA . VAL A 1 334 ? -9.204 -17.428 3.537 1.00 44.47 334 VAL A CA 1
ATOM 2659 C C . VAL A 1 334 ? -9.774 -18.194 2.342 1.00 44.47 334 VAL A C 1
ATOM 2661 O O . VAL A 1 334 ? -9.078 -18.466 1.362 1.00 44.47 334 VAL A O 1
ATOM 2664 N N . GLY A 1 335 ? -11.065 -18.529 2.393 1.00 42.59 335 GLY A N 1
ATOM 2665 C CA . GLY A 1 335 ? -11.758 -19.227 1.311 1.00 42.59 335 GLY A CA 1
ATOM 2666 C C . GLY A 1 335 ? -12.114 -18.318 0.134 1.00 42.59 335 GLY A C 1
ATOM 2667 O O . GLY A 1 335 ? -11.939 -18.705 -1.023 1.00 42.59 335 GLY A O 1
ATOM 2668 N N . ASP A 1 336 ? -12.586 -17.098 0.401 1.00 45.34 336 ASP A N 1
ATOM 2669 C CA . ASP A 1 336 ? -13.163 -16.247 -0.642 1.00 45.34 336 ASP A CA 1
ATOM 2670 C C . ASP A 1 336 ? -12.119 -15.490 -1.470 1.00 45.34 336 ASP A C 1
ATOM 2672 O O . ASP A 1 336 ? -12.313 -15.345 -2.675 1.00 45.34 336 ASP A O 1
ATOM 2676 N N . ALA A 1 337 ? -10.996 -15.044 -0.896 1.00 45.97 337 ALA A N 1
ATOM 2677 C CA . ALA A 1 337 ? -9.996 -14.278 -1.647 1.00 45.97 337 ALA A CA 1
ATOM 2678 C C . ALA A 1 337 ? -9.304 -15.133 -2.723 1.00 45.97 337 ALA A C 1
ATOM 2680 O O . ALA A 1 337 ? -9.162 -14.702 -3.869 1.00 45.97 337 ALA A O 1
ATOM 2681 N N . MET A 1 338 ? -8.939 -16.378 -2.394 1.00 45.81 338 MET A N 1
ATOM 2682 C CA . MET A 1 338 ? -8.268 -17.286 -3.330 1.00 45.81 338 MET A CA 1
ATOM 2683 C C . MET A 1 338 ? -9.235 -17.873 -4.372 1.00 45.81 338 MET A C 1
ATOM 2685 O O . MET A 1 338 ? -8.853 -18.081 -5.527 1.00 45.81 338 MET A O 1
ATOM 2689 N N . VAL A 1 339 ? -10.500 -18.105 -3.998 1.00 43.59 339 VAL A N 1
ATOM 2690 C CA . VAL A 1 339 ? -11.545 -18.588 -4.914 1.00 43.59 339 VAL A CA 1
ATOM 2691 C C . VAL A 1 339 ? -12.050 -17.468 -5.825 1.00 43.59 339 VAL A C 1
ATOM 2693 O O . VAL A 1 339 ? -12.228 -17.721 -7.015 1.00 43.59 339 VAL A O 1
ATOM 2696 N N . ARG A 1 340 ? -12.208 -16.228 -5.343 1.00 48.19 340 ARG A N 1
ATOM 2697 C CA . ARG A 1 340 ? -12.642 -15.084 -6.169 1.00 48.19 340 ARG A CA 1
ATOM 2698 C C . ARG A 1 340 ? -11.526 -14.558 -7.060 1.00 48.19 340 ARG A C 1
ATOM 2700 O O . ARG A 1 340 ? -11.769 -14.413 -8.250 1.00 48.19 340 ARG A O 1
ATOM 2707 N N . ALA A 1 341 ? -10.287 -14.437 -6.572 1.00 50.75 341 ALA A N 1
ATOM 2708 C CA . ALA A 1 341 ? -9.154 -14.069 -7.426 1.00 50.75 341 ALA A CA 1
ATOM 2709 C C . ALA A 1 341 ? -8.929 -15.083 -8.564 1.00 50.75 341 ALA A C 1
ATOM 2711 O O . ALA A 1 341 ? -8.603 -14.689 -9.679 1.00 50.75 341 ALA A O 1
ATOM 2712 N N . ARG A 1 342 ? -9.167 -16.385 -8.330 1.00 49.31 342 ARG A N 1
ATOM 2713 C CA . ARG A 1 342 ? -9.139 -17.411 -9.391 1.00 49.31 342 ARG A CA 1
ATOM 2714 C C . ARG A 1 342 ? -10.382 -17.391 -10.291 1.00 49.31 342 ARG A C 1
ATOM 2716 O O . ARG A 1 342 ? -10.253 -17.606 -11.495 1.00 49.31 342 ARG A O 1
ATOM 2723 N N . SER A 1 343 ? -11.571 -17.135 -9.743 1.00 41.62 343 SER A N 1
ATOM 2724 C CA . SER A 1 343 ? -12.840 -17.187 -10.493 1.00 41.62 343 SER A CA 1
ATOM 2725 C C . SER A 1 343 ? -13.106 -15.928 -11.325 1.00 41.62 343 SER A C 1
ATOM 2727 O O . SER A 1 343 ? -13.617 -16.028 -12.438 1.00 41.62 343 SER A O 1
ATOM 2729 N N . GLU A 1 344 ? -12.707 -14.748 -10.857 1.00 49.72 344 GLU A N 1
ATOM 2730 C CA . GLU A 1 344 ? -12.843 -13.481 -11.590 1.00 49.72 344 GLU A CA 1
ATOM 2731 C C . GLU A 1 344 ? -11.793 -13.357 -12.702 1.00 49.72 344 GLU A C 1
ATOM 2733 O O . GLU A 1 344 ? -12.072 -12.799 -13.763 1.00 49.72 344 GLU A O 1
ATOM 2738 N N . PHE A 1 345 ? -10.627 -13.991 -12.538 1.00 49.59 345 PHE A N 1
ATOM 2739 C CA . PHE A 1 345 ? -9.636 -14.134 -13.609 1.00 49.59 345 PHE A CA 1
ATOM 2740 C C . PHE A 1 345 ? -10.131 -15.054 -14.742 1.00 49.59 345 PHE A C 1
ATOM 2742 O O . PHE A 1 345 ? -9.856 -14.807 -15.917 1.00 49.59 345 PHE A O 1
ATOM 2749 N N . ALA A 1 346 ? -10.943 -16.070 -14.418 1.00 41.97 346 ALA A N 1
ATOM 2750 C CA . ALA A 1 346 ? -11.664 -16.867 -15.413 1.00 41.97 346 ALA A CA 1
ATOM 2751 C C . ALA A 1 346 ? -12.830 -16.086 -16.062 1.00 41.97 346 ALA A C 1
ATOM 2753 O O . ALA A 1 346 ? -13.089 -16.251 -17.256 1.00 41.97 346 ALA A O 1
ATOM 2754 N N . GLY A 1 347 ? -13.486 -15.189 -15.314 1.00 38.25 347 GLY A N 1
ATOM 2755 C CA . GLY A 1 347 ? -14.507 -14.259 -15.820 1.00 38.25 347 GLY A CA 1
ATOM 2756 C C . GLY A 1 347 ? -13.956 -13.232 -16.818 1.00 38.25 347 GLY A C 1
ATOM 2757 O O . GLY A 1 347 ? -14.540 -13.027 -17.879 1.00 38.25 347 GLY A O 1
ATOM 2758 N N . ALA A 1 348 ? -12.762 -12.686 -16.570 1.00 46.38 348 ALA A N 1
ATOM 2759 C CA . ALA A 1 348 ? -12.059 -11.831 -17.530 1.00 46.38 348 ALA A CA 1
ATOM 2760 C C . ALA A 1 348 ? -11.713 -12.571 -18.843 1.00 46.38 348 ALA A C 1
ATOM 2762 O O . ALA A 1 348 ? -11.693 -11.967 -19.918 1.00 46.38 348 ALA A O 1
ATOM 2763 N N . LEU A 1 349 ? -11.511 -13.895 -18.788 1.00 44.50 349 LEU A N 1
ATOM 2764 C CA . LEU A 1 349 ? -11.363 -14.758 -19.967 1.00 44.50 349 LEU A CA 1
ATOM 2765 C C . LEU A 1 349 ? -12.686 -14.921 -20.747 1.00 44.50 349 LEU A C 1
ATOM 2767 O O . LEU A 1 349 ? -12.673 -15.061 -21.973 1.00 44.50 349 LEU A O 1
ATOM 2771 N N . TYR A 1 350 ? -13.827 -14.893 -20.049 1.00 41.00 350 TYR A N 1
ATOM 2772 C CA . TYR A 1 350 ? -15.167 -14.928 -20.644 1.00 41.00 350 TYR A CA 1
ATOM 2773 C C . TYR A 1 350 ? -15.499 -13.611 -21.362 1.00 41.00 350 TYR A C 1
ATOM 2775 O O . TYR A 1 350 ? -15.953 -13.636 -22.508 1.00 41.00 350 TYR A O 1
ATOM 2783 N N . ASP A 1 351 ? -15.162 -12.465 -20.766 1.00 44.59 351 ASP A N 1
ATOM 2784 C CA . ASP A 1 351 ? -15.344 -11.152 -21.397 1.00 44.59 351 ASP A CA 1
ATOM 2785 C C . ASP A 1 351 ? -14.391 -10.933 -22.579 1.00 44.59 351 ASP A C 1
ATOM 2787 O O . ASP A 1 351 ? -14.799 -10.398 -23.615 1.00 44.59 351 ASP A O 1
ATOM 2791 N N . ALA A 1 352 ? -13.159 -11.447 -22.501 1.00 47.81 352 ALA A N 1
ATOM 2792 C CA . ALA A 1 352 ? -12.244 -11.493 -23.640 1.00 47.81 352 ALA A CA 1
ATOM 2793 C C . ALA A 1 352 ? -12.803 -12.348 -24.799 1.00 47.81 352 ALA A C 1
ATOM 2795 O O . ALA A 1 352 ? -12.649 -11.978 -25.965 1.00 47.81 352 ALA A O 1
ATOM 2796 N N . ARG A 1 353 ? -13.527 -13.441 -24.508 1.00 42.38 353 ARG A N 1
ATOM 2797 C CA . ARG A 1 353 ? -14.252 -14.250 -25.510 1.00 42.38 353 ARG A CA 1
ATOM 2798 C C . ARG A 1 353 ? -15.473 -13.532 -26.092 1.00 42.38 353 ARG A C 1
ATOM 2800 O O . ARG A 1 353 ? -15.674 -13.573 -27.304 1.00 42.38 353 ARG A O 1
ATOM 2807 N N . ALA A 1 354 ? -16.256 -12.831 -25.273 1.00 40.75 354 ALA A N 1
ATOM 2808 C CA . ALA A 1 354 ? -17.394 -12.025 -25.727 1.00 40.75 354 ALA A CA 1
ATOM 2809 C C . ALA A 1 354 ? -16.958 -10.796 -26.552 1.00 40.75 354 ALA A C 1
ATOM 2811 O O . ALA A 1 354 ? -17.702 -10.288 -27.397 1.00 40.75 354 ALA A O 1
ATOM 2812 N N . MET A 1 355 ? -15.742 -10.301 -26.325 1.00 42.88 355 MET A N 1
ATOM 2813 C CA . MET A 1 355 ? -15.111 -9.267 -27.143 1.00 42.88 355 MET A CA 1
ATOM 2814 C C . MET A 1 355 ? -14.534 -9.855 -28.442 1.00 42.88 355 MET A C 1
ATOM 2816 O O . MET A 1 355 ? -14.731 -9.272 -29.506 1.00 42.88 355 MET A O 1
ATOM 2820 N N . ALA A 1 356 ? -13.935 -11.051 -28.394 1.00 43.41 356 ALA A N 1
ATOM 2821 C CA . ALA A 1 356 ? -13.474 -11.778 -29.579 1.00 43.41 356 ALA A CA 1
ATOM 2822 C C . ALA A 1 356 ? -14.621 -12.138 -30.543 1.00 43.41 356 ALA A C 1
ATOM 2824 O O . ALA A 1 356 ? -14.461 -11.981 -31.748 1.00 43.41 356 ALA A O 1
ATOM 2825 N N . GLY A 1 357 ? -15.804 -12.517 -30.043 1.00 40.66 357 GLY A N 1
ATOM 2826 C CA . GLY A 1 357 ? -16.990 -12.761 -30.883 1.00 40.66 357 GLY A CA 1
ATOM 2827 C C . GLY A 1 357 ? -17.476 -11.521 -31.649 1.00 40.66 357 GLY A C 1
ATOM 2828 O O . GLY A 1 357 ? -17.957 -11.637 -32.774 1.00 40.66 357 GLY A O 1
ATOM 2829 N N . ARG A 1 358 ? -17.272 -10.323 -31.082 1.00 47.00 358 ARG A N 1
ATOM 2830 C CA . ARG A 1 358 ? -17.601 -9.036 -31.720 1.00 47.00 358 ARG A CA 1
ATOM 2831 C C . ARG A 1 358 ? -16.551 -8.577 -32.732 1.00 47.00 358 ARG A C 1
ATOM 2833 O O . ARG A 1 358 ? -16.905 -7.944 -33.719 1.00 47.00 358 ARG A O 1
ATOM 2840 N N . VAL A 1 359 ? -15.278 -8.908 -32.511 1.00 41.53 359 VAL A N 1
ATOM 2841 C CA . VAL A 1 359 ? -14.168 -8.579 -33.426 1.00 41.53 359 VAL A CA 1
ATOM 2842 C C . VAL A 1 359 ? -14.086 -9.562 -34.602 1.00 41.53 359 VAL A C 1
ATOM 2844 O O . VAL A 1 359 ? -13.702 -9.168 -35.698 1.00 41.53 359 VAL A O 1
ATOM 2847 N N . LEU A 1 360 ? -14.494 -10.819 -34.406 1.00 41.44 360 LEU A N 1
ATOM 2848 C CA . LEU A 1 360 ? -14.504 -11.864 -35.439 1.00 41.44 360 LEU A CA 1
ATOM 2849 C C . LEU A 1 360 ? -15.781 -11.882 -36.299 1.00 41.44 360 LEU A C 1
ATOM 2851 O O . LEU A 1 360 ? -15.937 -12.775 -37.127 1.00 41.44 360 LEU A O 1
ATOM 2855 N N . GLY A 1 361 ? -16.689 -10.914 -36.128 1.00 39.56 361 GLY A N 1
ATOM 2856 C CA . GLY A 1 361 ? -17.864 -10.762 -36.991 1.00 39.56 361 GLY A CA 1
ATOM 2857 C C . GLY A 1 361 ? -18.869 -11.915 -36.918 1.00 39.56 361 GLY A C 1
ATOM 2858 O O . GLY A 1 361 ? -19.570 -12.169 -37.892 1.00 39.56 361 GLY A O 1
ATOM 2859 N N . LEU A 1 362 ? -18.972 -12.612 -35.784 1.00 47.34 362 LEU A N 1
ATOM 2860 C CA . LEU A 1 362 ? -20.046 -13.581 -35.561 1.00 47.34 362 LEU A CA 1
ATOM 2861 C C . LEU A 1 362 ? -21.266 -12.847 -34.996 1.00 47.34 362 LEU A C 1
ATOM 2863 O O . LEU A 1 362 ? -21.583 -12.943 -33.813 1.00 47.34 362 LEU A O 1
ATOM 2867 N N . SER A 1 363 ? -21.923 -12.072 -35.853 1.00 36.84 363 SER A N 1
ATOM 2868 C CA . SER A 1 363 ? -23.289 -11.605 -35.631 1.00 36.84 363 SER A CA 1
ATOM 2869 C C . SER A 1 363 ? -24.209 -12.259 -36.651 1.00 36.84 363 SER A C 1
ATOM 2871 O O . SER A 1 363 ? -23.877 -12.325 -37.833 1.00 36.84 363 SER A O 1
ATOM 2873 N N . ASP A 1 364 ? -25.345 -12.731 -36.153 1.00 45.53 364 ASP A N 1
ATOM 2874 C CA . ASP A 1 364 ? -26.452 -13.367 -36.857 1.00 45.53 364 ASP A CA 1
ATOM 2875 C C . ASP A 1 364 ? -26.655 -12.923 -38.318 1.00 45.53 364 ASP A C 1
ATOM 2877 O O . ASP A 1 364 ? -26.823 -11.742 -38.619 1.00 45.53 364 ASP A O 1
ATOM 2881 N N . GLY A 1 365 ? -26.748 -13.911 -39.217 1.00 44.62 365 GLY A N 1
ATOM 2882 C CA . GLY A 1 365 ? -27.481 -13.763 -40.477 1.00 44.62 365 GLY A CA 1
ATOM 2883 C C . GLY A 1 365 ? -26.694 -13.332 -41.717 1.00 44.62 365 GLY A C 1
ATOM 2884 O O . GLY A 1 365 ? -27.140 -12.450 -42.439 1.00 44.62 365 GLY A O 1
ATOM 2885 N N . SER A 1 366 ? -25.574 -13.978 -42.042 1.00 41.88 366 SER A N 1
ATOM 2886 C CA . SER A 1 366 ? -25.180 -14.226 -43.444 1.00 41.88 366 SER A CA 1
ATOM 2887 C C . SER A 1 366 ? -24.133 -15.343 -43.499 1.00 41.88 366 SER A C 1
ATOM 2889 O O . SER A 1 366 ? -23.302 -15.460 -42.603 1.00 41.88 366 SER A O 1
ATOM 2891 N N . GLY A 1 367 ? -24.258 -16.229 -44.492 1.00 40.47 367 GLY A N 1
ATOM 2892 C CA . GLY A 1 367 ? -23.553 -17.512 -44.581 1.00 40.47 367 GLY A CA 1
ATOM 2893 C C . GLY A 1 367 ? -22.050 -17.420 -44.317 1.00 40.47 367 GLY A C 1
ATOM 2894 O O . GLY A 1 367 ? -21.334 -16.622 -44.918 1.00 40.47 367 GLY A O 1
ATOM 2895 N N . SER A 1 368 ? -21.589 -18.264 -43.399 1.00 40.91 368 SER A N 1
ATOM 2896 C CA . SER A 1 368 ? -20.189 -18.400 -43.009 1.00 40.91 368 SER A CA 1
ATOM 2897 C C . SER A 1 368 ? -19.327 -18.899 -44.177 1.00 40.91 368 SER A C 1
ATOM 2899 O O . SER A 1 368 ? -19.721 -19.803 -44.909 1.00 40.91 368 SER A O 1
ATOM 2901 N N . VAL A 1 369 ? -18.100 -18.381 -44.289 1.00 40.69 369 VAL A N 1
ATOM 2902 C CA . VAL A 1 369 ? -17.039 -18.867 -45.198 1.00 40.69 369 VAL A CA 1
ATOM 2903 C C . VAL A 1 369 ? -16.738 -20.364 -44.989 1.00 40.69 369 VAL A C 1
ATOM 2905 O O . VAL A 1 369 ? -16.304 -21.046 -45.912 1.00 40.69 369 VAL A O 1
ATOM 2908 N N . LEU A 1 370 ? -17.051 -20.921 -43.812 1.00 39.66 370 LEU A N 1
ATOM 2909 C CA . LEU A 1 370 ? -16.948 -22.361 -43.541 1.00 39.66 370 LEU A CA 1
ATOM 2910 C C . LEU A 1 370 ? -18.047 -23.188 -44.236 1.00 39.66 370 LEU A C 1
ATOM 2912 O O . LEU A 1 370 ? -17.864 -24.382 -44.443 1.00 39.66 370 LEU A O 1
ATOM 2916 N N . GLN A 1 371 ? -19.155 -22.565 -44.644 1.00 40.47 371 GLN A N 1
ATOM 2917 C CA . GLN A 1 371 ? -20.231 -23.208 -45.403 1.00 40.47 371 GLN A CA 1
ATOM 2918 C C . GLN A 1 371 ? -19.852 -23.368 -46.887 1.00 40.47 371 GLN A C 1
ATOM 2920 O O . GLN A 1 371 ? -20.165 -24.384 -47.495 1.00 40.47 371 GLN A O 1
ATOM 2925 N N . GLN A 1 372 ? -19.056 -22.442 -47.435 1.00 42.94 372 GLN A N 1
ATOM 2926 C CA . GLN A 1 372 ? -18.500 -22.553 -48.793 1.00 42.94 372 GLN A CA 1
ATOM 2927 C C . GLN A 1 372 ? -17.388 -23.608 -48.912 1.00 42.94 372 GLN A C 1
ATOM 2929 O O . GLN A 1 372 ? -17.132 -24.106 -50.003 1.00 42.94 372 GLN A O 1
ATOM 2934 N N . ILE A 1 373 ? -16.750 -23.982 -47.798 1.00 44.31 373 ILE A N 1
ATOM 2935 C CA . ILE A 1 373 ? -15.759 -25.069 -47.761 1.00 44.31 373 ILE A CA 1
ATOM 2936 C C . ILE A 1 373 ? -16.451 -26.438 -47.609 1.00 44.31 373 ILE A C 1
ATOM 2938 O O . ILE A 1 373 ? -15.942 -27.433 -48.112 1.00 44.31 373 ILE A O 1
ATOM 2942 N N . ALA A 1 374 ? -17.643 -26.491 -47.004 1.00 42.59 374 ALA A N 1
ATOM 2943 C CA . ALA A 1 374 ? -18.441 -27.715 -46.883 1.00 42.59 374 ALA A CA 1
ATOM 2944 C C . ALA A 1 374 ? -19.225 -28.084 -48.164 1.00 42.59 374 ALA A C 1
ATOM 2946 O O . ALA A 1 374 ? -19.571 -29.245 -48.354 1.00 42.59 374 ALA A O 1
ATOM 2947 N N . GLU A 1 375 ? -19.484 -27.125 -49.060 1.00 43.44 375 GLU A N 1
ATOM 2948 C CA . GLU A 1 375 ? -20.233 -27.335 -50.315 1.00 43.44 375 GLU A CA 1
ATOM 2949 C C . GLU A 1 375 ? -19.329 -27.616 -51.540 1.00 43.44 375 GLU A C 1
ATOM 2951 O O . GLU A 1 375 ? -19.820 -27.794 -52.653 1.00 43.44 375 GLU A O 1
ATOM 2956 N N . GLY A 1 376 ? -18.005 -27.690 -51.348 1.00 41.31 376 GLY A N 1
ATOM 2957 C CA . GLY A 1 376 ? -17.017 -27.915 -52.413 1.00 41.31 376 GLY A CA 1
ATOM 2958 C C . GLY A 1 376 ? -16.675 -29.379 -52.723 1.00 41.31 376 GLY A C 1
ATOM 2959 O O . GLY A 1 376 ? -15.964 -29.639 -53.692 1.00 41.31 376 GLY A O 1
ATOM 2960 N N . GLU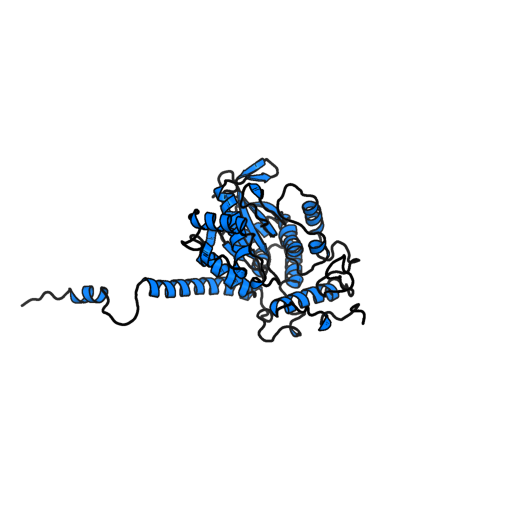 A 1 377 ? -17.176 -30.346 -51.950 1.00 42.56 377 GLU A N 1
ATOM 2961 C CA . GLU A 1 377 ? -16.914 -31.777 -52.162 1.00 42.56 377 GLU A CA 1
ATOM 2962 C C . GLU A 1 377 ? -18.175 -32.523 -52.613 1.00 42.56 377 GLU A C 1
ATOM 2964 O O . GLU A 1 377 ? -18.761 -33.310 -51.884 1.00 42.56 377 GLU A O 1
ATOM 2969 N N . THR A 1 378 ? -18.603 -32.288 -53.853 1.00 37.50 378 THR A N 1
ATOM 2970 C CA . THR A 1 378 ? -19.310 -33.297 -54.667 1.00 37.50 378 THR A CA 1
ATOM 2971 C C . THR A 1 378 ? -19.045 -33.017 -56.148 1.00 37.50 378 THR A C 1
ATOM 2973 O O . THR A 1 378 ? -19.875 -32.490 -56.884 1.00 37.50 378 THR A O 1
ATOM 2976 N N . VAL A 1 379 ? -17.842 -33.380 -56.601 1.00 37.84 379 VAL A N 1
ATOM 2977 C CA . VAL A 1 379 ? -17.589 -33.650 -58.022 1.00 37.84 379 VAL A CA 1
ATOM 2978 C C . VAL A 1 379 ? -18.149 -35.039 -58.325 1.00 37.84 379 VAL A C 1
ATOM 2980 O O . VAL A 1 379 ? -17.916 -35.987 -57.579 1.00 37.84 379 VAL A O 1
ATOM 2983 N N . GLY A 1 380 ? -18.944 -35.127 -59.390 1.00 32.69 380 GLY A N 1
ATOM 2984 C CA . GLY A 1 380 ? -19.736 -36.300 -59.728 1.00 32.69 380 GLY A CA 1
ATOM 2985 C C . GLY A 1 380 ? -18.957 -37.549 -60.147 1.00 32.69 380 GLY A C 1
ATOM 2986 O O . GLY A 1 380 ? -17.768 -37.522 -60.455 1.00 32.69 380 GLY A O 1
ATOM 2987 N N . CYS A 1 381 ? -19.710 -38.639 -60.249 1.00 31.52 381 CYS A N 1
ATOM 2988 C CA . CYS A 1 381 ? -19.481 -39.702 -61.216 1.00 31.52 381 CYS A CA 1
ATOM 2989 C C . CYS A 1 381 ? -20.837 -40.110 -61.796 1.00 31.52 381 CYS A C 1
ATOM 2991 O O . CYS A 1 381 ? -21.784 -40.390 -61.060 1.00 31.52 381 CYS A O 1
ATOM 2993 N N . SER A 1 382 ? -20.895 -40.055 -63.124 1.00 35.75 382 SER A N 1
ATOM 2994 C CA . SER A 1 382 ? -21.759 -40.859 -63.991 1.00 35.75 382 SER A CA 1
ATOM 2995 C C . SER A 1 382 ? -21.714 -42.344 -63.658 1.00 35.75 382 SER A C 1
ATOM 2997 O O . SER A 1 382 ? -20.606 -42.795 -63.282 1.00 35.75 382 SER A O 1
#